Protein AF-0000000080440452 (afdb_homodimer)

Solvent-accessible surface area (backbone atoms only — not comparable to full-atom values): 30975 Å² total; per-residue (Å²): 72,36,39,32,44,48,24,22,28,60,56,99,88,39,73,44,30,45,58,34,70,47,78,44,49,86,50,38,25,35,23,47,37,59,56,88,82,10,30,65,69,59,50,50,30,40,75,70,61,76,41,76,70,68,43,62,43,77,46,72,68,69,90,37,73,14,60,27,53,72,82,41,79,70,58,44,88,30,22,45,52,52,41,39,42,67,73,44,45,88,53,57,46,54,69,66,53,46,51,50,50,25,52,67,61,68,38,55,93,51,32,80,37,44,44,67,78,48,52,74,56,52,42,44,43,46,25,48,50,45,20,50,38,58,65,36,58,32,37,37,32,34,38,82,59,64,94,36,50,46,66,57,33,50,43,52,51,52,43,49,52,62,59,41,73,82,25,19,35,40,36,32,50,58,50,54,65,56,40,63,71,61,29,53,28,37,31,34,31,46,79,16,25,70,76,41,79,42,39,48,67,56,49,30,58,70,67,24,57,71,32,38,36,40,31,36,77,53,68,59,46,68,69,56,48,51,55,48,50,73,74,40,75,81,58,46,78,51,63,35,35,38,38,33,39,59,91,79,37,60,65,64,61,50,51,52,54,40,54,74,67,69,59,54,78,53,32,32,40,55,50,53,47,49,66,62,54,47,52,48,49,56,54,46,56,46,47,54,52,52,56,67,70,96,71,35,39,33,44,49,24,24,28,61,57,99,88,40,71,44,31,46,56,33,68,47,76,44,49,84,50,37,25,36,24,48,37,59,56,88,85,11,31,66,68,59,50,50,31,40,74,71,60,75,40,77,71,67,43,62,43,77,48,73,67,68,90,39,74,14,61,25,53,72,83,40,80,71,59,44,89,31,22,45,53,52,42,39,40,68,73,44,47,91,54,58,46,54,68,67,53,46,53,49,50,26,52,66,60,67,38,54,93,52,32,79,38,44,42,68,77,48,52,72,58,53,43,45,43,45,24,48,48,46,21,49,39,60,66,36,59,32,38,38,32,34,38,82,58,63,93,37,52,45,66,56,33,50,45,53,51,52,44,49,51,62,60,41,72,81,26,19,35,40,36,33,50,57,48,52,65,59,39,62,70,61,28,54,27,37,32,35,31,47,81,16,26,72,76,41,81,43,39,48,66,56,49,31,58,72,67,24,57,71,32,37,36,40,32,37,77,54,68,58,47,70,70,56,50,52,55,48,52,74,76,42,74,83,58,46,78,52,64,35,34,40,38,33,38,59,90,78,38,61,66,66,60,51,52,53,53,40,54,74,66,70,59,56,78,54,32,32,39,54,50,54,48,50,64,62,56,47,51,49,48,56,52,47,57,44,48,53,52,52,55,65,71,97

Nearest PDB structures (foldseek):
  8edw-assembly1_A  TM=8.022E-01  e=1.546E-20  Homo sapiens
  5lj6-assembly1_A  TM=8.799E-01  e=6.483E-18  Aggregatibacter actinomycetemcomitans
  7lkz-assembly1_A  TM=7.343E-01  e=1.730E-19  Homo sapiens
  8ee6-assembly1_A  TM=6.957E-01  e=3.389E-20  Homo sapiens
  7tbz-assembly1_A  TM=7.220E-01  e=5.092E-18  Homo sapiens

Structure (mmCIF, N/CA/C/O backbone):
data_AF-0000000080440452-model_v1
#
loop_
_entity.id
_entity.type
_entity.pdbx_description
1 polymer 'ABC transporter domain-containing protein'
#
loop_
_atom_site.group_PDB
_atom_site.id
_atom_site.type_symbol
_atom_site.label_atom_id
_atom_site.label_alt_id
_atom_site.label_comp_id
_atom_site.label_asym_id
_atom_site.label_entity_id
_atom_site.label_seq_id
_atom_site.pdbx_PDB_ins_code
_atom_site.Cartn_x
_atom_site.Cartn_y
_atom_site.Cartn_z
_atom_site.occupancy
_atom_site.B_iso_or_equiv
_atom_site.auth_seq_id
_atom_site.auth_comp_id
_atom_site.auth_asym_id
_atom_site.auth_atom_id
_atom_site.pdbx_PDB_model_num
ATOM 1 N N . MET A 1 1 ? -1.513 29.938 -0.868 1 90.12 1 MET A N 1
ATOM 2 C CA . MET A 1 1 ? -0.088 29.781 -0.585 1 90.12 1 MET A CA 1
ATOM 3 C C . MET A 1 1 ? 0.712 29.656 -1.876 1 90.12 1 MET A C 1
ATOM 5 O O . MET A 1 1 ? 1.684 30.391 -2.086 1 90.12 1 MET A O 1
ATOM 9 N N . ILE A 1 2 ? 0.296 28.781 -2.76 1 95.25 2 ILE A N 1
ATOM 10 C CA . ILE A 1 2 ? 0.904 28.641 -4.078 1 95.25 2 ILE A CA 1
ATOM 11 C C . ILE A 1 2 ? -0.183 28.625 -5.148 1 95.25 2 ILE A C 1
ATOM 13 O O . ILE A 1 2 ? -1.201 27.953 -5.008 1 95.25 2 ILE A O 1
ATOM 17 N N . GLU A 1 3 ? 0.038 29.469 -6.16 1 96.69 3 GLU A N 1
ATOM 18 C CA . GLU A 1 3 ? -0.918 29.531 -7.262 1 96.69 3 GLU A CA 1
ATOM 19 C C . GLU A 1 3 ? -0.207 29.5 -8.609 1 96.69 3 GLU A C 1
ATOM 21 O O . GLU A 1 3 ? 0.636 30.344 -8.891 1 96.69 3 GLU A O 1
ATOM 26 N N . ALA A 1 4 ? -0.542 28.516 -9.344 1 96.38 4 ALA A N 1
ATOM 27 C CA . ALA A 1 4 ? -0.052 28.375 -10.711 1 96.38 4 ALA A CA 1
ATOM 28 C C . ALA A 1 4 ? -1.16 28.672 -11.719 1 96.38 4 ALA A C 1
ATOM 30 O O . ALA A 1 4 ? -2.227 28.047 -11.672 1 96.38 4 ALA A O 1
ATOM 31 N N . ILE A 1 5 ? -0.857 29.609 -12.609 1 97 5 ILE A N 1
ATOM 32 C CA . ILE A 1 5 ? -1.815 29.969 -13.648 1 97 5 ILE A CA 1
ATOM 33 C C . ILE A 1 5 ? -1.196 29.75 -15.023 1 97 5 ILE A C 1
ATOM 35 O O . ILE A 1 5 ? -0.3 30.484 -15.438 1 97 5 ILE A O 1
ATOM 39 N N . SER A 1 6 ? -1.712 28.719 -15.734 1 97.19 6 SER A N 1
ATOM 40 C CA . SER A 1 6 ? -1.271 28.375 -17.078 1 97.19 6 SER A CA 1
ATOM 41 C C . SER A 1 6 ? 0.245 28.203 -17.141 1 97.19 6 SER A C 1
ATOM 43 O O . SER A 1 6 ? 0.902 28.766 -18.016 1 97.19 6 SER A O 1
ATOM 45 N N . VAL A 1 7 ? 0.718 27.516 -16.234 1 96.75 7 VAL A N 1
ATOM 46 C CA . VAL A 1 7 ? 2.162 27.344 -16.109 1 96.75 7 VAL A CA 1
ATOM 47 C C . VAL A 1 7 ? 2.654 26.312 -17.125 1 96.75 7 VAL A C 1
ATOM 49 O O . VAL A 1 7 ? 2.055 25.234 -17.266 1 96.75 7 VAL A O 1
ATOM 52 N N . ASN A 1 8 ? 3.711 26.672 -17.797 1 97.25 8 ASN A N 1
ATOM 53 C CA . ASN A 1 8 ? 4.414 25.797 -18.719 1 97.25 8 ASN A CA 1
ATOM 54 C C . ASN A 1 8 ? 5.895 25.688 -18.359 1 97.25 8 ASN A C 1
ATOM 56 O O . ASN A 1 8 ? 6.496 26.641 -17.875 1 97.25 8 ASN A O 1
ATOM 60 N N . LYS A 1 9 ? 6.422 24.562 -18.516 1 96.69 9 LYS A N 1
ATOM 61 C CA . LYS A 1 9 ? 7.859 24.344 -18.375 1 96.69 9 LYS A CA 1
ATOM 62 C C . LYS A 1 9 ? 8.398 23.531 -19.547 1 96.69 9 LYS A C 1
ATOM 64 O O . LYS A 1 9 ? 7.918 22.438 -19.828 1 96.69 9 LYS A O 1
ATOM 69 N N . SER A 1 10 ? 9.297 24.109 -20.219 1 94.88 10 SER A N 1
ATOM 70 C CA . SER A 1 10 ? 9.953 23.422 -21.328 1 94.88 10 SER A CA 1
ATOM 71 C C . SER A 1 10 ? 11.469 23.422 -21.156 1 94.88 10 SER A C 1
ATOM 73 O O . SER A 1 10 ? 12.031 24.328 -20.531 1 94.88 10 SER A O 1
ATOM 75 N N . ILE A 1 11 ? 12.078 22.312 -21.531 1 90.75 11 ILE A N 1
ATOM 76 C CA . ILE A 1 11 ? 13.531 22.203 -21.609 1 90.75 11 ILE A CA 1
ATOM 77 C C . ILE A 1 11 ? 13.93 21.781 -23.031 1 90.75 11 ILE A C 1
ATOM 79 O O . ILE A 1 11 ? 13.469 20.75 -23.531 1 90.75 11 ILE A O 1
ATOM 83 N N . LYS A 1 12 ? 14.938 22.422 -23.594 1 89.12 12 LYS A N 1
ATOM 84 C CA . LYS A 1 12 ? 15.422 22.141 -24.953 1 89.12 12 LYS A CA 1
ATOM 85 C C . LYS A 1 12 ? 14.266 21.859 -25.906 1 89.12 12 LYS A C 1
ATOM 87 O O . LYS A 1 12 ? 14.258 20.844 -26.594 1 89.12 12 LYS A O 1
ATOM 92 N N . ASP A 1 13 ? 13.133 22.5 -25.859 1 86.5 13 ASP A N 1
ATOM 93 C CA . ASP A 1 13 ? 11.992 22.5 -26.781 1 86.5 13 ASP A CA 1
ATOM 94 C C . ASP A 1 13 ? 11.031 21.359 -26.453 1 86.5 13 ASP A C 1
ATOM 96 O O . ASP A 1 13 ? 10.18 21 -27.266 1 86.5 13 ASP A O 1
ATOM 100 N N . LYS A 1 14 ? 11.25 20.719 -25.391 1 91.31 14 LYS A N 1
ATOM 101 C CA . LYS A 1 14 ? 10.305 19.703 -24.953 1 91.31 14 LYS A CA 1
ATOM 102 C C . LYS A 1 14 ? 9.484 20.203 -23.766 1 91.31 14 LYS A C 1
ATOM 104 O O . LYS A 1 14 ? 10.047 20.625 -22.75 1 91.31 14 LYS A O 1
ATOM 109 N N . TYR A 1 15 ? 8.195 20.219 -23.969 1 92.12 15 TYR A N 1
ATOM 110 C CA . TYR A 1 15 ? 7.316 20.625 -22.875 1 92.12 15 TYR A CA 1
ATOM 111 C C . TYR A 1 15 ? 7.211 19.531 -21.812 1 92.12 15 TYR A C 1
ATOM 113 O O . TYR A 1 15 ? 6.762 18.422 -22.109 1 92.12 15 TYR A O 1
ATOM 121 N N . LEU A 1 16 ? 7.594 19.922 -20.641 1 95.56 16 LEU A N 1
ATOM 122 C CA . LEU A 1 16 ? 7.504 19 -19.516 1 95.56 16 LEU A CA 1
ATOM 123 C C . LEU A 1 16 ? 6.23 19.234 -18.719 1 95.56 16 LEU A C 1
ATOM 125 O O . LEU A 1 16 ? 5.664 18.297 -18.141 1 95.56 16 LEU A O 1
ATOM 129 N N . LEU A 1 17 ? 5.863 20.469 -18.625 1 97.44 17 LEU A N 1
ATOM 130 C CA . LEU A 1 17 ? 4.586 20.875 -18.047 1 97.44 17 LEU A CA 1
ATOM 131 C C . LEU A 1 17 ? 3.805 21.75 -19.031 1 97.44 17 LEU A C 1
ATOM 133 O O . LEU A 1 17 ? 4.379 22.609 -19.688 1 97.44 17 LEU A O 1
ATOM 137 N N . LYS A 1 18 ? 2.523 21.422 -19.125 1 97.06 18 LYS A N 1
ATOM 138 C CA . LYS A 1 18 ? 1.673 22.109 -20.094 1 97.06 18 LYS A CA 1
ATOM 139 C C . LYS A 1 18 ? 0.432 22.688 -19.422 1 97.06 18 LYS A C 1
ATOM 141 O O . LYS A 1 18 ? -0.444 21.953 -18.969 1 97.06 18 LYS A O 1
ATOM 146 N N . ASN A 1 19 ? 0.372 23.984 -19.375 1 96.56 19 ASN A N 1
ATOM 147 C CA . ASN A 1 19 ? -0.812 24.703 -18.938 1 96.56 19 ASN A CA 1
ATOM 148 C C . ASN A 1 19 ? -1.289 24.25 -17.562 1 96.56 19 ASN A C 1
ATOM 150 O O . ASN A 1 19 ? -2.455 23.875 -17.406 1 96.56 19 ASN A O 1
ATOM 154 N N . ILE A 1 20 ? -0.396 24.234 -16.672 1 96.69 20 ILE A N 1
ATOM 155 C CA . ILE A 1 20 ? -0.708 23.766 -15.32 1 96.69 20 ILE A CA 1
ATOM 156 C C . ILE A 1 20 ? -1.453 24.859 -14.555 1 96.69 20 ILE A C 1
ATOM 158 O O . ILE A 1 20 ? -0.945 25.969 -14.398 1 96.69 20 ILE A O 1
ATOM 162 N N . ASN A 1 21 ? -2.66 24.547 -14.18 1 96.44 21 ASN A N 1
ATOM 163 C CA . ASN A 1 21 ? -3.447 25.375 -13.266 1 96.44 21 ASN A CA 1
ATOM 164 C C . ASN A 1 21 ? -3.645 24.672 -11.922 1 96.44 21 ASN A C 1
ATOM 166 O O . ASN A 1 21 ? -4.336 23.656 -11.836 1 96.44 21 ASN A O 1
ATOM 170 N N . LEU A 1 22 ? -3.059 25.266 -10.891 1 95.56 22 LEU A N 1
ATOM 171 C CA . LEU A 1 22 ? -3.033 24.609 -9.594 1 95.56 22 LEU A CA 1
ATOM 172 C C . LEU A 1 22 ? -3.029 25.625 -8.461 1 95.56 22 LEU A C 1
ATOM 174 O O . LEU A 1 22 ? -2.348 26.641 -8.539 1 95.56 22 LEU A O 1
ATOM 178 N N . GLU A 1 23 ? -3.838 25.297 -7.473 1 95.38 23 GLU A N 1
ATOM 179 C CA . GLU A 1 23 ? -3.855 26.125 -6.266 1 95.38 23 GLU A CA 1
ATOM 180 C C . GLU A 1 23 ? -3.625 25.281 -5.02 1 95.38 23 GLU A C 1
ATOM 182 O O . GLU A 1 23 ? -4.312 24.266 -4.809 1 95.38 23 GLU A O 1
ATOM 187 N N . ILE A 1 24 ? -2.66 25.641 -4.266 1 95.56 24 ILE A N 1
ATOM 188 C CA . ILE A 1 24 ? -2.393 25.031 -2.973 1 95.56 24 ILE A CA 1
ATOM 189 C C . ILE A 1 24 ? -2.65 26.031 -1.856 1 95.56 24 ILE A C 1
ATOM 191 O O . ILE A 1 24 ? -1.959 27.047 -1.758 1 95.56 24 ILE A O 1
ATOM 195 N N . ARG A 1 25 ? -3.562 25.719 -1.025 1 94.56 25 ARG A N 1
ATOM 196 C CA . ARG A 1 25 ? -3.928 26.609 0.08 1 94.56 25 ARG A CA 1
ATOM 197 C C . ARG A 1 25 ? -3.334 26.109 1.394 1 94.56 25 ARG A C 1
ATOM 199 O O . ARG A 1 25 ? -2.908 24.953 1.493 1 94.56 25 ARG A O 1
ATOM 206 N N . LYS A 1 26 ? -3.266 27.016 2.322 1 94.19 26 LYS A N 1
ATOM 207 C CA . LYS A 1 26 ? -2.812 26.625 3.652 1 94.19 26 LYS A CA 1
ATOM 208 C C . LYS A 1 26 ? -3.668 25.5 4.211 1 94.19 26 LYS A C 1
ATOM 210 O O . LYS A 1 26 ? -4.898 25.547 4.145 1 94.19 26 LYS A O 1
ATOM 215 N N . GLY A 1 27 ? -2.945 24.453 4.664 1 94 27 GLY A N 1
ATOM 216 C CA . GLY A 1 27 ? -3.662 23.328 5.262 1 94 27 GLY A CA 1
ATOM 217 C C . GLY A 1 27 ? -3.936 22.203 4.285 1 94 27 GLY A C 1
ATOM 218 O O . GLY A 1 27 ? -4.348 21.109 4.688 1 94 27 GLY A O 1
ATOM 219 N N . ASP A 1 28 ? -3.672 22.469 2.984 1 95.06 28 ASP A N 1
ATOM 220 C CA . ASP A 1 28 ? -3.896 21.422 1.982 1 95.06 28 ASP A CA 1
ATOM 221 C C . ASP A 1 28 ? -2.918 20.266 2.162 1 95.06 28 ASP A C 1
ATOM 223 O O . ASP A 1 28 ? -1.738 20.484 2.449 1 95.06 28 ASP A O 1
ATOM 227 N N . LYS A 1 29 ? -3.443 19.156 2.115 1 97 29 LYS A N 1
ATOM 228 C CA . LYS A 1 29 ? -2.648 17.938 1.946 1 97 29 LYS A CA 1
ATOM 229 C C . LYS A 1 29 ? -2.807 17.375 0.54 1 97 29 LYS A C 1
ATOM 231 O O . LYS A 1 29 ? -3.748 16.625 0.269 1 97 29 LYS A O 1
ATOM 236 N N . LEU A 1 30 ? -1.834 17.656 -0.274 1 97.06 30 LEU A N 1
ATOM 237 C CA . LEU A 1 30 ? -1.955 17.391 -1.703 1 97.06 30 LEU A CA 1
ATOM 238 C C . LEU A 1 30 ? -1.086 16.203 -2.113 1 97.06 30 LEU A C 1
ATOM 240 O O . LEU A 1 30 ? 0.121 16.203 -1.861 1 97.06 30 LEU A O 1
ATOM 244 N N . GLY A 1 31 ? -1.734 15.227 -2.691 1 96.94 31 GLY A N 1
ATOM 245 C CA . GLY A 1 31 ? -1.016 14.141 -3.332 1 96.94 31 GLY A CA 1
ATOM 246 C C . GLY A 1 31 ? -0.844 14.336 -4.828 1 96.94 31 GLY A C 1
ATOM 247 O O . GLY A 1 31 ? -1.782 14.742 -5.516 1 96.94 31 GLY A O 1
ATOM 248 N N . ILE A 1 32 ? 0.357 14.148 -5.293 1 96.19 32 ILE A N 1
ATOM 249 C CA . ILE A 1 32 ? 0.643 14.18 -6.723 1 96.19 32 ILE A CA 1
ATOM 250 C C . ILE A 1 32 ? 0.881 12.758 -7.234 1 96.19 32 ILE A C 1
ATOM 252 O O . ILE A 1 32 ? 1.813 12.078 -6.797 1 96.19 32 ILE A O 1
ATOM 256 N N . ILE A 1 33 ? 0.008 12.391 -8.156 1 94.44 33 ILE A N 1
ATOM 257 C CA . ILE A 1 33 ? 0.121 11.031 -8.68 1 94.44 33 ILE A CA 1
ATOM 258 C C . ILE A 1 33 ? 0.164 11.062 -10.203 1 94.44 33 ILE A C 1
ATOM 260 O O . ILE A 1 33 ? -0.237 12.055 -10.82 1 94.44 33 ILE A O 1
ATOM 264 N N . GLY A 1 34 ? 0.707 10 -10.812 1 90.5 34 GLY A N 1
ATOM 265 C CA . GLY A 1 34 ? 0.848 9.875 -12.258 1 90.5 34 GLY A CA 1
ATOM 266 C C . GLY A 1 34 ? 1.875 8.836 -12.664 1 90.5 34 GLY A C 1
ATOM 267 O O . GLY A 1 34 ? 2.668 8.375 -11.844 1 90.5 34 GLY A O 1
ATOM 268 N N . PRO A 1 35 ? 1.849 8.516 -13.938 1 87.75 35 PRO A N 1
ATOM 269 C CA . PRO A 1 35 ? 2.83 7.531 -14.406 1 87.75 35 PRO A CA 1
ATOM 270 C C . PRO A 1 35 ? 4.25 8.094 -14.453 1 87.75 35 PRO A C 1
ATOM 272 O O . PRO A 1 35 ? 4.453 9.289 -14.211 1 87.75 35 PRO A O 1
ATOM 275 N N . VAL A 1 36 ? 5.152 7.168 -14.656 1 84.12 36 VAL A N 1
ATOM 276 C CA . VAL A 1 36 ? 6.547 7.566 -14.805 1 84.12 36 VAL A CA 1
ATOM 277 C C . VAL A 1 36 ? 6.691 8.508 -16 1 84.12 36 VAL A C 1
ATOM 279 O O . VAL A 1 36 ? 6.102 8.273 -17.062 1 84.12 36 VAL A O 1
ATOM 282 N N . GLY A 1 37 ? 7.355 9.516 -15.789 1 87.19 37 GLY A N 1
ATOM 283 C CA . GLY A 1 37 ? 7.586 10.453 -16.875 1 87.19 37 GLY A CA 1
ATOM 284 C C . GLY A 1 37 ? 6.434 11.422 -17.078 1 87.19 37 GLY A C 1
ATOM 285 O O . GLY A 1 37 ? 6.41 12.172 -18.062 1 87.19 37 GLY A O 1
ATOM 286 N N . SER A 1 38 ? 5.566 11.469 -16.141 1 90.25 38 SER A N 1
ATOM 287 C CA . SER A 1 38 ? 4.355 12.266 -16.312 1 90.25 38 SER A CA 1
ATOM 288 C C . SER A 1 38 ? 4.613 13.742 -16.031 1 90.25 38 SER A C 1
ATOM 290 O O . SER A 1 38 ? 3.801 14.602 -16.375 1 90.25 38 SER A O 1
ATOM 292 N N . GLY A 1 39 ? 5.688 14.023 -15.359 1 92.19 39 GLY A N 1
ATOM 293 C CA . GLY A 1 39 ? 5.992 15.406 -15.008 1 92.19 39 GLY A CA 1
ATOM 294 C C . GLY A 1 39 ? 5.918 15.664 -13.516 1 92.19 39 GLY A C 1
ATOM 295 O O . GLY A 1 39 ? 6.055 16.812 -13.07 1 92.19 39 GLY A O 1
ATOM 296 N N . LYS A 1 40 ? 5.738 14.625 -12.68 1 93.12 40 LYS A N 1
ATOM 297 C CA . LYS A 1 40 ? 5.617 14.766 -11.234 1 93.12 40 LYS A CA 1
ATOM 298 C C . LYS A 1 40 ? 6.832 15.484 -10.648 1 93.12 40 LYS A C 1
ATOM 300 O O . LYS A 1 40 ? 6.688 16.469 -9.922 1 93.12 40 LYS A O 1
ATOM 305 N N . THR A 1 41 ? 8.039 15 -11.039 1 90.56 41 THR A N 1
ATOM 306 C CA . THR A 1 41 ? 9.281 15.547 -10.516 1 90.56 41 THR A CA 1
ATOM 307 C C . THR A 1 41 ? 9.477 17 -10.977 1 90.56 41 THR A C 1
ATOM 309 O O . THR A 1 41 ? 9.906 17.844 -10.195 1 90.56 41 THR A O 1
ATOM 312 N N . THR A 1 42 ? 9.141 17.219 -12.242 1 94.38 42 THR A N 1
ATOM 313 C CA . THR A 1 42 ? 9.25 18.578 -12.758 1 94.38 42 THR A CA 1
ATOM 314 C C . THR A 1 42 ? 8.32 19.531 -11.992 1 94.38 42 THR A C 1
ATOM 316 O O . THR A 1 42 ? 8.719 20.625 -11.602 1 94.38 42 THR A O 1
ATOM 319 N N . LEU A 1 43 ? 7.156 19.078 -11.789 1 96 43 LEU A N 1
ATOM 320 C CA . LEU A 1 43 ? 6.191 19.891 -11.055 1 96 43 LEU A CA 1
ATOM 321 C C . LEU A 1 43 ? 6.672 20.141 -9.633 1 96 43 LEU A C 1
ATOM 323 O O . LEU A 1 43 ? 6.582 21.266 -9.133 1 96 43 LEU A O 1
ATOM 327 N N . LEU A 1 44 ? 7.172 19.141 -9.016 1 95.56 44 LEU A N 1
ATOM 328 C CA . LEU A 1 44 ? 7.699 19.281 -7.664 1 95.56 44 LEU A CA 1
ATOM 329 C C . LEU A 1 44 ? 8.828 20.297 -7.617 1 95.56 44 LEU A C 1
ATOM 331 O O . LEU A 1 44 ? 8.875 21.141 -6.707 1 95.56 44 LEU A O 1
ATOM 335 N N . ARG A 1 45 ? 9.664 20.266 -8.562 1 94.94 45 ARG A N 1
ATOM 336 C CA . ARG A 1 45 ? 10.797 21.188 -8.609 1 94.94 45 ARG A CA 1
ATOM 337 C C . ARG A 1 45 ? 10.344 22.625 -8.852 1 94.94 45 ARG A C 1
ATOM 339 O O . ARG A 1 45 ? 10.953 23.562 -8.344 1 94.94 45 ARG A O 1
ATOM 346 N N . VAL A 1 46 ? 9.32 22.734 -9.602 1 95.75 46 VAL A N 1
ATOM 347 C CA . VAL A 1 46 ? 8.734 24.047 -9.812 1 95.75 46 VAL A CA 1
ATOM 348 C C . VAL A 1 46 ? 8.148 24.562 -8.5 1 95.75 46 VAL A C 1
ATOM 350 O O . VAL A 1 46 ? 8.375 25.719 -8.133 1 95.75 46 VAL A O 1
ATOM 353 N N . ILE A 1 47 ? 7.473 23.734 -7.766 1 95.12 47 ILE A N 1
ATOM 354 C CA . ILE A 1 47 ? 6.871 24.094 -6.488 1 95.12 47 ILE A CA 1
ATOM 355 C C . ILE A 1 47 ? 7.965 24.469 -5.492 1 95.12 47 ILE A C 1
ATOM 357 O O . ILE A 1 47 ? 7.812 25.438 -4.738 1 95.12 47 ILE A O 1
ATOM 361 N N . LEU A 1 48 ? 9.07 23.781 -5.594 1 94.88 48 LEU A N 1
ATOM 362 C CA . LEU A 1 48 ? 10.188 24 -4.684 1 94.88 48 LEU A CA 1
ATOM 363 C C . LEU A 1 48 ? 10.969 25.25 -5.074 1 94.88 48 LEU A C 1
ATOM 365 O O . LEU A 1 48 ? 11.766 25.766 -4.281 1 94.88 48 LEU A O 1
ATOM 369 N N . GLY A 1 49 ? 10.812 25.672 -6.273 1 92.94 49 GLY A N 1
ATOM 370 C CA . GLY A 1 49 ? 11.539 26.828 -6.77 1 92.94 49 GLY A CA 1
ATOM 371 C C . GLY A 1 49 ? 12.883 26.484 -7.371 1 92.94 49 GLY A C 1
ATOM 372 O O . GLY A 1 49 ? 13.703 27.375 -7.641 1 92.94 49 GLY A O 1
ATOM 373 N N . ILE A 1 50 ? 13.07 25.25 -7.523 1 92.38 50 ILE A N 1
ATOM 374 C CA . ILE A 1 50 ? 14.312 24.781 -8.125 1 92.38 50 ILE A CA 1
ATOM 375 C C . ILE A 1 50 ? 14.289 25.031 -9.633 1 92.38 50 ILE A C 1
ATOM 377 O O . ILE A 1 50 ? 15.289 25.453 -10.211 1 92.38 50 ILE A O 1
ATOM 381 N N . TYR A 1 51 ? 13.141 24.812 -10.234 1 94.5 51 TYR A N 1
ATOM 382 C CA . TYR A 1 51 ? 12.953 25.078 -11.656 1 94.5 51 TYR A CA 1
ATOM 383 C C . TYR A 1 51 ? 12.133 26.344 -11.867 1 94.5 51 TYR A C 1
ATOM 385 O O . TYR A 1 51 ? 11.109 26.547 -11.211 1 94.5 51 TYR A O 1
ATOM 393 N N . LYS A 1 52 ? 12.602 27.156 -12.766 1 95.19 52 LYS A N 1
ATOM 394 C CA . LYS A 1 52 ? 11.82 28.312 -13.195 1 95.19 52 LYS A CA 1
ATOM 395 C C . LYS A 1 52 ? 10.82 27.922 -14.281 1 95.19 52 LYS A C 1
ATOM 397 O O . LYS A 1 52 ? 11.125 27.109 -15.156 1 95.19 52 LYS A O 1
ATOM 402 N N . ILE A 1 53 ? 9.734 28.516 -14.219 1 96.38 53 ILE A N 1
ATOM 403 C CA . ILE A 1 53 ? 8.719 28.25 -15.234 1 96.38 53 ILE A CA 1
ATOM 404 C C . ILE A 1 53 ? 9.117 28.906 -16.547 1 96.38 53 ILE A C 1
ATOM 406 O O . ILE A 1 53 ? 9.914 29.844 -16.562 1 96.38 53 ILE A O 1
ATOM 410 N N . SER A 1 54 ? 8.555 28.406 -17.641 1 96.38 54 SER A N 1
ATOM 411 C CA . SER A 1 54 ? 8.82 28.984 -18.953 1 96.38 54 SER A CA 1
ATOM 412 C C . SER A 1 54 ? 7.773 30.031 -19.328 1 96.38 54 SER A C 1
ATOM 414 O O . SER A 1 54 ? 8.102 31.078 -19.875 1 96.38 54 SER A O 1
ATOM 416 N N . ASN A 1 55 ? 6.574 29.688 -19.141 1 96.06 55 ASN A N 1
ATOM 417 C CA . ASN A 1 55 ? 5.445 30.578 -19.375 1 96.06 55 ASN A CA 1
ATOM 418 C C . ASN A 1 55 ? 4.383 30.453 -18.297 1 96.06 55 ASN A C 1
ATOM 420 O O . ASN A 1 55 ? 4.355 29.453 -17.562 1 96.06 55 ASN A O 1
ATOM 424 N N . GLY A 1 56 ? 3.604 31.453 -18.156 1 97.12 56 GLY A N 1
ATOM 425 C CA . GLY A 1 56 ? 2.545 31.469 -17.156 1 97.12 56 GLY A CA 1
ATOM 426 C C . GLY A 1 56 ? 2.896 32.281 -15.922 1 97.12 56 GLY A C 1
ATOM 427 O O . GLY A 1 56 ? 3.754 33.156 -15.969 1 97.12 56 GLY A O 1
ATOM 428 N N . THR A 1 57 ? 2.113 32.094 -14.898 1 97.38 57 THR A N 1
ATOM 429 C CA . THR A 1 57 ? 2.338 32.812 -13.648 1 97.38 57 THR A CA 1
ATOM 430 C C . THR A 1 57 ? 2.373 31.844 -12.469 1 97.38 57 THR A C 1
ATOM 432 O O . THR A 1 57 ? 1.522 30.969 -12.352 1 97.38 57 THR A O 1
ATOM 435 N N . LEU A 1 58 ? 3.373 32 -11.672 1 96.5 58 LEU A N 1
ATOM 436 C CA . LEU A 1 58 ? 3.51 31.234 -10.445 1 96.5 58 LEU A CA 1
ATOM 437 C C . LEU A 1 58 ? 3.672 32.156 -9.234 1 96.5 58 LEU A C 1
ATOM 439 O O . LEU A 1 58 ? 4.652 32.875 -9.141 1 96.5 58 LEU A O 1
ATOM 443 N N . LYS A 1 59 ? 2.693 32.125 -8.406 1 96.38 59 LYS A N 1
ATOM 444 C CA . LYS A 1 59 ? 2.748 32.875 -7.156 1 96.38 59 LYS A CA 1
ATOM 445 C C . LYS A 1 59 ? 3.051 31.969 -5.977 1 96.38 59 LYS A C 1
ATOM 447 O O . LYS A 1 59 ? 2.389 30.953 -5.793 1 96.38 59 LYS A O 1
ATOM 452 N N . LYS A 1 60 ? 4 32.375 -5.223 1 93.81 60 LYS A N 1
ATOM 453 C CA . LYS A 1 60 ? 4.402 31.578 -4.059 1 93.81 60 LYS A CA 1
ATOM 454 C C . LYS A 1 60 ? 4.551 32.469 -2.824 1 93.81 60 LYS A C 1
ATOM 456 O O . LYS A 1 60 ? 5.406 33.344 -2.787 1 93.81 60 LYS A O 1
ATOM 461 N N . ASN A 1 61 ? 3.699 32.25 -1.959 1 92.56 61 ASN A N 1
ATOM 462 C CA . ASN A 1 61 ? 3.777 32.938 -0.672 1 92.56 61 ASN A CA 1
ATOM 463 C C . ASN A 1 61 ? 4.105 31.953 0.458 1 92.56 61 ASN A C 1
ATOM 465 O O . ASN A 1 61 ? 3.287 31.734 1.352 1 92.56 61 ASN A O 1
ATOM 469 N N . VAL A 1 62 ? 5.254 31.359 0.341 1 91.12 62 VAL A N 1
ATOM 470 C CA . VAL A 1 62 ? 5.73 30.406 1.334 1 91.12 62 VAL A CA 1
ATOM 471 C C . VAL A 1 62 ? 7.09 30.844 1.869 1 91.12 62 VAL A C 1
ATOM 473 O O . VAL A 1 62 ? 7.996 31.156 1.095 1 91.12 62 VAL A O 1
ATOM 476 N N . LYS A 1 63 ? 7.164 30.938 3.115 1 85.25 63 LYS A N 1
ATOM 477 C CA . LYS A 1 63 ? 8.398 31.406 3.725 1 85.25 63 LYS A CA 1
ATOM 478 C C . LYS A 1 63 ? 9.414 30.281 3.869 1 85.25 63 LYS A C 1
ATOM 480 O O . LYS A 1 63 ? 10.578 30.438 3.488 1 85.25 63 LYS A O 1
ATOM 485 N N . HIS A 1 64 ? 8.969 29.172 4.434 1 88.5 64 HIS A N 1
ATOM 486 C CA . HIS A 1 64 ? 9.852 28.047 4.68 1 88.5 64 HIS A CA 1
ATOM 487 C C . HIS A 1 64 ? 9.281 26.766 4.082 1 88.5 64 HIS A C 1
ATOM 489 O O . HIS A 1 64 ? 8.133 26.406 4.34 1 88.5 64 HIS A O 1
ATOM 495 N N . ILE A 1 65 ? 10.117 26.109 3.26 1 92.5 65 ILE A N 1
ATOM 496 C CA . ILE A 1 65 ? 9.727 24.844 2.66 1 92.5 65 ILE A CA 1
ATOM 497 C C . ILE A 1 65 ? 10.641 23.734 3.17 1 92.5 65 ILE A C 1
ATOM 499 O O . ILE A 1 65 ? 11.867 23.859 3.15 1 92.5 65 ILE A O 1
ATOM 503 N N . GLY A 1 66 ? 10.016 22.766 3.818 1 93.5 66 GLY A N 1
ATOM 504 C CA . GLY A 1 66 ? 10.727 21.531 4.086 1 93.5 66 GLY A CA 1
ATOM 505 C C . GLY A 1 66 ? 10.625 20.531 2.949 1 93.5 66 GLY A C 1
ATOM 506 O O . GLY A 1 66 ? 9.555 20.344 2.369 1 93.5 66 GLY A O 1
ATOM 507 N N . PHE A 1 67 ? 11.805 20 2.641 1 94.38 67 PHE A N 1
ATOM 508 C CA . PHE A 1 67 ? 11.812 19.094 1.495 1 94.38 67 PHE A CA 1
ATOM 509 C C . PHE A 1 67 ? 12.531 17.797 1.834 1 94.38 67 PHE A C 1
ATOM 511 O O . PHE A 1 67 ? 13.633 17.812 2.387 1 94.38 67 PHE A O 1
ATOM 518 N N . MET A 1 68 ? 11.852 16.688 1.546 1 94.44 68 MET A N 1
ATOM 519 C CA . MET A 1 68 ? 12.438 15.352 1.611 1 94.44 68 MET A CA 1
ATOM 520 C C . MET A 1 68 ? 12.516 14.719 0.225 1 94.44 68 MET A C 1
ATOM 522 O O . MET A 1 68 ? 11.516 14.219 -0.29 1 94.44 68 MET A O 1
ATOM 526 N N . PRO A 1 69 ? 13.719 14.688 -0.334 1 92.94 69 PRO A N 1
ATOM 527 C CA . PRO A 1 69 ? 13.867 14.086 -1.66 1 92.94 69 PRO A CA 1
ATOM 528 C C . PRO A 1 69 ? 13.828 12.562 -1.621 1 92.94 69 PRO A C 1
ATOM 530 O O . PRO A 1 69 ? 13.984 11.961 -0.555 1 92.94 69 PRO A O 1
ATOM 533 N N . SER A 1 70 ? 13.594 12.031 -2.77 1 86.62 70 SER A N 1
ATOM 534 C CA . SER A 1 70 ? 13.562 10.578 -2.871 1 86.62 70 SER A CA 1
ATOM 535 C C . SER A 1 70 ? 14.922 9.969 -2.541 1 86.62 70 SER A C 1
ATOM 537 O O . SER A 1 70 ? 15 8.852 -2.025 1 86.62 70 SER A O 1
ATOM 539 N N . SER A 1 71 ? 16.016 10.602 -2.795 1 79.56 71 SER A N 1
ATOM 540 C CA . SER A 1 71 ? 17.375 10.148 -2.557 1 79.56 71 SER A CA 1
ATOM 541 C C . SER A 1 71 ? 17.797 10.375 -1.107 1 79.56 71 SER A C 1
ATOM 543 O O . SER A 1 71 ? 18.906 10.039 -0.714 1 79.56 71 SER A O 1
ATOM 545 N N . LYS A 1 72 ? 17.016 10.883 -0.287 1 80.75 72 LYS A N 1
ATOM 546 C CA . LYS A 1 72 ? 17.219 11.195 1.124 1 80.75 72 LYS A CA 1
ATOM 547 C C . LYS A 1 72 ? 18.094 12.438 1.29 1 80.75 72 LYS A C 1
ATOM 549 O O . LYS A 1 72 ? 17.812 13.289 2.139 1 80.75 72 LYS A O 1
ATOM 554 N N . GLY A 1 73 ? 19.172 12.609 0.402 1 86.12 73 GLY A N 1
ATOM 555 C CA . GLY A 1 73 ? 19.953 13.836 0.354 1 86.12 73 GLY A CA 1
ATOM 556 C C . GLY A 1 73 ? 20.766 14.07 1.61 1 86.12 73 GLY A C 1
ATOM 557 O O . GLY A 1 73 ? 20.969 15.219 2.021 1 86.12 73 GLY A O 1
ATOM 558 N N . LEU A 1 74 ? 21.234 13.094 2.277 1 93.06 74 LEU A N 1
ATOM 559 C CA . LEU A 1 74 ? 21.922 13.25 3.555 1 93.06 74 LEU A CA 1
ATOM 560 C C . LEU A 1 74 ? 23.438 13.227 3.367 1 93.06 74 LEU A C 1
ATOM 562 O O . LEU A 1 74 ? 23.953 12.508 2.504 1 93.06 74 LEU A O 1
ATOM 566 N N . TYR A 1 75 ? 24.094 14.062 4.203 1 94.94 75 TYR A N 1
ATOM 567 C CA . TYR A 1 75 ? 25.547 13.984 4.27 1 94.94 75 TYR A CA 1
ATOM 568 C C . TYR A 1 75 ? 26 12.758 5.051 1 94.94 75 TYR A C 1
ATOM 570 O O . TYR A 1 75 ? 25.875 12.703 6.273 1 94.94 75 TYR A O 1
ATOM 578 N N . GLU A 1 76 ? 26.656 11.898 4.445 1 96.25 76 GLU A N 1
ATOM 579 C CA . GLU A 1 76 ? 26.953 10.578 4.984 1 96.25 76 GLU A CA 1
ATOM 580 C C . GLU A 1 76 ? 27.984 10.656 6.113 1 96.25 76 GLU A C 1
ATOM 582 O O . GLU A 1 76 ? 27.969 9.836 7.031 1 96.25 76 GLU A O 1
ATOM 587 N N . GLU A 1 77 ? 28.828 11.602 6.02 1 97.06 77 GLU A N 1
ATOM 588 C CA . GLU A 1 77 ? 29.922 11.68 6.969 1 97.06 77 GLU A CA 1
ATOM 589 C C . GLU A 1 77 ? 29.531 12.484 8.203 1 97.06 77 GLU A C 1
ATOM 591 O O . GLU A 1 77 ? 30.312 12.57 9.164 1 97.06 77 GLU A O 1
ATOM 596 N N . LEU A 1 78 ? 28.375 13.039 8.203 1 97 78 LEU A N 1
ATOM 597 C CA . LEU A 1 78 ? 27.859 13.781 9.344 1 97 78 LEU A CA 1
ATOM 598 C C . LEU A 1 78 ? 26.812 12.953 10.102 1 97 78 LEU A C 1
ATOM 600 O O . LEU A 1 78 ? 26.203 12.055 9.531 1 97 78 LEU A O 1
ATOM 604 N N . SER A 1 79 ? 26.734 13.266 11.352 1 97.06 79 SER A N 1
ATOM 605 C CA . SER A 1 79 ? 25.641 12.68 12.133 1 97.06 79 SER A CA 1
ATOM 606 C C . SER A 1 79 ? 24.297 13.25 11.711 1 97.06 79 SER A C 1
ATOM 608 O O . SER A 1 79 ? 24.234 14.219 10.953 1 97.06 79 SER A O 1
ATOM 610 N N . VAL A 1 80 ? 23.25 12.602 12.227 1 95.56 80 VAL A N 1
ATOM 611 C CA . VAL A 1 80 ? 21.906 13.109 11.93 1 95.56 80 VAL A CA 1
ATOM 612 C C . VAL A 1 80 ? 21.75 14.531 12.461 1 95.56 80 VAL A C 1
ATOM 614 O O . VAL A 1 80 ? 21.281 15.414 11.758 1 95.56 80 VAL A O 1
ATOM 617 N N . LYS A 1 81 ? 22.219 14.727 13.641 1 93.25 81 LYS A N 1
ATOM 618 C CA . LYS A 1 81 ? 22.156 16.047 14.266 1 93.25 81 LYS A CA 1
ATOM 619 C C . LYS A 1 81 ? 22.953 17.062 13.461 1 93.25 81 LYS A C 1
ATOM 621 O O . LYS A 1 81 ? 22.484 18.188 13.25 1 93.25 81 LYS A O 1
ATOM 626 N N . GLU A 1 82 ? 24.094 16.656 13.023 1 93.12 82 GLU A N 1
ATOM 627 C CA . GLU A 1 82 ? 24.938 17.547 12.227 1 93.12 82 GLU A CA 1
ATOM 628 C C . GLU A 1 82 ? 24.281 17.859 10.875 1 93.12 82 GLU A C 1
ATOM 630 O O . GLU A 1 82 ? 24.438 18.969 10.352 1 93.12 82 GLU A O 1
ATOM 635 N N . ASN A 1 83 ? 23.641 16.906 10.359 1 94.31 83 ASN A N 1
ATOM 636 C CA . ASN A 1 83 ? 22.875 17.141 9.133 1 94.31 83 ASN A CA 1
ATOM 637 C C . ASN A 1 83 ? 21.812 18.203 9.336 1 94.31 83 ASN A C 1
ATOM 639 O O . ASN A 1 83 ? 21.625 19.094 8.492 1 94.31 83 ASN A O 1
ATOM 643 N N . ILE A 1 84 ? 21.125 18.094 10.445 1 91.56 84 ILE A N 1
ATOM 644 C CA . ILE A 1 84 ? 20.078 19.078 10.758 1 91.56 84 ILE A CA 1
ATOM 645 C C . ILE A 1 84 ? 20.703 20.469 10.805 1 91.56 84 ILE A C 1
ATOM 647 O O . ILE A 1 84 ? 20.156 21.422 10.219 1 91.56 84 ILE A O 1
ATOM 651 N N . GLU A 1 85 ? 21.797 20.562 11.383 1 89.31 85 GLU A N 1
ATOM 652 C CA . GLU A 1 85 ? 22.484 21.844 11.5 1 89.31 85 GLU A CA 1
ATOM 653 C C . GLU A 1 85 ? 22.938 22.344 10.133 1 89.31 85 GLU A C 1
ATOM 655 O O . GLU A 1 85 ? 22.859 23.547 9.844 1 89.31 85 GLU A O 1
ATOM 660 N N . ALA A 1 86 ? 23.391 21.453 9.391 1 89 86 ALA A N 1
ATOM 661 C CA . ALA A 1 86 ? 23.891 21.812 8.07 1 89 86 ALA A CA 1
ATOM 662 C C . ALA A 1 86 ? 22.781 22.344 7.18 1 89 86 ALA A C 1
ATOM 664 O O . ALA A 1 86 ? 22.984 23.297 6.422 1 89 86 ALA A O 1
ATOM 665 N N . TYR A 1 87 ? 21.672 21.781 7.273 1 86 87 TYR A N 1
ATOM 666 C CA . TYR A 1 87 ? 20.562 22.141 6.387 1 86 87 TYR A CA 1
ATOM 667 C C . TYR A 1 87 ? 19.781 23.312 6.938 1 86 87 TYR A C 1
ATOM 669 O O . TYR A 1 87 ? 19.234 24.125 6.176 1 86 87 TYR A O 1
ATOM 677 N N . THR A 1 88 ? 19.578 23.406 8.172 1 79.94 88 THR A N 1
ATOM 678 C CA . THR A 1 88 ? 18.688 24.406 8.75 1 79.94 88 THR A CA 1
ATOM 679 C C . THR A 1 88 ? 19.469 25.625 9.227 1 79.94 88 THR A C 1
ATOM 681 O O . THR A 1 88 ? 18.906 26.688 9.453 1 79.94 88 THR A O 1
ATOM 684 N N . GLY A 1 89 ? 20.672 25.516 9.055 1 69.5 89 GLY A N 1
ATOM 685 C CA . GLY A 1 89 ? 21.453 26.578 9.656 1 69.5 89 GLY A CA 1
ATOM 686 C C . GLY A 1 89 ? 21.156 26.797 11.125 1 69.5 89 GLY A C 1
ATOM 687 O O . GLY A 1 89 ? 20.906 25.828 11.859 1 69.5 89 GLY A O 1
ATOM 688 N N . VAL A 1 90 ? 21.234 28.078 11.516 1 55.75 90 VAL A N 1
ATOM 689 C CA . VAL A 1 90 ? 21.047 28.516 12.898 1 55.75 90 VAL A CA 1
ATOM 690 C C . VAL A 1 90 ? 19.578 28.438 13.273 1 55.75 90 VAL A C 1
ATOM 692 O O . VAL A 1 90 ? 19.219 28.516 14.453 1 55.75 90 VAL A O 1
ATOM 695 N N . LYS A 1 91 ? 18.781 28.25 12.273 1 59.81 91 LYS A N 1
ATOM 696 C CA . LYS A 1 91 ? 17.344 28.359 12.57 1 59.81 91 LYS A CA 1
ATOM 697 C C . LYS A 1 91 ? 16.766 27 12.945 1 59.81 91 LYS A C 1
ATOM 699 O O . LYS A 1 91 ? 16.375 26.234 12.062 1 59.81 91 LYS A O 1
ATOM 704 N N . ILE A 1 92 ? 17.203 26.594 14.078 1 60.06 92 ILE A N 1
ATOM 705 C CA . ILE A 1 92 ? 16.844 25.266 14.555 1 60.06 92 ILE A CA 1
ATOM 706 C C . ILE A 1 92 ? 15.516 25.328 15.312 1 60.06 92 ILE A C 1
ATOM 708 O O . ILE A 1 92 ? 15.164 26.375 15.859 1 60.06 92 ILE A O 1
ATOM 712 N N . LEU A 1 93 ? 14.625 24.297 15.023 1 66.06 93 LEU A N 1
ATOM 713 C CA . LEU A 1 93 ? 13.617 24 16.031 1 66.06 93 LEU A CA 1
ATOM 714 C C . LEU A 1 93 ? 14.18 24.203 17.438 1 66.06 93 LEU A C 1
ATOM 716 O O . LEU A 1 93 ? 15.375 24 17.656 1 66.06 93 LEU A O 1
ATOM 720 N N . LYS A 1 94 ? 13.352 24.766 18.203 1 77.12 94 LYS A N 1
ATOM 721 C CA . LYS A 1 94 ? 13.695 24.703 19.625 1 77.12 94 LYS A CA 1
ATOM 722 C C . LYS A 1 94 ? 14.086 23.281 20.031 1 77.12 94 LYS A C 1
ATOM 724 O O . LYS A 1 94 ? 13.586 22.312 19.453 1 77.12 94 LYS A O 1
ATOM 729 N N . GLU A 1 95 ? 15.031 23.219 20.844 1 81.62 95 GLU A N 1
ATOM 730 C CA . GLU A 1 95 ? 15.539 21.938 21.312 1 81.62 95 GLU A CA 1
ATOM 731 C C . GLU A 1 95 ? 14.391 21 21.719 1 81.62 95 GLU A C 1
ATOM 733 O O . GLU A 1 95 ? 14.406 19.812 21.391 1 81.62 95 GLU A O 1
ATOM 738 N N . LYS A 1 96 ? 13.414 21.578 22.297 1 85.69 96 LYS A N 1
ATOM 739 C CA . LYS A 1 96 ? 12.273 20.797 22.75 1 85.69 96 LYS A CA 1
ATOM 740 C C . LYS A 1 96 ? 11.508 20.203 21.578 1 85.69 96 LYS A C 1
ATOM 742 O O . LYS A 1 96 ? 11.078 19.047 21.625 1 85.69 96 LYS A O 1
ATOM 747 N N . GLU A 1 97 ? 11.391 20.938 20.562 1 87.5 97 GLU A N 1
ATOM 748 C CA . GLU A 1 97 ? 10.672 20.484 19.375 1 87.5 97 GLU A CA 1
ATOM 749 C C . GLU A 1 97 ? 11.461 19.406 18.641 1 87.5 97 GLU A C 1
ATOM 751 O O . GLU A 1 97 ? 10.883 18.438 18.141 1 87.5 97 GLU A O 1
ATOM 756 N N . LEU A 1 98 ? 12.719 19.656 18.656 1 88.38 98 LEU A N 1
ATOM 757 C CA . LEU A 1 98 ? 13.562 18.656 18 1 88.38 98 LEU A CA 1
ATOM 758 C C . LEU A 1 98 ? 13.477 17.312 18.719 1 88.38 98 LEU A C 1
ATOM 760 O O . LEU A 1 98 ? 13.391 16.266 18.062 1 88.38 98 LEU A O 1
ATOM 764 N N . ILE A 1 99 ? 13.523 17.375 20.016 1 91.06 99 ILE A N 1
ATOM 765 C CA . ILE A 1 99 ? 13.414 16.156 20.812 1 91.06 99 ILE A CA 1
ATOM 766 C C . ILE A 1 99 ? 12.062 15.5 20.562 1 91.06 99 ILE A C 1
ATOM 768 O O . ILE A 1 99 ? 11.984 14.281 20.359 1 91.06 99 ILE A O 1
ATOM 772 N N . TYR A 1 100 ? 11.102 16.281 20.516 1 91.81 100 TYR A N 1
ATOM 773 C CA . TYR A 1 100 ? 9.75 15.781 20.297 1 91.81 100 TYR A CA 1
ATOM 774 C C . TYR A 1 100 ? 9.656 15.062 18.953 1 91.81 100 TYR A C 1
ATOM 776 O O . TYR A 1 100 ? 9.234 13.906 18.891 1 91.81 100 TYR A O 1
ATOM 784 N N . PHE A 1 101 ? 10.094 15.719 17.922 1 93 101 PHE A N 1
ATOM 785 C CA . PHE A 1 101 ? 9.977 15.156 16.594 1 93 101 PHE A CA 1
ATOM 786 C C . PHE A 1 101 ? 10.891 13.945 16.438 1 93 101 PHE A C 1
ATOM 788 O O . PHE A 1 101 ? 10.516 12.961 15.789 1 93 101 PHE A O 1
ATOM 795 N N . SER A 1 102 ? 12.078 14.039 17.031 1 95.06 102 SER A N 1
ATOM 796 C CA . SER A 1 102 ? 13.016 12.922 16.922 1 95.06 102 SER A CA 1
ATOM 797 C C . SER A 1 102 ? 12.438 11.664 17.578 1 95.06 102 SER A C 1
ATOM 799 O O . SER A 1 102 ? 12.625 10.562 17.062 1 95.06 102 SER A O 1
ATOM 801 N N . LYS A 1 103 ? 11.766 11.836 18.656 1 95.12 103 LYS A N 1
ATOM 802 C CA . LYS A 1 103 ? 11.148 10.711 19.344 1 95.12 103 LYS A CA 1
ATOM 803 C C . LYS A 1 103 ? 9.953 10.172 18.562 1 95.12 103 LYS A C 1
ATOM 805 O O . LYS A 1 103 ? 9.812 8.953 18.391 1 95.12 103 LYS A O 1
ATOM 810 N N . ARG A 1 104 ? 9.172 11.016 18.047 1 93.75 104 ARG A N 1
ATOM 811 C CA . ARG A 1 104 ? 7.965 10.609 17.328 1 93.75 104 ARG A CA 1
ATOM 812 C C . ARG A 1 104 ? 8.32 9.883 16.031 1 93.75 104 ARG A C 1
ATOM 814 O O . ARG A 1 104 ? 7.652 8.922 15.656 1 93.75 104 ARG A O 1
ATOM 821 N N . ILE A 1 105 ? 9.391 10.367 15.422 1 95.69 105 ILE A N 1
ATOM 822 C CA . ILE A 1 105 ? 9.805 9.781 14.148 1 95.69 105 ILE A CA 1
ATOM 823 C C . ILE A 1 105 ? 10.656 8.539 14.406 1 95.69 105 ILE A C 1
ATOM 825 O O . ILE A 1 105 ? 10.828 7.707 13.516 1 95.69 105 ILE A O 1
ATOM 829 N N . GLY A 1 106 ? 11.234 8.414 15.555 1 94.69 106 GLY A N 1
ATOM 830 C CA . GLY A 1 106 ? 12.055 7.262 15.922 1 94.69 106 GLY A CA 1
ATOM 831 C C . GLY A 1 106 ? 13.516 7.438 15.57 1 94.69 106 GLY A C 1
ATOM 832 O O . GLY A 1 106 ? 14.164 6.492 15.109 1 94.69 106 GLY A O 1
ATOM 833 N N . VAL A 1 107 ? 13.992 8.648 15.742 1 96.25 107 VAL A N 1
ATOM 834 C CA . VAL A 1 107 ? 15.367 8.945 15.375 1 96.25 107 VAL A CA 1
ATOM 835 C C . VAL A 1 107 ? 16.172 9.289 16.625 1 96.25 107 VAL A C 1
ATOM 837 O O . VAL A 1 107 ? 17.406 9.289 16.594 1 96.25 107 VAL A O 1
ATOM 840 N N . PHE A 1 108 ? 15.578 9.484 17.703 1 95.81 108 PHE A N 1
ATOM 841 C CA . PHE A 1 108 ? 16.172 10.039 18.906 1 95.81 108 PHE A CA 1
ATOM 842 C C . PHE A 1 108 ? 17.391 9.219 19.344 1 95.81 108 PHE A C 1
ATOM 844 O O . PHE A 1 108 ? 18.453 9.773 19.641 1 95.81 108 PHE A O 1
ATOM 851 N N . ASP A 1 109 ? 17.344 7.93 19.281 1 95.75 109 ASP A N 1
ATOM 852 C CA . ASP A 1 109 ? 18.359 7.027 19.828 1 95.75 109 ASP A CA 1
ATOM 853 C C . ASP A 1 109 ? 19.6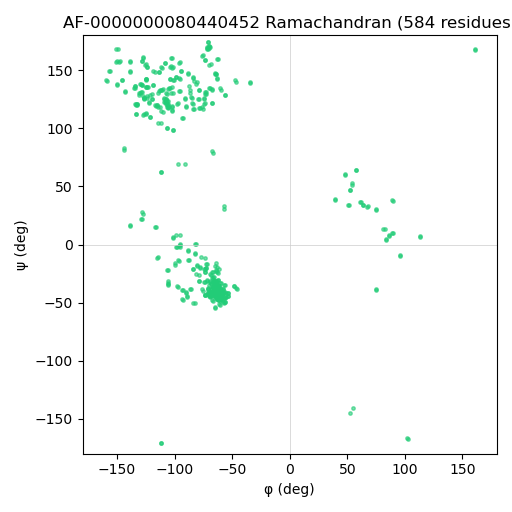25 7.047 19 1 95.75 109 ASP A C 1
ATOM 855 O O . ASP A 1 109 ? 20.703 6.656 19.469 1 95.75 109 ASP A O 1
ATOM 859 N N . TYR A 1 110 ? 19.484 7.496 17.75 1 96.56 110 TYR A N 1
ATOM 860 C CA . TYR A 1 110 ? 20.672 7.465 16.906 1 96.56 110 TYR A CA 1
ATOM 861 C C . TYR A 1 110 ? 20.922 8.828 16.266 1 96.56 110 TYR A C 1
ATOM 863 O O . TYR A 1 110 ? 21.594 8.93 15.242 1 96.56 110 TYR A O 1
ATOM 871 N N . ILE A 1 111 ? 20.5 9.828 16.906 1 95.69 111 ILE A N 1
ATOM 872 C CA . ILE A 1 111 ? 20.562 11.18 16.359 1 95.69 111 ILE A CA 1
ATOM 873 C C . ILE A 1 111 ? 22.016 11.633 16.25 1 95.69 111 ILE A C 1
ATOM 875 O O . ILE A 1 111 ? 22.344 12.484 15.422 1 95.69 111 ILE A O 1
ATOM 879 N N . ASP A 1 112 ? 22.859 11.023 17.047 1 96.62 112 ASP A N 1
ATOM 880 C CA . ASP A 1 112 ? 24.266 11.422 17.078 1 96.62 112 ASP A CA 1
ATOM 881 C C . ASP A 1 112 ? 25.125 10.461 16.281 1 96.62 112 ASP A C 1
ATOM 883 O O . ASP A 1 112 ? 26.344 10.625 16.203 1 96.62 112 ASP A O 1
ATOM 887 N N . LYS A 1 113 ? 24.531 9.531 15.594 1 97.44 113 LYS A N 1
ATOM 888 C CA . LYS A 1 113 ? 25.266 8.578 14.773 1 97.44 113 LYS A CA 1
ATOM 889 C C . LYS A 1 113 ? 25.484 9.125 13.359 1 97.44 113 LYS A C 1
ATOM 891 O O . LYS A 1 113 ? 24.641 9.844 12.828 1 97.44 113 LYS A O 1
ATOM 896 N N . LYS A 1 114 ? 26.625 8.727 12.836 1 97.88 114 LYS A N 1
ATOM 897 C CA . LYS A 1 114 ? 26.906 9.07 11.445 1 97.88 114 LYS A CA 1
ATOM 898 C C . LYS A 1 114 ? 25.891 8.422 10.508 1 97.88 114 LYS A C 1
ATOM 900 O O . LYS A 1 114 ? 25.516 7.262 10.688 1 97.88 114 LYS A O 1
ATOM 905 N N . VAL A 1 115 ? 25.516 9.156 9.469 1 96.94 115 VAL A N 1
ATOM 906 C CA . VAL A 1 115 ? 24.516 8.703 8.523 1 96.94 115 VAL A CA 1
ATOM 907 C C . VAL A 1 115 ? 25 7.453 7.797 1 96.94 115 VAL A C 1
ATOM 909 O O . VAL A 1 115 ? 24.219 6.547 7.492 1 96.94 115 VAL A O 1
ATOM 912 N N . SER A 1 116 ? 26.234 7.371 7.566 1 96.88 116 SER A N 1
ATOM 913 C CA . SER A 1 116 ? 26.828 6.25 6.84 1 96.88 116 SER A CA 1
ATOM 914 C C . SER A 1 116 ? 26.594 4.938 7.578 1 96.88 116 SER A C 1
ATOM 916 O O . SER A 1 116 ? 26.672 3.861 6.977 1 96.88 116 SER A O 1
ATOM 918 N N . LYS A 1 117 ? 26.328 4.984 8.812 1 96.62 117 LYS A N 1
ATOM 919 C CA . LYS A 1 117 ? 26.172 3.793 9.641 1 96.62 117 LYS A CA 1
ATOM 920 C C . LYS A 1 117 ? 24.703 3.402 9.766 1 96.62 117 LYS A C 1
ATOM 922 O O . LYS A 1 117 ? 24.375 2.389 10.391 1 96.62 117 LYS A O 1
ATOM 927 N N . LEU A 1 118 ? 23.891 4.145 9.141 1 95.5 118 LEU A N 1
ATOM 928 C CA . LEU A 1 118 ? 22.453 3.93 9.297 1 95.5 118 LEU A CA 1
ATOM 929 C C . LEU A 1 118 ? 21.922 3.029 8.188 1 95.5 118 LEU A C 1
ATOM 931 O O . LEU A 1 118 ? 22.438 3.047 7.062 1 95.5 118 LEU A O 1
ATOM 935 N N . SER A 1 119 ? 20.875 2.271 8.562 1 90.88 119 SER A N 1
ATOM 936 C CA . SER A 1 119 ? 20.141 1.521 7.547 1 90.88 119 SER A CA 1
ATOM 937 C C . SER A 1 119 ? 19.328 2.449 6.66 1 90.88 119 SER A C 1
ATOM 939 O O . SER A 1 119 ? 19.172 3.635 6.965 1 90.88 119 SER A O 1
ATOM 941 N N . SER A 1 120 ? 18.797 1.95 5.562 1 89.88 120 SER A N 1
ATOM 942 C CA . SER A 1 120 ? 17.984 2.732 4.641 1 89.88 120 SER A CA 1
ATOM 943 C C . SER A 1 120 ? 16.766 3.309 5.34 1 89.88 120 SER A C 1
ATOM 945 O O . SER A 1 120 ? 16.391 4.457 5.098 1 89.88 120 SER A O 1
ATOM 947 N N . GLY A 1 121 ? 16.141 2.486 6.18 1 92.38 121 GLY A N 1
ATOM 948 C CA . GLY A 1 121 ? 14.992 2.951 6.926 1 92.38 121 GLY A CA 1
ATOM 949 C C . GLY A 1 121 ? 15.32 4.059 7.91 1 92.38 121 GLY A C 1
ATOM 950 O O . GLY A 1 121 ? 14.562 5.02 8.047 1 92.38 121 GLY A O 1
ATOM 951 N N . MET A 1 122 ? 16.422 3.887 8.508 1 94.31 122 MET A N 1
ATOM 952 C CA . MET A 1 122 ? 16.875 4.91 9.445 1 94.31 122 MET A CA 1
ATOM 953 C C . MET A 1 122 ? 17.188 6.215 8.711 1 94.31 122 MET A C 1
ATOM 955 O O . MET A 1 122 ? 16.859 7.297 9.203 1 94.31 122 MET A O 1
ATOM 959 N N . LYS A 1 123 ? 17.797 6.055 7.613 1 96 123 LYS A N 1
ATOM 960 C CA . LYS A 1 123 ? 18.109 7.23 6.809 1 96 123 LYS A CA 1
ATOM 961 C C . LYS A 1 123 ? 16.844 7.957 6.367 1 96 123 LYS A C 1
ATOM 963 O O . LYS A 1 123 ? 16.812 9.188 6.332 1 96 123 LYS A O 1
ATOM 968 N N . GLN A 1 124 ? 15.867 7.195 6.055 1 95.81 124 GLN A N 1
ATOM 969 C CA . GLN A 1 124 ? 14.594 7.789 5.648 1 95.81 124 GLN A CA 1
ATOM 970 C C . GLN A 1 124 ? 13.992 8.617 6.777 1 95.81 124 GLN A C 1
ATOM 972 O O . GLN A 1 124 ? 13.516 9.734 6.551 1 95.81 124 GLN A O 1
ATOM 977 N N . LYS A 1 125 ? 14 8.055 7.922 1 96.19 125 LYS A N 1
ATOM 978 C CA . LYS A 1 125 ? 13.477 8.758 9.094 1 96.19 125 LYS A CA 1
ATOM 979 C C . LYS A 1 125 ? 14.289 10.023 9.375 1 96.19 125 LYS A C 1
ATOM 981 O O . LYS A 1 125 ? 13.719 11.062 9.711 1 96.19 125 LYS A O 1
ATOM 986 N N . ALA A 1 126 ? 15.57 9.891 9.211 1 96 126 ALA A N 1
ATOM 987 C CA . ALA A 1 126 ? 16.438 11.039 9.414 1 96 126 ALA A CA 1
ATOM 988 C C . ALA A 1 126 ? 16.125 12.148 8.414 1 96 126 ALA A C 1
ATOM 990 O O . ALA A 1 126 ? 16.062 13.328 8.781 1 96 126 ALA A O 1
ATOM 991 N N . ALA A 1 127 ? 15.938 11.758 7.191 1 95.81 127 ALA A N 1
ATOM 992 C CA . ALA A 1 127 ? 15.602 12.727 6.152 1 95.81 127 ALA A CA 1
ATOM 993 C C . ALA A 1 127 ? 14.289 13.445 6.469 1 95.81 127 ALA A C 1
ATOM 995 O O . ALA A 1 127 ? 14.172 14.648 6.262 1 95.81 127 ALA A O 1
ATOM 996 N N . LEU A 1 128 ? 13.375 12.695 6.965 1 96.06 128 LEU A N 1
ATOM 997 C CA . LEU A 1 128 ? 12.094 13.273 7.359 1 96.06 128 LEU A CA 1
ATOM 998 C C . LEU A 1 128 ? 12.273 14.266 8.508 1 96.06 128 LEU A C 1
ATOM 1000 O O . LEU A 1 128 ? 11.703 15.352 8.484 1 96.06 128 LEU A O 1
ATOM 1004 N N . LEU A 1 129 ? 13.047 13.891 9.43 1 94.75 129 LEU A N 1
ATOM 1005 C CA . LEU A 1 129 ? 13.312 14.766 10.555 1 94.75 129 LEU A CA 1
ATOM 1006 C C . LEU A 1 129 ? 13.922 16.094 10.086 1 94.75 129 LEU A C 1
ATOM 1008 O O . LEU A 1 129 ? 13.516 17.156 10.547 1 94.75 129 LEU A O 1
ATOM 1012 N N . ILE A 1 130 ? 14.789 16 9.211 1 92.94 130 ILE A N 1
ATOM 1013 C CA . ILE A 1 130 ? 15.445 17.203 8.695 1 92.94 130 ILE A CA 1
ATOM 1014 C C . ILE A 1 130 ? 14.414 18.078 7.973 1 92.94 130 ILE A C 1
ATOM 1016 O O . ILE A 1 130 ? 14.391 19.297 8.172 1 92.94 130 ILE A O 1
ATOM 1020 N N . ALA A 1 131 ? 13.617 17.453 7.25 1 93.12 131 ALA A N 1
ATOM 1021 C CA . ALA A 1 131 ? 12.617 18.188 6.473 1 93.12 131 ALA A CA 1
ATOM 1022 C C . ALA A 1 131 ? 11.664 18.953 7.387 1 93.12 131 ALA A C 1
ATOM 1024 O O . ALA A 1 131 ? 11.211 20.047 7.047 1 93.12 131 ALA A O 1
ATOM 1025 N N . VAL A 1 132 ? 11.414 18.422 8.586 1 92.81 132 VAL A N 1
ATOM 1026 C CA . VAL A 1 132 ? 10.414 19.031 9.453 1 92.81 132 VAL A CA 1
ATOM 1027 C C . VAL A 1 132 ? 11.094 19.953 10.461 1 92.81 132 VAL A C 1
ATOM 1029 O O . VAL A 1 132 ? 10.43 20.75 11.125 1 92.81 132 VAL A O 1
ATOM 1032 N N . SER A 1 133 ? 12.359 19.859 10.586 1 89 133 SER A N 1
ATOM 1033 C CA . SER A 1 133 ? 13.109 20.516 11.648 1 89 133 SER A CA 1
ATOM 1034 C C . SER A 1 133 ? 13.031 22.031 11.508 1 89 133 SER A C 1
ATOM 1036 O O . SER A 1 133 ? 13.227 22.766 12.484 1 89 133 SER A O 1
ATOM 1038 N N . MET A 1 134 ? 12.688 22.578 10.414 1 80.12 134 MET A N 1
ATOM 1039 C CA . MET A 1 134 ? 12.586 24.031 10.273 1 80.12 134 MET A CA 1
ATOM 1040 C C . MET A 1 134 ? 11.156 24.5 10.492 1 80.12 134 MET A C 1
ATOM 1042 O O . MET A 1 134 ? 10.852 25.688 10.32 1 80.12 134 MET A O 1
ATOM 1046 N N . ASN A 1 135 ? 10.336 23.625 10.914 1 84.06 135 ASN A N 1
ATOM 1047 C CA . ASN A 1 135 ? 8.922 23.938 11.07 1 84.06 135 ASN A CA 1
ATOM 1048 C C . ASN A 1 135 ? 8.359 24.641 9.836 1 84.06 135 ASN A C 1
ATOM 1050 O O . ASN A 1 135 ? 7.84 25.75 9.938 1 84.06 135 ASN A O 1
ATOM 1054 N N . PRO A 1 136 ? 8.422 24 8.773 1 90.75 136 PRO A N 1
ATOM 1055 C CA . PRO A 1 136 ? 8.07 24.625 7.5 1 90.75 136 PRO A CA 1
ATOM 1056 C C . PRO A 1 136 ? 6.578 24.906 7.371 1 90.75 136 PRO A C 1
ATOM 1058 O O . PRO A 1 136 ? 5.762 24.25 8.023 1 90.75 136 PRO A O 1
ATOM 1061 N N . ASP A 1 137 ? 6.344 25.938 6.5 1 90.81 137 ASP A N 1
ATOM 1062 C CA . ASP A 1 137 ? 4.965 26.234 6.121 1 90.81 137 ASP A CA 1
ATOM 1063 C C . ASP A 1 137 ? 4.418 25.172 5.16 1 90.81 137 ASP A C 1
ATOM 1065 O O . ASP A 1 137 ? 3.215 24.922 5.133 1 90.81 137 ASP A O 1
ATOM 1069 N N . LEU A 1 138 ? 5.297 24.703 4.434 1 95.44 138 LEU A N 1
ATOM 1070 C CA . LEU A 1 138 ? 4.992 23.703 3.422 1 95.44 138 LEU A CA 1
ATOM 1071 C C . LEU A 1 138 ? 5.996 22.547 3.479 1 95.44 138 LEU A C 1
ATOM 1073 O O . LEU A 1 138 ? 7.207 22.781 3.42 1 95.44 138 LEU A O 1
ATOM 1077 N N . LEU A 1 139 ? 5.48 21.375 3.697 1 96.38 139 LEU A N 1
ATOM 1078 C CA . LEU A 1 139 ? 6.309 20.172 3.672 1 96.38 139 LEU A CA 1
ATOM 1079 C C . LEU A 1 139 ? 6.117 19.406 2.365 1 96.38 139 LEU A C 1
ATOM 1081 O O . LEU A 1 139 ? 4.992 19.047 2.01 1 96.38 139 LEU A O 1
ATOM 1085 N N . VAL A 1 140 ? 7.199 19.281 1.62 1 96.69 140 VAL A N 1
ATOM 1086 C CA . VAL A 1 140 ? 7.184 18.562 0.35 1 96.69 140 VAL A CA 1
ATOM 1087 C C . VAL A 1 140 ? 7.934 17.25 0.495 1 96.69 140 VAL A C 1
ATOM 1089 O O . VAL A 1 140 ? 9.102 17.234 0.884 1 96.69 140 VAL A O 1
ATOM 1092 N N . LEU A 1 141 ? 7.238 16.172 0.201 1 96.69 141 LEU A N 1
ATOM 1093 C CA . LEU A 1 141 ? 7.812 14.836 0.349 1 96.69 141 LEU A CA 1
ATOM 1094 C C . LEU A 1 141 ? 7.773 14.07 -0.973 1 96.69 141 LEU A C 1
ATOM 1096 O O . LEU A 1 141 ? 6.703 13.898 -1.562 1 96.69 141 LEU A O 1
ATOM 1100 N N . ASP A 1 142 ? 8.875 13.688 -1.386 1 95.56 142 ASP A N 1
ATOM 1101 C CA . ASP A 1 142 ? 8.977 12.883 -2.6 1 95.56 142 ASP A CA 1
ATOM 1102 C C . ASP A 1 142 ? 9.172 11.406 -2.268 1 95.56 142 ASP A C 1
ATOM 1104 O O . ASP A 1 142 ? 10.281 10.977 -1.967 1 95.56 142 ASP A O 1
ATOM 1108 N N . GLU A 1 143 ? 8.086 10.617 -2.299 1 94.19 143 GLU A N 1
ATOM 1109 C CA . GLU A 1 143 ? 8.078 9.18 -2.045 1 94.19 143 GLU A CA 1
ATOM 1110 C C . GLU A 1 143 ? 8.648 8.859 -0.667 1 94.19 143 GLU A C 1
ATOM 1112 O O . GLU A 1 143 ? 9.578 8.055 -0.543 1 94.19 143 GLU A O 1
ATOM 1117 N N . PRO A 1 144 ? 8.008 9.289 0.363 1 95.12 144 PRO A N 1
ATOM 1118 C CA . PRO A 1 144 ? 8.57 9.18 1.713 1 95.12 144 PRO A CA 1
ATOM 1119 C C . PRO A 1 144 ? 8.562 7.742 2.234 1 95.12 144 PRO A C 1
ATOM 1121 O O . PRO A 1 144 ? 9.266 7.43 3.197 1 95.12 144 PRO A O 1
ATOM 1124 N N . THR A 1 145 ? 7.773 6.875 1.594 1 92.88 145 THR A N 1
ATOM 1125 C CA . THR A 1 145 ? 7.664 5.527 2.139 1 92.88 145 THR A CA 1
ATOM 1126 C C . THR A 1 145 ? 8.211 4.496 1.153 1 92.88 145 THR A C 1
ATOM 1128 O O . THR A 1 145 ? 7.953 3.299 1.294 1 92.88 145 THR A O 1
ATOM 1131 N N . ALA A 1 146 ? 8.914 4.949 0.213 1 89 146 ALA A N 1
ATOM 1132 C CA . ALA A 1 146 ? 9.43 4.043 -0.812 1 89 146 ALA A CA 1
ATOM 1133 C C . ALA A 1 146 ? 10.5 3.123 -0.241 1 89 146 ALA A C 1
ATOM 1135 O O . ALA A 1 146 ? 11.352 3.559 0.541 1 89 146 ALA A O 1
ATOM 1136 N N . ASN A 1 147 ? 10.43 1.84 -0.562 1 85.75 147 ASN A N 1
ATOM 1137 C CA . ASN A 1 147 ? 11.461 0.848 -0.279 1 85.75 147 ASN A CA 1
ATOM 1138 C C . ASN A 1 147 ? 11.703 0.708 1.22 1 85.75 147 ASN A C 1
ATOM 1140 O O . ASN A 1 147 ? 12.852 0.637 1.66 1 85.75 147 ASN A O 1
ATOM 1144 N N . LEU A 1 148 ? 10.688 0.796 1.993 1 89.88 148 LEU A N 1
ATOM 1145 C CA . LEU A 1 148 ? 10.805 0.677 3.441 1 89.88 148 LEU A CA 1
ATOM 1146 C C . LEU A 1 148 ? 10.148 -0.607 3.936 1 89.88 148 LEU A C 1
ATOM 1148 O O . LEU A 1 148 ? 9.234 -1.134 3.289 1 89.88 148 LEU A O 1
ATOM 1152 N N . ASP A 1 149 ? 10.703 -1.045 5.07 1 88.12 149 ASP A N 1
ATOM 1153 C CA . ASP A 1 149 ? 10.039 -2.166 5.723 1 88.12 149 ASP A CA 1
ATOM 1154 C C . ASP A 1 149 ? 8.711 -1.729 6.344 1 88.12 149 ASP A C 1
ATOM 1156 O O . ASP A 1 149 ? 8.383 -0.542 6.352 1 88.12 149 ASP A O 1
ATOM 1160 N N . ILE A 1 150 ? 7.996 -2.686 6.84 1 88.75 150 ILE A N 1
ATOM 1161 C CA . ILE A 1 150 ? 6.629 -2.486 7.316 1 88.75 150 ILE A CA 1
ATOM 1162 C C . ILE A 1 150 ? 6.629 -1.505 8.484 1 88.75 150 ILE A C 1
ATOM 1164 O O . ILE A 1 150 ? 5.859 -0.541 8.492 1 88.75 150 ILE A O 1
ATOM 1168 N N . GLU A 1 151 ? 7.488 -1.722 9.367 1 88.31 151 GLU A N 1
ATOM 1169 C CA . GLU A 1 151 ? 7.492 -0.924 10.594 1 88.31 151 GLU A CA 1
ATOM 1170 C C . GLU A 1 151 ? 7.863 0.528 10.297 1 88.31 151 GLU A C 1
ATOM 1172 O O . GLU A 1 151 ? 7.215 1.45 10.805 1 88.31 151 GLU A O 1
ATOM 1177 N N . THR A 1 152 ? 8.883 0.7 9.57 1 90.94 152 THR A N 1
ATOM 1178 C CA . THR A 1 152 ? 9.328 2.045 9.227 1 90.94 152 THR A CA 1
ATOM 1179 C C . THR A 1 152 ? 8.25 2.787 8.438 1 90.94 152 THR A C 1
ATOM 1181 O O . THR A 1 152 ? 7.977 3.961 8.703 1 90.94 152 THR A O 1
ATOM 1184 N N . ARG A 1 153 ? 7.691 2.092 7.531 1 91.56 153 ARG A N 1
ATOM 1185 C CA . ARG A 1 153 ? 6.617 2.674 6.73 1 91.56 153 ARG A CA 1
ATOM 1186 C C . ARG A 1 153 ? 5.469 3.148 7.613 1 91.56 153 ARG A C 1
ATOM 1188 O O . ARG A 1 153 ? 5.016 4.289 7.492 1 91.56 153 ARG A O 1
ATOM 1195 N N . ILE A 1 154 ? 5.047 2.318 8.477 1 89.31 154 ILE A N 1
ATOM 1196 C CA . ILE A 1 154 ? 3.926 2.627 9.352 1 89.31 154 ILE A CA 1
ATOM 1197 C C . ILE A 1 154 ? 4.277 3.818 10.242 1 89.31 154 ILE A C 1
ATOM 1199 O O . ILE A 1 154 ? 3.455 4.715 10.445 1 89.31 154 ILE A O 1
ATOM 1203 N N . ASN A 1 155 ? 5.449 3.803 10.719 1 91.5 155 ASN A N 1
ATOM 1204 C CA . ASN A 1 155 ? 5.902 4.895 11.57 1 91.5 155 ASN A CA 1
ATOM 1205 C C . ASN A 1 155 ? 5.852 6.234 10.844 1 91.5 155 ASN A C 1
ATOM 1207 O O . ASN A 1 155 ? 5.316 7.211 11.367 1 91.5 155 ASN A O 1
ATOM 1211 N N . ILE A 1 156 ? 6.336 6.246 9.695 1 94.25 156 ILE A N 1
ATOM 1212 C CA . ILE A 1 156 ? 6.383 7.477 8.906 1 94.25 156 ILE A CA 1
ATOM 1213 C C . ILE A 1 156 ? 4.965 7.922 8.562 1 94.25 156 ILE A C 1
ATOM 1215 O O . ILE A 1 156 ? 4.625 9.102 8.703 1 94.25 156 ILE A O 1
ATOM 1219 N N . LEU A 1 157 ? 4.137 7.004 8.18 1 92.75 157 LEU A N 1
ATOM 1220 C CA . LEU A 1 157 ? 2.758 7.324 7.832 1 92.75 157 LEU A CA 1
ATOM 1221 C C . LEU A 1 157 ? 2.008 7.883 9.039 1 92.75 157 LEU A C 1
ATOM 1223 O O . LEU A 1 157 ? 1.287 8.875 8.922 1 92.75 157 LEU A O 1
ATOM 1227 N N . ASN A 1 158 ? 2.182 7.238 10.125 1 90.25 158 ASN A N 1
ATOM 1228 C CA . ASN A 1 158 ? 1.531 7.707 11.344 1 90.25 158 ASN A CA 1
ATOM 1229 C C . ASN A 1 158 ? 1.989 9.109 11.719 1 90.25 158 ASN A C 1
ATOM 1231 O O . ASN A 1 158 ? 1.174 9.953 12.102 1 90.25 158 ASN A O 1
ATOM 1235 N N . PHE A 1 159 ? 3.199 9.32 11.586 1 94 159 PHE A N 1
ATOM 1236 C CA . PHE A 1 159 ? 3.729 10.648 11.883 1 94 159 PHE A CA 1
ATOM 1237 C C . PHE A 1 159 ? 3.115 11.695 10.953 1 94 159 PHE A C 1
ATOM 1239 O O . PHE A 1 159 ? 2.678 12.75 11.406 1 94 159 PHE A O 1
ATOM 1246 N N . LEU A 1 160 ? 3.105 11.391 9.711 1 94.94 160 LEU A N 1
ATOM 1247 C CA . LEU A 1 160 ? 2.611 12.344 8.727 1 94.94 160 LEU A CA 1
ATOM 1248 C C . LEU A 1 160 ? 1.133 12.641 8.945 1 94.94 160 LEU A C 1
ATOM 1250 O O . LEU A 1 160 ? 0.69 13.773 8.766 1 94.94 160 LEU A O 1
ATOM 1254 N N . LYS A 1 161 ? 0.403 11.656 9.352 1 90.5 161 LYS A N 1
ATOM 1255 C CA . LYS A 1 161 ? -1.014 11.844 9.648 1 90.5 161 LYS A CA 1
ATOM 1256 C C . LYS A 1 161 ? -1.206 12.828 10.797 1 90.5 161 LYS A C 1
ATOM 1258 O O . LYS A 1 161 ? -2.078 13.695 10.742 1 90.5 161 LYS A O 1
ATOM 1263 N N . GLU A 1 162 ? -0.403 12.648 11.719 1 88.69 162 GLU A N 1
ATOM 1264 C CA . GLU A 1 162 ? -0.481 13.516 12.883 1 88.69 162 GLU A CA 1
ATOM 1265 C C . GLU A 1 162 ? 0.057 14.914 12.57 1 88.69 162 GLU A C 1
ATOM 1267 O O . GLU A 1 162 ? -0.542 15.914 12.961 1 88.69 162 GLU A O 1
ATOM 1272 N N . TYR A 1 163 ? 1.122 14.953 11.906 1 90.81 163 TYR A N 1
ATOM 1273 C CA . TYR A 1 163 ? 1.816 16.203 11.602 1 90.81 163 TYR A CA 1
ATOM 1274 C C . TYR A 1 163 ? 0.991 17.062 10.656 1 90.81 163 TYR A C 1
ATOM 1276 O O . TYR A 1 163 ? 1.026 18.297 10.742 1 90.81 163 TYR A O 1
ATOM 1284 N N . SER A 1 164 ? 0.195 16.469 9.836 1 84.88 164 SER A N 1
ATOM 1285 C CA . SER A 1 164 ? -0.466 17.156 8.734 1 84.88 164 SER A CA 1
ATOM 1286 C C . SER A 1 164 ? -1.725 17.875 9.203 1 84.88 164 SER A C 1
ATOM 1288 O O . SER A 1 164 ? -2.336 18.625 8.453 1 84.88 164 SER A O 1
ATOM 1290 N N . LYS A 1 165 ? -2.135 17.672 10.391 1 82.31 165 LYS A N 1
ATOM 1291 C CA . LYS A 1 165 ? -3.393 18.25 10.867 1 82.31 165 LYS A CA 1
ATOM 1292 C C . LYS A 1 165 ? -3.398 19.766 10.711 1 82.31 165 LYS A C 1
ATOM 1294 O O . LYS A 1 165 ? -4.414 20.359 10.328 1 82.31 165 LYS A O 1
ATOM 1299 N N . ASP A 1 166 ? -2.307 20.391 10.875 1 83.38 166 ASP A N 1
ATOM 1300 C CA . ASP A 1 166 ? -2.273 21.859 10.805 1 83.38 166 ASP A CA 1
ATOM 1301 C C . ASP A 1 166 ? -1.18 22.328 9.852 1 83.38 166 ASP A C 1
ATOM 1303 O O . ASP A 1 166 ? -0.68 23.453 9.977 1 83.38 166 ASP A O 1
ATOM 1307 N N . LYS A 1 167 ? -0.776 21.484 8.961 1 91.5 167 LYS A N 1
ATOM 1308 C CA . LYS A 1 167 ? 0.318 21.812 8.055 1 91.5 167 LYS A CA 1
ATOM 1309 C C . LYS A 1 167 ? -0.096 21.625 6.598 1 91.5 167 LYS A C 1
ATOM 1311 O O . LYS A 1 167 ? -1.087 20.953 6.312 1 91.5 167 LYS A O 1
ATOM 1316 N N . THR A 1 168 ? 0.574 22.344 5.77 1 95.94 168 THR A N 1
ATOM 1317 C CA . THR A 1 168 ? 0.425 22.125 4.332 1 95.94 168 THR A CA 1
ATOM 1318 C C . THR A 1 168 ? 1.445 21.109 3.832 1 95.94 168 THR A C 1
ATOM 1320 O O . THR A 1 168 ? 2.643 21.234 4.098 1 95.94 168 THR A O 1
ATOM 1323 N N . ILE A 1 169 ? 0.94 20.078 3.168 1 97 169 ILE A N 1
ATOM 1324 C CA . ILE A 1 169 ? 1.83 19.016 2.727 1 97 169 ILE A CA 1
ATOM 1325 C C . ILE A 1 169 ? 1.588 18.719 1.247 1 97 169 ILE A C 1
ATOM 1327 O O . ILE A 1 169 ? 0.446 18.734 0.782 1 97 169 ILE A O 1
ATOM 1331 N N . VAL A 1 170 ? 2.67 18.516 0.522 1 97.38 170 VAL A N 1
ATOM 1332 C CA . VAL A 1 170 ? 2.652 17.969 -0.829 1 97.38 170 VAL A CA 1
ATOM 1333 C C . VAL A 1 170 ? 3.445 16.672 -0.865 1 97.38 170 VAL A C 1
ATOM 1335 O O . VAL A 1 170 ? 4.605 16.625 -0.448 1 97.38 170 VAL A O 1
ATOM 1338 N N . ILE A 1 171 ? 2.811 15.609 -1.333 1 96.94 171 ILE A N 1
ATOM 1339 C CA . ILE A 1 171 ? 3.459 14.297 -1.274 1 96.94 171 ILE A CA 1
ATOM 1340 C C . ILE A 1 171 ? 3.277 13.578 -2.605 1 96.94 171 ILE A C 1
ATOM 1342 O O . ILE A 1 171 ? 2.205 13.633 -3.211 1 96.94 171 ILE A O 1
ATOM 1346 N N . THR A 1 172 ? 4.324 13.008 -3.094 1 95.81 172 THR A N 1
ATOM 1347 C CA . THR A 1 172 ? 4.23 12.055 -4.191 1 95.81 172 THR A CA 1
ATOM 1348 C C . THR A 1 172 ? 4.402 10.625 -3.684 1 95.81 172 THR A C 1
ATOM 1350 O O . THR A 1 172 ? 5.148 10.383 -2.734 1 95.81 172 THR A O 1
ATOM 1353 N N . SER A 1 173 ? 3.658 9.703 -4.254 1 92.75 173 SER A N 1
ATOM 1354 C CA . SER A 1 173 ? 3.793 8.297 -3.904 1 92.75 173 SER A CA 1
ATOM 1355 C C . SER A 1 173 ? 3.293 7.398 -5.031 1 92.75 173 SER A C 1
ATOM 1357 O O . SER A 1 173 ? 2.35 7.75 -5.742 1 92.75 173 SER A O 1
ATOM 1359 N N . HIS A 1 174 ? 3.924 6.281 -5.082 1 89.44 174 HIS A N 1
ATOM 1360 C CA . HIS A 1 174 ? 3.408 5.246 -5.973 1 89.44 174 HIS A CA 1
ATOM 1361 C C . HIS A 1 174 ? 2.365 4.387 -5.27 1 89.44 174 HIS A C 1
ATOM 1363 O O . HIS A 1 174 ? 1.671 3.596 -5.914 1 89.44 174 HIS A O 1
ATOM 1369 N N . ASN A 1 175 ? 2.303 4.492 -4.086 1 89.94 175 ASN A N 1
ATOM 1370 C CA . ASN A 1 175 ? 1.281 3.793 -3.314 1 89.94 175 ASN A CA 1
ATOM 1371 C C . ASN A 1 175 ? 0.047 4.664 -3.104 1 89.94 175 ASN A C 1
ATOM 1373 O O . ASN A 1 175 ? 0.041 5.539 -2.236 1 89.94 175 ASN A O 1
ATOM 1377 N N . LEU A 1 176 ? -0.958 4.332 -3.738 1 91.69 176 LEU A N 1
ATOM 1378 C CA . LEU A 1 176 ? -2.154 5.168 -3.736 1 91.69 176 LEU A CA 1
ATOM 1379 C C . LEU A 1 176 ? -2.883 5.07 -2.4 1 91.69 176 LEU A C 1
ATOM 1381 O O . LEU A 1 176 ? -3.617 5.988 -2.023 1 91.69 176 LEU A O 1
ATOM 1385 N N . ASN A 1 177 ? -2.67 4.012 -1.718 1 88.5 177 ASN A N 1
ATOM 1386 C CA . ASN A 1 177 ? -3.25 3.906 -0.384 1 88.5 177 ASN A CA 1
ATOM 1387 C C . ASN A 1 177 ? -2.652 4.938 0.571 1 88.5 177 ASN A C 1
ATOM 1389 O O . ASN A 1 177 ? -3.357 5.484 1.42 1 88.5 177 ASN A O 1
ATOM 1393 N N . ASP A 1 178 ? -1.396 5.133 0.429 1 91.56 178 ASP A N 1
ATOM 1394 C CA . ASP A 1 178 ? -0.741 6.152 1.243 1 91.56 178 ASP A CA 1
ATOM 1395 C C . ASP A 1 178 ? -1.342 7.531 0.982 1 91.56 178 ASP A C 1
ATOM 1397 O O . ASP A 1 178 ? -1.574 8.297 1.918 1 91.56 178 ASP A O 1
ATOM 1401 N N . ILE A 1 179 ? -1.583 7.77 -0.274 1 93.38 179 ILE A N 1
ATOM 1402 C CA . ILE A 1 179 ? -2.154 9.047 -0.684 1 93.38 179 ILE A CA 1
ATOM 1403 C C . ILE A 1 179 ? -3.551 9.203 -0.085 1 93.38 179 ILE A C 1
ATOM 1405 O O . ILE A 1 179 ? -3.881 10.258 0.468 1 93.38 179 ILE A O 1
ATOM 1409 N N . GLU A 1 180 ? -4.285 8.188 -0.121 1 89.31 180 GLU A N 1
ATOM 1410 C CA . GLU A 1 180 ? -5.645 8.227 0.407 1 89.31 180 GLU A CA 1
ATOM 1411 C C . GLU A 1 180 ? -5.645 8.43 1.919 1 89.31 180 GLU A C 1
ATOM 1413 O O . GLU A 1 180 ? -6.562 9.047 2.467 1 89.31 180 GLU A O 1
ATOM 1418 N N . GLU A 1 181 ? -4.672 7.941 2.498 1 86.31 181 GLU A N 1
ATOM 1419 C CA . GLU A 1 181 ? -4.605 7.992 3.955 1 86.31 181 GLU A CA 1
ATOM 1420 C C . GLU A 1 181 ? -4.152 9.367 4.441 1 86.31 181 GLU A C 1
ATOM 1422 O O . GLU A 1 181 ? -4.594 9.836 5.492 1 86.31 181 GLU A O 1
ATOM 1427 N N . ILE A 1 182 ? -3.363 10.008 3.697 1 92.31 182 ILE A N 1
ATOM 1428 C CA . ILE A 1 182 ? -2.693 11.211 4.191 1 92.31 182 ILE A CA 1
ATOM 1429 C C . ILE A 1 182 ? -3.332 12.453 3.568 1 92.31 182 ILE A C 1
ATOM 1431 O O . ILE A 1 182 ? -3.486 13.477 4.23 1 92.31 182 ILE A O 1
ATOM 1435 N N . CYS A 1 183 ? -3.768 12.328 2.342 1 94.81 183 CYS A N 1
ATOM 1436 C CA . CYS A 1 183 ? -4.105 13.516 1.562 1 94.81 183 CYS A CA 1
ATOM 1437 C C . CYS A 1 183 ? -5.613 13.719 1.511 1 94.81 183 CYS A C 1
ATOM 1439 O O . CYS A 1 183 ? -6.379 12.766 1.611 1 94.81 183 CYS A O 1
ATOM 1441 N N . ASP A 1 184 ? -5.98 14.969 1.369 1 92.56 184 ASP A N 1
ATOM 1442 C CA . ASP A 1 184 ? -7.379 15.32 1.145 1 92.56 184 ASP A CA 1
ATOM 1443 C C . ASP A 1 184 ? -7.617 15.719 -0.31 1 92.56 184 ASP A C 1
ATOM 1445 O O . ASP A 1 184 ? -8.758 15.734 -0.776 1 92.56 184 ASP A O 1
ATOM 1449 N N . LYS A 1 185 ? -6.547 16.109 -0.951 1 94.25 185 LYS A N 1
ATOM 1450 C CA . LYS A 1 185 ? -6.574 16.5 -2.359 1 94.25 185 LYS A CA 1
ATOM 1451 C C . LYS A 1 185 ? -5.582 15.672 -3.174 1 94.25 185 LYS A C 1
ATOM 1453 O O . LYS A 1 185 ? -4.578 15.195 -2.639 1 94.25 185 LYS A O 1
ATOM 1458 N N . VAL A 1 186 ? -5.957 15.562 -4.418 1 94.81 186 VAL A N 1
ATOM 1459 C CA . VAL A 1 186 ? -5.051 14.805 -5.277 1 94.81 186 VAL A CA 1
ATOM 1460 C C . VAL A 1 186 ? -5.059 15.398 -6.684 1 94.81 186 VAL A C 1
ATOM 1462 O O . VAL A 1 186 ? -6.086 15.898 -7.152 1 94.81 186 VAL A O 1
ATOM 1465 N N . ILE A 1 187 ? -3.873 15.414 -7.266 1 94.62 187 ILE A N 1
ATOM 1466 C CA . ILE A 1 187 ? -3.766 15.766 -8.68 1 94.62 187 ILE A CA 1
ATOM 1467 C C . ILE A 1 187 ? -3.184 14.586 -9.453 1 94.62 187 ILE A C 1
ATOM 1469 O O . ILE A 1 187 ? -2.283 13.898 -8.969 1 94.62 187 ILE A O 1
ATOM 1473 N N . PHE A 1 188 ? -3.787 14.375 -10.578 1 92.69 188 PHE A N 1
ATOM 1474 C CA . PHE A 1 188 ? -3.277 13.391 -11.523 1 92.69 188 PHE A CA 1
ATOM 1475 C C . PHE A 1 188 ? -2.605 14.078 -12.703 1 92.69 188 PHE A C 1
ATOM 1477 O O . PHE A 1 188 ? -3.256 14.805 -13.461 1 92.69 188 PHE A O 1
ATOM 1484 N N . ILE A 1 189 ? -1.312 13.797 -12.805 1 93.06 189 ILE A N 1
ATOM 1485 C CA . ILE A 1 189 ? -0.568 14.43 -13.891 1 93.06 189 ILE A CA 1
ATOM 1486 C C . ILE A 1 189 ? -0.187 13.375 -14.93 1 93.06 189 ILE A C 1
ATOM 1488 O O . ILE A 1 189 ? 0.226 12.266 -14.578 1 93.06 189 ILE A O 1
ATOM 1492 N N . LYS A 1 190 ? -0.427 13.742 -16.156 1 90.19 190 LYS A N 1
ATOM 1493 C CA . LYS A 1 190 ? -0.078 12.898 -17.297 1 90.19 190 LYS A CA 1
ATOM 1494 C C . LYS A 1 190 ? 0.414 13.734 -18.469 1 90.19 190 LYS A C 1
ATOM 1496 O O . LYS A 1 190 ? -0.224 14.711 -18.844 1 90.19 190 LYS A O 1
ATOM 1501 N N . ASP A 1 191 ? 1.51 13.312 -19.016 1 90.81 191 ASP A N 1
ATOM 1502 C CA . ASP A 1 191 ? 2.092 13.977 -20.172 1 90.81 191 ASP A CA 1
ATOM 1503 C C . ASP A 1 191 ? 2.217 15.477 -19.938 1 90.81 191 ASP A C 1
ATOM 1505 O O . ASP A 1 191 ? 1.919 16.281 -20.828 1 90.81 191 ASP A O 1
ATOM 1509 N N . GLY A 1 192 ? 2.475 15.797 -18.719 1 93.69 192 GLY A N 1
ATOM 1510 C CA . GLY A 1 192 ? 2.734 17.188 -18.359 1 93.69 192 GLY A CA 1
ATOM 1511 C C . GLY A 1 192 ? 1.468 17.984 -18.125 1 93.69 192 GLY A C 1
ATOM 1512 O O . GLY A 1 192 ? 1.525 19.203 -17.938 1 93.69 192 GLY A O 1
ATOM 1513 N N . GLU A 1 193 ? 0.333 17.328 -18.188 1 94.19 193 GLU A N 1
ATOM 1514 C CA . GLU A 1 193 ? -0.952 17.984 -18 1 94.19 193 GLU A CA 1
ATOM 1515 C C . GLU A 1 193 ? -1.689 17.438 -16.781 1 94.19 193 GLU A C 1
ATOM 1517 O O . GLU A 1 193 ? -1.586 16.25 -16.469 1 94.19 193 GLU A O 1
ATOM 1522 N N . LEU A 1 194 ? -2.471 18.328 -16.141 1 92.75 194 LEU A N 1
ATOM 1523 C CA . LEU A 1 194 ? -3.293 17.875 -15.023 1 92.75 194 LEU A CA 1
ATOM 1524 C C . LEU A 1 194 ? -4.609 17.297 -15.516 1 92.75 194 LEU A C 1
ATOM 1526 O O . LEU A 1 194 ? -5.379 17.969 -16.203 1 92.75 194 LEU A O 1
ATOM 1530 N N . GLN A 1 195 ? -4.836 16.062 -15.164 1 85.25 195 GLN A N 1
ATOM 1531 C CA . GLN A 1 195 ? -6.066 15.383 -15.555 1 85.25 195 GLN A CA 1
ATOM 1532 C C . GLN A 1 195 ? -7.16 15.578 -14.508 1 85.25 195 GLN A C 1
ATOM 1534 O O . GLN A 1 195 ? -8.344 15.656 -14.844 1 85.25 195 GLN A O 1
ATOM 1539 N N . ILE A 1 196 ? -6.785 15.492 -13.32 1 82.62 196 ILE A N 1
ATOM 1540 C CA . ILE A 1 196 ? -7.684 15.688 -12.188 1 82.62 196 ILE A CA 1
ATOM 1541 C C . ILE A 1 196 ? -7.023 16.594 -11.156 1 82.62 196 ILE A C 1
ATOM 1543 O O . ILE A 1 196 ? -5.805 16.547 -10.969 1 82.62 196 ILE A O 1
ATOM 1547 N N . ASN A 1 197 ? -7.82 17.453 -10.711 1 83.94 197 ASN A N 1
ATOM 1548 C CA . ASN A 1 197 ? -7.43 18.344 -9.625 1 83.94 197 ASN A CA 1
ATOM 1549 C C . ASN A 1 197 ? -8.602 18.625 -8.688 1 83.94 197 ASN A C 1
ATOM 1551 O O . ASN A 1 197 ? -9.297 19.625 -8.844 1 83.94 197 ASN A O 1
ATOM 1555 N N . ASN A 1 198 ? -8.812 17.672 -7.746 1 84.12 198 ASN A N 1
ATOM 1556 C CA . ASN A 1 198 ? -9.977 17.75 -6.871 1 84.12 198 ASN A CA 1
ATOM 1557 C C . ASN A 1 198 ? -9.711 17.109 -5.516 1 84.12 198 ASN A C 1
ATOM 1559 O O . ASN A 1 198 ? -8.641 16.531 -5.301 1 84.12 198 ASN A O 1
ATOM 1563 N N . SER A 1 199 ? -10.633 17.391 -4.68 1 87.12 199 SER A N 1
ATOM 1564 C CA . SER A 1 199 ? -10.594 16.625 -3.434 1 87.12 199 SER A CA 1
ATOM 1565 C C . SER A 1 199 ? -10.82 15.141 -3.688 1 87.12 199 SER A C 1
ATOM 1567 O O . SER A 1 199 ? -11.508 14.766 -4.641 1 87.12 199 SER A O 1
ATOM 1569 N N . ILE A 1 200 ? -10.172 14.422 -2.873 1 85.69 200 ILE A N 1
ATOM 1570 C CA . ILE A 1 200 ? -10.328 12.977 -2.986 1 85.69 200 ILE A CA 1
ATOM 1571 C C . ILE A 1 200 ? -11.797 12.602 -2.826 1 85.69 200 ILE A C 1
ATOM 1573 O O . ILE A 1 200 ? -12.305 11.742 -3.557 1 85.69 200 ILE A O 1
ATOM 1577 N N . LYS A 1 201 ? -12.438 13.266 -1.976 1 79.62 201 LYS A N 1
ATOM 1578 C CA . LYS A 1 201 ? -13.859 13.039 -1.767 1 79.62 201 LYS A CA 1
ATOM 1579 C C . LYS A 1 201 ? -14.656 13.297 -3.043 1 79.62 201 LYS A C 1
ATOM 1581 O O . LYS A 1 201 ? -15.492 12.492 -3.439 1 79.62 201 LYS A O 1
ATOM 1586 N N . GLU A 1 202 ? -14.352 14.383 -3.646 1 81.56 202 GLU A N 1
ATOM 1587 C CA . GLU A 1 202 ? -15.047 14.766 -4.875 1 81.56 202 GLU A CA 1
ATOM 1588 C C . GLU A 1 202 ? -14.758 13.781 -6 1 81.56 202 GLU A C 1
ATOM 1590 O O . GLU A 1 202 ? -15.648 13.422 -6.77 1 81.56 202 GLU A O 1
ATOM 1595 N N . ILE A 1 203 ? -13.57 13.352 -6.023 1 82.12 203 ILE A N 1
ATOM 1596 C CA . ILE A 1 203 ? -13.172 12.43 -7.078 1 82.12 203 ILE A CA 1
ATOM 1597 C C . ILE A 1 203 ? -13.867 11.086 -6.875 1 82.12 203 ILE A C 1
ATOM 1599 O O . ILE A 1 203 ? -14.375 10.492 -7.832 1 82.12 203 ILE A O 1
ATOM 1603 N N . LYS A 1 204 ? -13.859 10.664 -5.711 1 78.06 204 LYS A N 1
ATOM 1604 C CA . LYS A 1 204 ? -14.523 9.406 -5.406 1 78.06 204 LYS A CA 1
ATOM 1605 C C . LYS A 1 204 ? -16.016 9.484 -5.707 1 78.06 204 LYS A C 1
ATOM 1607 O O . LYS A 1 204 ? -16.609 8.531 -6.219 1 78.06 204 LYS A O 1
ATOM 1612 N N . ASN A 1 205 ? -16.562 10.625 -5.465 1 73.62 205 ASN A N 1
ATOM 1613 C CA . ASN A 1 205 ? -17.984 10.82 -5.758 1 73.62 205 ASN A CA 1
ATOM 1614 C C . ASN A 1 205 ? -18.25 10.82 -7.258 1 73.62 205 ASN A C 1
ATOM 1616 O O . ASN A 1 205 ? -19.25 10.266 -7.715 1 73.62 205 ASN A O 1
ATOM 1620 N N . LYS A 1 206 ? -17.391 11.438 -7.926 1 74.19 206 LYS A N 1
ATOM 1621 C CA . LYS A 1 206 ? -17.547 11.562 -9.375 1 74.19 206 LYS A CA 1
ATOM 1622 C C . LYS A 1 206 ? -17.438 10.203 -10.055 1 74.19 206 LYS A C 1
ATOM 1624 O O . LYS A 1 206 ? -18.094 9.953 -11.062 1 74.19 206 LYS A O 1
ATOM 1629 N N . PHE A 1 207 ? -16.609 9.375 -9.5 1 70.69 207 PHE A N 1
ATOM 1630 C CA . PHE A 1 207 ? -16.344 8.102 -10.156 1 70.69 207 PHE A CA 1
ATOM 1631 C C . PHE A 1 207 ? -17.156 6.977 -9.523 1 70.69 207 PHE A C 1
ATOM 1633 O O . PHE A 1 207 ? -17.047 5.824 -9.945 1 70.69 207 PHE A O 1
ATOM 1640 N N . SER A 1 208 ? -17.672 7.176 -8.383 1 64.31 208 SER A N 1
ATOM 1641 C CA . SER A 1 208 ? -18.422 6.133 -7.699 1 64.31 208 SER A CA 1
ATOM 1642 C C . SER A 1 208 ? -19.781 5.91 -8.352 1 64.31 208 SER A C 1
ATOM 1644 O O . SER A 1 208 ? -20.359 6.836 -8.938 1 64.31 208 SER A O 1
ATOM 1646 N N . ASP A 1 209 ? -20 4.574 -8.586 1 62.31 209 ASP A N 1
ATOM 1647 C CA . ASP A 1 209 ? -21.406 4.25 -8.797 1 62.31 209 ASP A CA 1
ATOM 1648 C C . ASP A 1 209 ? -22.219 4.453 -7.52 1 62.31 209 ASP A C 1
ATOM 1650 O O . ASP A 1 209 ? -21.688 4.293 -6.414 1 62.31 209 ASP A O 1
ATOM 1654 N N . GLU A 1 210 ? -23.188 5.266 -7.551 1 64.56 210 GLU A N 1
ATOM 1655 C CA . GLU A 1 210 ? -24.062 5.57 -6.426 1 64.56 210 GLU A CA 1
ATOM 1656 C C . GLU A 1 210 ? -24.734 4.305 -5.887 1 64.56 210 GLU A C 1
ATOM 1658 O O . GLU A 1 210 ? -25.828 4.367 -5.32 1 64.56 210 GLU A O 1
ATOM 1663 N N . ARG A 1 211 ? -23.984 3.139 -6.031 1 79.31 211 ARG A N 1
ATOM 1664 C CA . ARG A 1 211 ? -24.641 1.934 -5.543 1 79.31 211 ARG A CA 1
ATOM 1665 C C . ARG A 1 211 ? -24.203 1.618 -4.113 1 79.31 211 ARG A C 1
ATOM 1667 O O . ARG A 1 211 ? -23.078 1.905 -3.725 1 79.31 211 ARG A O 1
ATOM 1674 N N . VAL A 1 212 ? -25.203 1.141 -3.363 1 87.19 212 VAL A N 1
ATOM 1675 C CA . VAL A 1 212 ? -25 0.729 -1.979 1 87.19 212 VAL A CA 1
ATOM 1676 C C . VAL A 1 212 ? -25.031 -0.794 -1.88 1 87.19 212 VAL A C 1
ATOM 1678 O O . VAL A 1 212 ? -25.891 -1.441 -2.496 1 87.19 212 VAL A O 1
ATOM 1681 N N . LYS A 1 213 ? -24.062 -1.317 -1.271 1 88.19 213 LYS A N 1
ATOM 1682 C CA . LYS A 1 213 ? -23.969 -2.756 -1.042 1 88.19 213 LYS A CA 1
ATOM 1683 C C . LYS A 1 213 ? -24.234 -3.096 0.422 1 88.19 213 LYS A C 1
ATOM 1685 O O . LYS A 1 213 ? -23.594 -2.547 1.318 1 88.19 213 LYS A O 1
ATOM 1690 N N . ILE A 1 214 ? -25.25 -3.895 0.649 1 91.31 214 ILE A N 1
ATOM 1691 C CA . ILE A 1 214 ? -25.516 -4.426 1.982 1 91.31 214 ILE A CA 1
ATOM 1692 C C . ILE A 1 214 ? -25.031 -5.875 2.066 1 91.31 214 ILE A C 1
ATOM 1694 O O . ILE A 1 214 ? -25.562 -6.75 1.373 1 91.31 214 ILE A O 1
ATOM 1698 N N . ILE A 1 215 ? -24.047 -6.141 2.885 1 89.5 215 ILE A N 1
ATOM 1699 C CA . ILE A 1 215 ? -23.453 -7.465 3.01 1 89.5 215 ILE A CA 1
ATOM 1700 C C . ILE A 1 215 ? -23.969 -8.141 4.277 1 89.5 215 ILE A C 1
ATOM 1702 O O . ILE A 1 215 ? -24.031 -7.516 5.336 1 89.5 215 ILE A O 1
ATOM 1706 N N . PHE A 1 216 ? -24.328 -9.414 4.121 1 90.25 216 PHE A N 1
ATOM 1707 C CA . PHE A 1 216 ? -24.891 -10.164 5.238 1 90.25 216 PHE A CA 1
ATOM 1708 C C . PHE A 1 216 ? -23.891 -11.203 5.738 1 90.25 216 PHE A C 1
ATOM 1710 O O . PHE A 1 216 ? -22.969 -11.586 5.016 1 90.25 216 PHE A O 1
ATOM 1717 N N . THR A 1 217 ? -24 -11.617 6.953 1 84.38 217 THR A N 1
ATOM 1718 C CA . THR A 1 217 ? -23.125 -12.609 7.566 1 84.38 217 THR A CA 1
ATOM 1719 C C . THR A 1 217 ? -23.359 -13.984 6.953 1 84.38 217 THR A C 1
ATOM 1721 O O . THR A 1 217 ? -22.453 -14.828 6.949 1 84.38 217 THR A O 1
ATOM 1724 N N . GLU A 1 218 ? -24.516 -14.188 6.438 1 86.25 218 GLU A N 1
ATOM 1725 C CA . GLU A 1 218 ? -24.891 -15.469 5.84 1 86.25 218 GLU A CA 1
ATOM 1726 C C . GLU A 1 218 ? -25.438 -15.289 4.43 1 86.25 218 GLU A C 1
ATOM 1728 O O . GLU A 1 218 ? -25.766 -14.172 4.027 1 86.25 218 GLU A O 1
ATOM 1733 N N . ASN A 1 219 ? -25.422 -16.359 3.713 1 91.5 219 ASN A N 1
ATOM 1734 C CA . ASN A 1 219 ? -26.016 -16.328 2.377 1 91.5 219 ASN A CA 1
ATOM 1735 C C . ASN A 1 219 ? -27.516 -16.094 2.432 1 91.5 219 ASN A C 1
ATOM 1737 O O . ASN A 1 219 ? -28.188 -16.531 3.363 1 91.5 219 ASN A O 1
ATOM 1741 N N . ILE A 1 220 ? -27.969 -15.406 1.438 1 91.75 220 ILE A N 1
ATOM 1742 C CA . ILE A 1 220 ? -29.406 -15.156 1.301 1 91.75 220 ILE A CA 1
ATOM 1743 C C . ILE A 1 220 ? -30.062 -16.359 0.636 1 91.75 220 ILE A C 1
ATOM 1745 O O . ILE A 1 220 ? -29.766 -16.703 -0.509 1 91.75 220 ILE A O 1
ATOM 1749 N N . SER A 1 221 ? -30.938 -17.031 1.318 1 92.06 221 SER A N 1
ATOM 1750 C CA . SER A 1 221 ? -31.641 -18.172 0.754 1 92.06 221 SER A CA 1
ATOM 1751 C C . SER A 1 221 ? -32.5 -17.781 -0.444 1 92.06 221 SER A C 1
ATOM 1753 O O . SER A 1 221 ? -32.812 -16.594 -0.619 1 92.06 221 SER A O 1
ATOM 1755 N N . VAL A 1 222 ? -32.781 -18.766 -1.19 1 92.19 222 VAL A N 1
ATOM 1756 C CA . VAL A 1 222 ? -33.594 -18.531 -2.377 1 92.19 222 VAL A CA 1
ATOM 1757 C C . VAL A 1 222 ? -34.938 -17.969 -1.966 1 92.19 222 VAL A C 1
ATOM 1759 O O . VAL A 1 222 ? -35.469 -17.062 -2.617 1 92.19 222 VAL A O 1
ATOM 1762 N N . GLU A 1 223 ? -35.531 -18.516 -0.931 1 92.25 223 GLU A N 1
ATOM 1763 C CA . GLU A 1 223 ? -36.812 -18.062 -0.429 1 92.25 223 GLU A CA 1
ATOM 1764 C C . GLU A 1 223 ? -36.781 -16.609 -0.006 1 92.25 223 GLU A C 1
ATOM 1766 O O . GLU A 1 223 ? -37.656 -15.828 -0.338 1 92.25 223 GLU A O 1
ATOM 1771 N N . LYS A 1 224 ? -35.75 -16.312 0.701 1 93.56 224 LYS A N 1
ATOM 1772 C CA . LYS A 1 224 ? -35.594 -14.945 1.172 1 93.56 224 LYS A CA 1
ATOM 1773 C C . LYS A 1 224 ? -35.375 -13.984 0.008 1 93.56 224 LYS A C 1
ATOM 1775 O O . LYS A 1 224 ? -35.875 -12.867 0.004 1 93.56 224 LYS A O 1
ATOM 1780 N N . SER A 1 225 ? -34.562 -14.414 -0.912 1 93.19 225 SER A N 1
ATOM 1781 C CA . SER A 1 225 ? -34.281 -13.609 -2.096 1 93.19 225 SER A CA 1
ATOM 1782 C C . SER A 1 225 ? -35.562 -13.273 -2.844 1 93.19 225 SER A C 1
ATOM 1784 O O . SER A 1 225 ? -35.781 -12.133 -3.266 1 93.19 225 SER A O 1
ATOM 1786 N N . LYS A 1 226 ? -36.375 -14.266 -3.014 1 92.25 226 LYS A N 1
ATOM 1787 C CA . LYS A 1 226 ? -37.656 -14.062 -3.697 1 92.25 226 LYS A CA 1
ATOM 1788 C C . LYS A 1 226 ? -38.531 -13.078 -2.936 1 92.25 226 LYS A C 1
ATOM 1790 O O . LYS A 1 226 ? -39.188 -12.234 -3.541 1 92.25 226 LYS A O 1
ATOM 1795 N N . PHE A 1 227 ? -38.625 -13.258 -1.693 1 92.94 227 PHE A N 1
ATOM 1796 C CA . PHE A 1 227 ? -39.438 -12.383 -0.849 1 92.94 227 PHE A CA 1
ATOM 1797 C C . PHE A 1 227 ? -39 -10.93 -1.002 1 92.94 227 PHE A C 1
ATOM 1799 O O . PHE A 1 227 ? -39.812 -10.031 -1.121 1 92.94 227 PHE A O 1
ATOM 1806 N N . ILE A 1 228 ? -37.688 -10.703 -0.965 1 92.88 228 ILE A N 1
ATOM 1807 C CA . ILE A 1 228 ? -37.125 -9.359 -1.049 1 92.88 228 ILE A CA 1
ATOM 1808 C C . ILE A 1 228 ? -37.469 -8.75 -2.412 1 92.88 228 ILE A C 1
ATOM 1810 O O . ILE A 1 228 ? -37.875 -7.594 -2.496 1 92.88 228 ILE A O 1
ATOM 1814 N N . LYS A 1 229 ? -37.281 -9.5 -3.408 1 92.19 229 LYS A N 1
ATOM 1815 C CA . LYS A 1 229 ? -37.5 -9.023 -4.77 1 92.19 229 LYS A CA 1
ATOM 1816 C C . LYS A 1 229 ? -38.969 -8.695 -4.996 1 92.19 229 LYS A C 1
ATOM 1818 O O . LYS A 1 229 ? -39.312 -7.816 -5.793 1 92.19 229 LYS A O 1
ATOM 1823 N N . ASP A 1 230 ? -39.812 -9.422 -4.34 1 91.75 230 ASP A N 1
ATOM 1824 C CA . ASP A 1 230 ? -41.25 -9.164 -4.445 1 91.75 230 ASP A CA 1
ATOM 1825 C C . ASP A 1 230 ? -41.594 -7.809 -3.85 1 91.75 230 ASP A C 1
ATOM 1827 O O . ASP A 1 230 ? -42.562 -7.172 -4.281 1 91.75 230 ASP A O 1
ATOM 1831 N N . LYS A 1 231 ? -40.906 -7.395 -2.904 1 91.94 231 LYS A N 1
ATOM 1832 C CA . LYS A 1 231 ? -41.219 -6.16 -2.189 1 91.94 231 LYS A CA 1
ATOM 1833 C C . LYS A 1 231 ? -40.469 -4.977 -2.775 1 91.94 231 LYS A C 1
ATOM 1835 O O . LYS A 1 231 ? -40.938 -3.838 -2.707 1 91.94 231 LYS A O 1
ATOM 1840 N N . ILE A 1 232 ? -39.25 -5.234 -3.135 1 91.06 232 ILE A N 1
ATOM 1841 C CA . ILE A 1 232 ? -38.406 -4.156 -3.627 1 91.06 232 ILE A CA 1
ATOM 1842 C C . ILE A 1 232 ? -37.969 -4.469 -5.051 1 91.06 232 ILE A C 1
ATOM 1844 O O . ILE A 1 232 ? -37.281 -5.48 -5.289 1 91.06 232 ILE A O 1
ATOM 1848 N N . ASN A 1 233 ? -38.219 -3.426 -5.812 1 84.38 233 ASN A N 1
ATOM 1849 C CA . ASN A 1 233 ? -37.75 -3.566 -7.195 1 84.38 233 ASN A CA 1
ATOM 1850 C C . ASN A 1 233 ? -36.406 -2.934 -7.406 1 84.38 233 ASN A C 1
ATOM 1852 O O . ASN A 1 233 ? -35.875 -2.258 -6.52 1 84.38 233 ASN A O 1
ATOM 1856 N N . GLU A 1 234 ? -35.625 -3.383 -8.453 1 88.12 234 GLU A N 1
ATOM 1857 C CA . GLU A 1 234 ? -34.375 -2.766 -8.914 1 88.12 234 GLU A CA 1
ATOM 1858 C C . GLU A 1 234 ? -33.219 -3.066 -7.965 1 88.12 234 GLU A C 1
ATOM 1860 O O . GLU A 1 234 ? -32.5 -2.158 -7.566 1 88.12 234 GLU A O 1
ATOM 1865 N N . ILE A 1 235 ? -33.281 -4.141 -7.359 1 91.56 235 ILE A N 1
ATOM 1866 C CA . ILE A 1 235 ? -32.156 -4.555 -6.531 1 91.56 235 ILE A CA 1
ATOM 1867 C C . ILE A 1 235 ? -31.5 -5.801 -7.129 1 91.56 235 ILE A C 1
ATOM 1869 O O . ILE A 1 235 ? -32.125 -6.531 -7.895 1 91.56 235 ILE A O 1
ATOM 1873 N N . VAL A 1 236 ? -30.266 -5.934 -6.949 1 91.88 236 VAL A N 1
ATOM 1874 C CA . VAL A 1 236 ? -29.531 -7.137 -7.316 1 91.88 236 VAL A CA 1
ATOM 1875 C C . VAL A 1 236 ? -29.156 -7.918 -6.062 1 91.88 236 VAL A C 1
ATOM 1877 O O . VAL A 1 236 ? -28.625 -7.355 -5.105 1 91.88 236 VAL A O 1
ATOM 1880 N N . ILE A 1 237 ? -29.594 -9.18 -6.051 1 92.44 237 ILE A N 1
ATOM 1881 C CA . ILE A 1 237 ? -29.281 -10.031 -4.906 1 92.44 237 ILE A CA 1
ATOM 1882 C C . ILE A 1 237 ? -28.234 -11.07 -5.309 1 92.44 237 ILE A C 1
ATOM 1884 O O . ILE A 1 237 ? -28.391 -11.742 -6.332 1 92.44 237 ILE A O 1
ATOM 1888 N N . GLU A 1 238 ? -27.141 -11.148 -4.605 1 89.56 238 GLU A N 1
ATOM 1889 C CA . GLU A 1 238 ? -26.094 -12.164 -4.766 1 89.56 238 GLU A CA 1
ATOM 1890 C C . GLU A 1 238 ? -26.047 -13.094 -3.555 1 89.56 238 GLU A C 1
ATOM 1892 O O . GLU A 1 238 ? -26.953 -13.078 -2.717 1 89.56 238 GLU A O 1
ATOM 1897 N N . LYS A 1 239 ? -25.047 -13.922 -3.49 1 87.88 239 LYS A N 1
ATOM 1898 C CA . LYS A 1 239 ? -24.984 -14.961 -2.469 1 87.88 239 LYS A CA 1
ATOM 1899 C C . LYS A 1 239 ? -25.141 -14.375 -1.07 1 87.88 239 LYS A C 1
ATOM 1901 O O . LYS A 1 239 ? -25.984 -14.828 -0.293 1 87.88 239 LYS A O 1
ATOM 1906 N N . ASN A 1 240 ? -24.469 -13.281 -0.782 1 91.5 240 ASN A N 1
ATOM 1907 C CA . ASN A 1 240 ? -24.547 -12.797 0.591 1 91.5 240 ASN A CA 1
ATOM 1908 C C . ASN A 1 240 ? -24.688 -11.273 0.64 1 91.5 240 ASN A C 1
ATOM 1910 O O . ASN A 1 240 ? -24.328 -10.648 1.64 1 91.5 240 ASN A O 1
ATOM 1914 N N . TYR A 1 241 ? -25.062 -10.742 -0.538 1 92.62 241 TYR A N 1
ATOM 1915 C CA . TYR A 1 241 ? -25.203 -9.297 -0.464 1 92.62 241 TYR A CA 1
ATOM 1916 C C . TYR A 1 241 ? -26.297 -8.805 -1.409 1 92.62 241 TYR A C 1
ATOM 1918 O O . TYR A 1 241 ? -26.719 -9.539 -2.301 1 92.62 241 TYR A O 1
ATOM 1926 N N . ILE A 1 242 ? -26.828 -7.574 -1.047 1 93 242 ILE A N 1
ATOM 1927 C CA . ILE A 1 242 ? -27.781 -6.852 -1.878 1 93 242 ILE A CA 1
ATOM 1928 C C . ILE A 1 242 ? -27.141 -5.582 -2.428 1 93 242 ILE A C 1
ATOM 1930 O O . ILE A 1 242 ? -26.422 -4.883 -1.707 1 93 242 ILE A O 1
ATOM 1934 N N . LEU A 1 243 ? -27.328 -5.395 -3.729 1 91.56 243 LEU A N 1
ATOM 1935 C CA . LEU A 1 243 ? -26.875 -4.176 -4.387 1 91.56 243 LEU A CA 1
ATOM 1936 C C . LEU A 1 243 ? -28.047 -3.35 -4.891 1 91.56 243 LEU A C 1
ATOM 1938 O O . LEU A 1 243 ? -29 -3.896 -5.453 1 91.56 243 LEU A O 1
ATOM 1942 N N . PHE A 1 244 ? -27.969 -2.062 -4.559 1 89.5 244 PHE A N 1
ATOM 1943 C CA . PHE A 1 244 ? -29.062 -1.222 -5.039 1 89.5 244 PHE A CA 1
ATOM 1944 C C . PHE A 1 244 ? -28.578 0.211 -5.254 1 89.5 244 PHE A C 1
ATOM 1946 O O . PHE A 1 244 ? -27.531 0.602 -4.746 1 89.5 244 PHE A O 1
ATOM 1953 N N . ASP A 1 245 ? -29.312 0.934 -6.117 1 85.69 245 ASP A N 1
ATOM 1954 C CA . ASP A 1 245 ? -29.094 2.357 -6.352 1 85.69 245 ASP A CA 1
ATOM 1955 C C . ASP A 1 245 ? -29.938 3.207 -5.402 1 85.69 245 ASP A C 1
ATOM 1957 O O . ASP A 1 245 ? -31.172 3.148 -5.43 1 85.69 245 ASP A O 1
ATOM 1961 N N . GLU A 1 246 ? -29.234 3.975 -4.633 1 82 246 GLU A N 1
ATOM 1962 C CA . GLU A 1 246 ? -29.906 4.766 -3.615 1 82 246 GLU A CA 1
ATOM 1963 C C . GLU A 1 246 ? -30.844 5.789 -4.25 1 82 246 GLU A C 1
ATOM 1965 O O . GLU A 1 246 ? -31.766 6.285 -3.596 1 82 246 GLU A O 1
ATOM 1970 N N . GLU A 1 247 ? -30.609 6.117 -5.473 1 80.5 247 GLU A N 1
ATOM 1971 C CA . GLU A 1 247 ? -31.484 7.059 -6.172 1 80.5 247 GLU A CA 1
ATOM 1972 C C . GLU A 1 247 ? -32.812 6.406 -6.551 1 80.5 247 GLU A C 1
ATOM 1974 O O . GLU A 1 247 ? -33.812 7.094 -6.75 1 80.5 247 GLU A O 1
ATOM 1979 N N . LYS A 1 248 ? -32.781 5.113 -6.605 1 85.62 248 LYS A N 1
ATOM 1980 C CA . LYS A 1 248 ? -33.969 4.406 -7.098 1 85.62 248 LYS A CA 1
ATOM 1981 C C . LYS A 1 248 ? -34.719 3.74 -5.953 1 85.62 248 LYS A C 1
ATOM 1983 O O . LYS A 1 248 ? -35.938 3.539 -6.039 1 85.62 248 LYS A O 1
ATOM 1988 N N . VAL A 1 249 ? -33.969 3.35 -5 1 87.94 249 VAL A N 1
ATOM 1989 C CA . VAL A 1 249 ? -34.594 2.615 -3.91 1 87.94 249 VAL A CA 1
ATOM 1990 C C . VAL A 1 249 ? -34.219 3.242 -2.57 1 87.94 249 VAL A C 1
ATOM 1992 O O . VAL A 1 249 ? -33.062 3.555 -2.334 1 87.94 249 VAL A O 1
ATOM 1995 N N . ASP A 1 250 ? -35.25 3.34 -1.726 1 87.56 250 ASP A N 1
ATOM 1996 C CA . ASP A 1 250 ? -35.031 3.84 -0.372 1 87.56 250 ASP A CA 1
ATOM 1997 C C . ASP A 1 250 ? -34.344 2.787 0.498 1 87.56 250 ASP A C 1
ATOM 1999 O O . ASP A 1 250 ? -34.875 1.689 0.684 1 87.56 250 ASP A O 1
ATOM 2003 N N . MET A 1 251 ? -33.25 3.207 1.064 1 88.38 251 MET A N 1
ATOM 2004 C CA . MET A 1 251 ? -32.469 2.279 1.887 1 88.38 251 MET A CA 1
ATOM 2005 C C . MET A 1 251 ? -33.281 1.771 3.061 1 88.38 251 MET A C 1
ATOM 2007 O O . MET A 1 251 ? -33.188 0.602 3.438 1 88.38 251 MET A O 1
ATOM 2011 N N . TYR A 1 252 ? -34.094 2.633 3.639 1 87.69 252 TYR A N 1
ATOM 2012 C CA . TYR A 1 252 ? -34.844 2.238 4.816 1 87.69 252 TYR A CA 1
ATOM 2013 C C . TYR A 1 252 ? -35.906 1.218 4.457 1 87.69 252 TYR A C 1
ATOM 2015 O O . TYR A 1 252 ? -36.25 0.356 5.27 1 87.69 252 TYR A O 1
ATOM 2023 N N . LEU A 1 253 ? -36.406 1.339 3.318 1 89.5 253 LEU A N 1
ATOM 2024 C CA . LEU A 1 253 ? -37.344 0.314 2.859 1 89.5 253 LEU A CA 1
ATOM 2025 C C . LEU A 1 253 ? -36.656 -1.051 2.805 1 89.5 253 LEU A C 1
ATOM 2027 O O . LEU A 1 253 ? -37.25 -2.055 3.225 1 89.5 253 LEU A O 1
ATOM 2031 N N . ILE A 1 254 ? -35.469 -1.01 2.281 1 92.31 254 ILE A N 1
ATOM 2032 C CA . ILE A 1 254 ? -34.719 -2.252 2.188 1 92.31 254 ILE A CA 1
ATOM 2033 C C . ILE A 1 254 ? -34.438 -2.793 3.588 1 92.31 254 ILE A C 1
ATOM 2035 O O . ILE A 1 254 ? -34.594 -3.986 3.844 1 92.31 254 ILE A O 1
ATOM 2039 N N . LEU A 1 255 ? -34.062 -1.935 4.445 1 91.31 255 LEU A N 1
ATOM 2040 C CA . LEU A 1 255 ? -33.719 -2.334 5.809 1 91.31 255 LEU A CA 1
ATOM 2041 C C . LEU A 1 255 ? -34.938 -2.945 6.504 1 91.31 255 LEU A C 1
ATOM 2043 O O . LEU A 1 255 ? -34.812 -3.904 7.27 1 91.31 255 LEU A O 1
ATOM 2047 N N . ASP A 1 256 ? -36.094 -2.424 6.211 1 90.62 256 ASP A N 1
ATOM 2048 C CA . ASP A 1 256 ? -37.344 -2.961 6.785 1 90.62 256 ASP A CA 1
ATOM 2049 C C . ASP A 1 256 ? -37.594 -4.395 6.316 1 90.62 256 ASP A C 1
ATOM 2051 O O . ASP A 1 256 ? -37.938 -5.262 7.113 1 90.62 256 ASP A O 1
ATOM 2055 N N . VAL A 1 257 ? -37.375 -4.562 5.145 1 92 257 VAL A N 1
ATOM 2056 C CA . VAL A 1 257 ? -37.625 -5.879 4.559 1 92 257 VAL A CA 1
ATOM 2057 C C . VAL A 1 257 ? -36.625 -6.883 5.113 1 92 257 VAL A C 1
ATOM 2059 O O . VAL A 1 257 ? -36.969 -8.008 5.469 1 92 257 VAL A O 1
ATOM 2062 N N . ILE A 1 258 ? -35.375 -6.496 5.195 1 92.25 258 ILE A N 1
ATOM 2063 C CA . ILE A 1 258 ? -34.281 -7.348 5.684 1 92.25 258 ILE A CA 1
ATOM 2064 C C . ILE A 1 258 ? -34.531 -7.734 7.137 1 92.25 258 ILE A C 1
ATOM 2066 O O . ILE A 1 258 ? -34.344 -8.883 7.531 1 92.25 258 ILE A O 1
ATOM 2070 N N . LYS A 1 259 ? -35 -6.789 7.828 1 90.38 259 LYS A N 1
ATOM 2071 C CA . LYS A 1 259 ? -35.312 -7.031 9.234 1 90.38 259 LYS A CA 1
ATOM 2072 C C . LYS A 1 259 ? -36.406 -8.102 9.367 1 90.38 259 LYS A C 1
ATOM 2074 O O . LYS A 1 259 ? -36.312 -8.977 10.227 1 90.38 259 LYS A O 1
ATOM 2079 N N . ALA A 1 260 ? -37.312 -7.996 8.586 1 90.06 260 ALA A N 1
ATOM 2080 C CA . ALA A 1 260 ? -38.438 -8.93 8.609 1 90.06 260 ALA A CA 1
ATOM 2081 C C . ALA A 1 260 ? -37.969 -10.352 8.305 1 90.06 260 ALA A C 1
ATOM 2083 O O . ALA A 1 260 ? -38.625 -11.32 8.711 1 90.06 260 ALA A O 1
ATOM 2084 N N . MET A 1 261 ? -36.906 -10.5 7.66 1 90.5 261 MET A N 1
ATOM 2085 C CA . MET A 1 261 ? -36.375 -11.805 7.254 1 90.5 261 MET A CA 1
ATOM 2086 C C . MET A 1 261 ? -35.312 -12.297 8.219 1 90.5 261 MET A C 1
ATOM 2088 O O . MET A 1 261 ? -34.719 -13.359 8.008 1 90.5 261 MET A O 1
ATOM 2092 N N . ASP A 1 262 ? -35 -11.555 9.156 1 87.5 262 ASP A N 1
ATOM 2093 C CA . ASP A 1 262 ? -34.031 -11.883 10.203 1 87.5 262 ASP A CA 1
ATOM 2094 C C . ASP A 1 262 ? -32.625 -12.078 9.609 1 87.5 262 ASP A C 1
ATOM 2096 O O . ASP A 1 262 ? -31.922 -13.023 9.977 1 87.5 262 ASP A O 1
ATOM 2100 N N . LEU A 1 263 ? -32.344 -11.352 8.617 1 89.56 263 LEU A N 1
ATOM 2101 C CA . LEU A 1 263 ? -30.969 -11.367 8.078 1 89.56 263 LEU A CA 1
ATOM 2102 C C . LEU A 1 263 ? -30.062 -10.477 8.906 1 89.56 263 LEU A C 1
ATOM 2104 O O . LEU A 1 263 ? -30.453 -9.391 9.336 1 89.56 263 LEU A O 1
ATOM 2108 N N . ILE A 1 264 ? -28.922 -10.906 9.125 1 85.81 264 ILE A N 1
ATOM 2109 C CA . ILE A 1 264 ? -27.969 -10.148 9.938 1 85.81 264 ILE A CA 1
ATOM 2110 C C . ILE A 1 264 ? -27.031 -9.367 9.023 1 85.81 264 ILE A C 1
ATOM 2112 O O . ILE A 1 264 ? -26.297 -9.953 8.219 1 85.81 264 ILE A O 1
ATOM 2116 N N . ILE A 1 265 ? -27.047 -8.047 9.211 1 87.25 265 ILE A N 1
ATOM 2117 C CA . ILE A 1 265 ? -26.219 -7.168 8.398 1 87.25 265 ILE A CA 1
ATOM 2118 C C . ILE A 1 265 ? -24.781 -7.191 8.914 1 87.25 265 ILE A C 1
ATOM 2120 O O . ILE A 1 265 ? -24.531 -6.926 10.086 1 87.25 265 ILE A O 1
ATOM 2124 N N . PHE A 1 266 ? -23.906 -7.5 8.023 1 84.38 266 PHE A N 1
ATOM 2125 C CA . PHE A 1 266 ? -22.484 -7.461 8.344 1 84.38 266 PHE A CA 1
ATOM 2126 C C . PHE A 1 266 ? -21.906 -6.078 8.062 1 84.38 266 PHE A C 1
ATOM 2128 O O . PHE A 1 266 ? -21.172 -5.527 8.883 1 84.38 266 PHE A O 1
ATOM 2135 N N . GLU A 1 267 ? -22.266 -5.57 6.938 1 86.69 267 GLU A N 1
ATOM 2136 C CA . GLU A 1 267 ? -21.719 -4.281 6.516 1 86.69 267 GLU A CA 1
ATOM 2137 C C . GLU A 1 267 ? -22.625 -3.615 5.477 1 86.69 267 GLU A C 1
ATOM 2139 O O . GLU A 1 267 ? -23.312 -4.297 4.719 1 86.69 267 GLU A O 1
ATOM 2144 N N . ILE A 1 268 ? -22.75 -2.354 5.605 1 86.44 268 ILE A N 1
ATOM 2145 C CA . ILE A 1 268 ? -23.328 -1.542 4.539 1 86.44 268 ILE A CA 1
ATOM 2146 C C . ILE A 1 268 ? -22.266 -0.576 4.004 1 86.44 268 ILE A C 1
ATOM 2148 O O . ILE A 1 268 ? -21.672 0.193 4.766 1 86.44 268 ILE A O 1
ATOM 2152 N N . ARG A 1 269 ? -22 -0.714 2.758 1 83.38 269 ARG A N 1
ATOM 2153 C CA . ARG A 1 269 ? -20.984 0.173 2.195 1 83.38 269 ARG A CA 1
ATOM 2154 C C . ARG A 1 269 ? -21.406 0.679 0.819 1 83.38 269 ARG A C 1
ATOM 2156 O O . ARG A 1 269 ? -22.203 0.037 0.131 1 83.38 269 ARG A O 1
ATOM 2163 N N . ARG A 1 270 ? -20.953 1.864 0.595 1 76.94 270 ARG A N 1
ATOM 2164 C CA . ARG A 1 270 ? -21.141 2.396 -0.75 1 76.94 270 ARG A CA 1
ATOM 2165 C C . ARG A 1 270 ? -20.031 1.935 -1.688 1 76.94 270 ARG A C 1
ATOM 2167 O O . ARG A 1 270 ? -18.875 1.854 -1.288 1 76.94 270 ARG A O 1
ATOM 2174 N N . GLU A 1 271 ? -20.469 1.413 -2.664 1 71.31 271 GLU A N 1
ATOM 2175 C CA . GLU A 1 271 ? -19.484 0.966 -3.635 1 71.31 271 GLU A CA 1
ATOM 2176 C C . GLU A 1 271 ? -18.75 2.15 -4.262 1 71.31 271 GLU A C 1
ATOM 2178 O O . GLU A 1 271 ? -19.359 2.963 -4.961 1 71.31 271 GLU A O 1
ATOM 2183 N N . SER A 1 272 ? -17.797 2.637 -3.445 1 70.31 272 SER A N 1
ATOM 2184 C CA . SER A 1 272 ? -16.969 3.699 -4.012 1 70.31 272 SER A CA 1
ATOM 2185 C C . SER A 1 272 ? -15.625 3.162 -4.484 1 70.31 272 SER A C 1
ATOM 2187 O O . SER A 1 272 ? -15.133 2.166 -3.955 1 70.31 272 SER A O 1
ATOM 2189 N N . LYS A 1 273 ? -15.312 3.754 -5.562 1 74 273 LYS A N 1
ATOM 2190 C CA . LYS A 1 273 ? -14.016 3.363 -6.098 1 74 273 LYS A CA 1
ATOM 2191 C C . LYS A 1 273 ? -12.875 3.953 -5.27 1 74 273 LYS A C 1
ATOM 2193 O O . LYS A 1 273 ? -12.977 5.082 -4.785 1 74 273 LYS A O 1
ATOM 2198 N N . ASN A 1 274 ? -11.984 3.121 -4.895 1 78.88 274 ASN A N 1
ATOM 2199 C CA . ASN A 1 274 ? -10.773 3.658 -4.293 1 78.88 274 ASN A CA 1
ATOM 2200 C C . ASN A 1 274 ? -9.906 4.375 -5.328 1 78.88 274 ASN A C 1
ATOM 2202 O O . ASN A 1 274 ? -10.234 4.383 -6.516 1 78.88 274 ASN A O 1
ATOM 2206 N N . LEU A 1 275 ? -8.914 5.047 -4.891 1 85 275 LEU A N 1
ATOM 2207 C CA . LEU A 1 275 ? -8.086 5.871 -5.766 1 85 275 LEU A CA 1
ATOM 2208 C C . LEU A 1 275 ? -7.438 5.023 -6.855 1 85 275 LEU A C 1
ATOM 2210 O O . LEU A 1 275 ? -7.254 5.488 -7.98 1 85 275 LEU A O 1
ATOM 2214 N N . GLN A 1 276 ? -7.137 3.797 -6.469 1 81.75 276 GLN A N 1
ATOM 2215 C CA . GLN A 1 276 ? -6.547 2.902 -7.457 1 81.75 276 GLN A CA 1
ATOM 2216 C C . GLN A 1 276 ? -7.508 2.648 -8.617 1 81.75 276 GLN A C 1
ATOM 2218 O O . GLN A 1 276 ? -7.113 2.719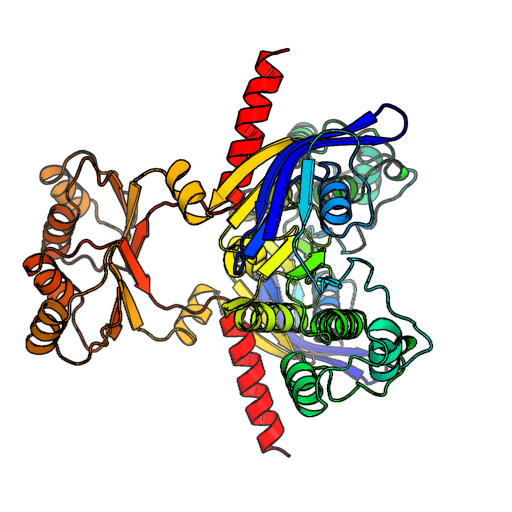 -9.781 1 81.75 276 GLN A O 1
ATOM 2223 N N . ASP A 1 277 ? -8.688 2.375 -8.297 1 79.38 277 ASP A N 1
ATOM 2224 C CA . ASP A 1 277 ? -9.695 2.117 -9.32 1 79.38 277 ASP A CA 1
ATOM 2225 C C . ASP A 1 277 ? -9.953 3.363 -10.164 1 79.38 277 ASP A C 1
ATOM 2227 O O . ASP A 1 277 ? -10.125 3.27 -11.383 1 79.38 277 ASP A O 1
ATOM 2231 N N . ILE A 1 278 ? -9.961 4.395 -9.477 1 82.06 278 ILE A N 1
ATOM 2232 C CA . ILE A 1 278 ? -10.18 5.66 -10.172 1 82.06 278 ILE A CA 1
ATOM 2233 C C . ILE A 1 278 ? -9.023 5.938 -11.125 1 82.06 278 ILE A C 1
ATOM 2235 O O . ILE A 1 278 ? -9.227 6.367 -12.258 1 82.06 278 ILE A O 1
ATOM 2239 N N . TYR A 1 279 ? -7.836 5.727 -10.633 1 85.06 279 TYR A N 1
ATOM 2240 C CA . TYR A 1 279 ? -6.641 5.871 -11.461 1 85.06 279 TYR A CA 1
ATOM 2241 C C . TYR A 1 279 ? -6.742 5.031 -12.727 1 85.06 279 TYR A C 1
ATOM 2243 O O . TYR A 1 279 ? -6.457 5.516 -13.82 1 85.06 279 TYR A O 1
ATOM 2251 N N . LEU A 1 280 ? -7.211 3.895 -12.594 1 82 280 LEU A N 1
ATOM 2252 C CA . LEU A 1 280 ? -7.348 2.975 -13.719 1 82 280 LEU A CA 1
ATOM 2253 C C . LEU A 1 280 ? -8.398 3.469 -14.695 1 82 280 LEU A C 1
ATOM 2255 O O . LEU A 1 280 ? -8.227 3.359 -15.914 1 82 280 LEU A O 1
ATOM 2259 N N . ASP A 1 281 ? -9.445 3.936 -14.156 1 77.5 281 ASP A N 1
ATOM 2260 C CA . ASP A 1 281 ? -10.516 4.461 -15 1 77.5 281 ASP A CA 1
ATOM 2261 C C . ASP A 1 281 ? -10.023 5.637 -15.844 1 77.5 281 ASP A C 1
ATOM 2263 O O . ASP A 1 281 ? -10.367 5.742 -17.016 1 77.5 281 ASP A O 1
ATOM 2267 N N . ILE A 1 282 ? -9.297 6.445 -15.211 1 77.38 282 ILE A N 1
ATOM 2268 C CA . ILE A 1 282 ? -8.773 7.621 -15.898 1 77.38 282 ILE A CA 1
ATOM 2269 C C . ILE A 1 282 ? -7.816 7.188 -17.016 1 77.38 282 ILE A C 1
ATOM 2271 O O . ILE A 1 282 ? -7.859 7.727 -18.125 1 77.38 282 ILE A O 1
ATOM 2275 N N . ARG A 1 283 ? -7.082 6.23 -16.703 1 79.12 283 ARG A N 1
ATOM 2276 C CA . ARG A 1 283 ? -6.094 5.754 -17.672 1 79.12 283 ARG A CA 1
ATOM 2277 C C . ARG A 1 283 ? -6.77 5.043 -18.844 1 79.12 283 ARG A C 1
ATOM 2279 O O . ARG A 1 283 ? -6.324 5.156 -19.984 1 79.12 283 ARG A O 1
ATOM 2286 N N . LYS A 1 284 ? -7.801 4.246 -18.484 1 70.12 284 LYS A N 1
ATOM 2287 C CA . LYS A 1 284 ? -8.555 3.539 -19.516 1 70.12 284 LYS A CA 1
ATOM 2288 C C . LYS A 1 284 ? -9.297 4.516 -20.422 1 70.12 284 LYS A C 1
ATOM 2290 O O . LYS A 1 284 ? -9.43 4.277 -21.625 1 70.12 284 LYS A O 1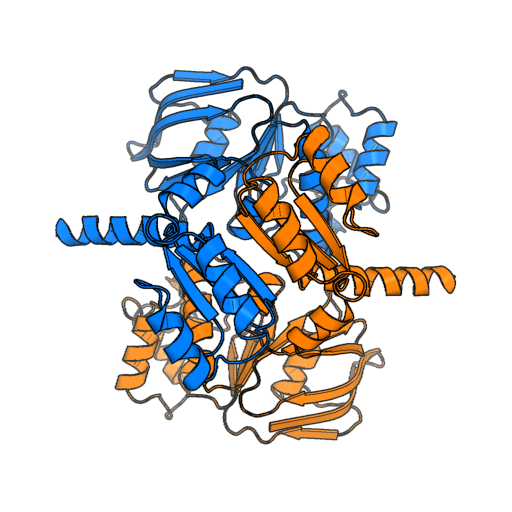
ATOM 2295 N N . GLY A 1 285 ? -10.055 5.328 -19.781 1 60.75 285 GLY A N 1
ATOM 2296 C CA . GLY A 1 285 ? -10.758 6.312 -20.594 1 60.75 285 GLY A CA 1
ATOM 2297 C C . GLY A 1 285 ? -9.867 7.031 -21.578 1 60.75 285 GLY A C 1
ATOM 2298 O O . GLY A 1 285 ? -10.305 7.387 -22.672 1 60.75 285 GLY A O 1
ATOM 2299 N N . GLU A 1 286 ? -8.688 7.273 -21.188 1 55.91 286 GLU A N 1
ATOM 2300 C CA . GLU A 1 286 ? -7.742 7.91 -22.094 1 55.91 286 GLU A CA 1
ATOM 2301 C C . GLU A 1 286 ? -7.34 6.965 -23.219 1 55.91 286 GLU A C 1
ATOM 2303 O O . GLU A 1 286 ? -7.109 7.398 -24.359 1 55.91 286 GLU A O 1
ATOM 2308 N N . VAL A 1 287 ? -7.074 5.676 -22.828 1 46.72 287 VAL A N 1
ATOM 2309 C CA . VAL A 1 287 ? -6.73 4.723 -23.875 1 46.72 287 VAL A CA 1
ATOM 2310 C C . VAL A 1 287 ? -7.855 4.66 -24.906 1 46.72 287 VAL A C 1
ATOM 2312 O O . VAL A 1 287 ? -7.598 4.516 -26.094 1 46.72 287 VAL A O 1
ATOM 2315 N N . ARG A 1 288 ? -9.117 4.66 -24.344 1 43.25 288 ARG A N 1
ATOM 2316 C CA . ARG A 1 288 ? -10.211 4.688 -25.297 1 43.25 288 ARG A CA 1
ATOM 2317 C C . ARG A 1 288 ? -10.109 5.91 -26.203 1 43.25 288 ARG A C 1
ATOM 2319 O O . ARG A 1 288 ? -10.391 5.828 -27.406 1 43.25 288 ARG A O 1
ATOM 2326 N N . ASP A 1 289 ? -9.797 6.906 -25.625 1 43 289 ASP A N 1
ATOM 2327 C CA . ASP A 1 289 ? -9.68 8.102 -26.453 1 43 289 ASP A CA 1
ATOM 2328 C C . ASP A 1 289 ? -8.469 8.023 -27.375 1 43 289 ASP A C 1
ATOM 2330 O O . ASP A 1 289 ? -8.508 8.516 -28.5 1 43 289 ASP A O 1
ATOM 2334 N N . GLU A 1 290 ? -7.441 7.469 -26.984 1 40.66 290 GLU A N 1
ATOM 2335 C CA . GLU A 1 290 ? -6.27 7.328 -27.844 1 40.66 290 GLU A CA 1
ATOM 2336 C C . GLU A 1 290 ? -6.5 6.27 -28.922 1 40.66 290 GLU A C 1
ATOM 2338 O O . GLU A 1 290 ? -6.027 6.414 -30.047 1 40.66 290 GLU A O 1
ATOM 2343 N N . GLU A 1 291 ? -7.062 5.168 -28.562 1 37.12 291 GLU A N 1
ATOM 2344 C CA . GLU A 1 291 ? -7.371 4.199 -29.609 1 37.12 291 GLU A CA 1
ATOM 2345 C C . GLU A 1 291 ? -8.383 4.762 -30.609 1 37.12 291 GLU A C 1
ATOM 2347 O O . GLU A 1 291 ? -8.484 4.281 -31.734 1 37.12 291 GLU A O 1
ATOM 2352 N N . ALA A 1 292 ? -9.305 5.555 -30.203 1 38.69 292 ALA A N 1
ATOM 2353 C CA . ALA A 1 292 ? -10.273 6.102 -31.156 1 38.69 292 ALA A CA 1
ATOM 2354 C C . ALA A 1 292 ? -9.594 7.047 -32.125 1 38.69 292 ALA A C 1
ATOM 2356 O O . ALA A 1 292 ? -10.164 7.379 -33.188 1 38.69 292 ALA A O 1
ATOM 2357 N N . ILE A 1 293 ? -8.594 7.637 -31.734 1 33.88 293 ILE A N 1
ATOM 2358 C CA . ILE A 1 293 ? -7.91 8.555 -32.625 1 33.88 293 ILE A CA 1
ATOM 2359 C C . ILE A 1 293 ? -7.047 7.77 -33.625 1 33.88 293 ILE A C 1
ATOM 2361 O O . ILE A 1 293 ? -6.527 8.328 -34.594 1 33.88 293 ILE A O 1
ATOM 2365 N N . GLU A 1 294 ? -6.633 6.559 -33.188 1 28.27 294 GLU A N 1
ATOM 2366 C CA . GLU A 1 294 ? -6.078 5.879 -34.344 1 28.27 294 GLU A CA 1
ATOM 2367 C C . GLU A 1 294 ? -7.184 5.297 -35.219 1 28.27 294 GLU A C 1
ATOM 2369 O O . GLU A 1 294 ? -8.148 4.719 -34.719 1 28.27 294 GLU A O 1
ATOM 2374 N N . MET B 1 1 ? 0.091 -29.891 0.907 1 89.81 1 MET B N 1
ATOM 2375 C CA . MET B 1 1 ? 1.128 -29.703 -0.103 1 89.81 1 MET B CA 1
ATOM 2376 C C . MET B 1 1 ? 2.498 -29.547 0.547 1 89.81 1 MET B C 1
ATOM 2378 O O . MET B 1 1 ? 3.449 -30.234 0.188 1 89.81 1 MET B O 1
ATOM 2382 N N . ILE B 1 2 ? 2.602 -28.672 1.526 1 95.19 2 ILE B N 1
ATOM 2383 C CA . ILE B 1 2 ? 3.822 -28.5 2.307 1 95.19 2 ILE B CA 1
ATOM 2384 C C . ILE B 1 2 ? 3.49 -28.531 3.797 1 95.19 2 ILE B C 1
ATOM 2386 O O . ILE B 1 2 ? 2.535 -27.875 4.238 1 95.19 2 ILE B O 1
ATOM 2390 N N . GLU B 1 3 ? 4.254 -29.344 4.512 1 96.62 3 GLU B N 1
ATOM 2391 C CA . GLU B 1 3 ? 4.047 -29.422 5.953 1 96.62 3 GLU B CA 1
ATOM 2392 C C . GLU B 1 3 ? 5.375 -29.359 6.703 1 96.62 3 GLU B C 1
ATOM 2394 O O . GLU B 1 3 ? 6.266 -30.172 6.477 1 96.62 3 GLU B O 1
ATOM 2399 N N . ALA B 1 4 ? 5.445 -28.391 7.508 1 96.31 4 ALA B N 1
ATOM 2400 C CA . ALA B 1 4 ? 6.594 -28.234 8.391 1 96.31 4 ALA B CA 1
ATOM 2401 C C . ALA B 1 4 ? 6.219 -28.531 9.844 1 96.31 4 ALA B C 1
ATOM 2403 O O . ALA B 1 4 ? 5.273 -27.953 10.383 1 96.31 4 ALA B O 1
ATOM 2404 N N . ILE B 1 5 ? 6.992 -29.438 10.43 1 96.94 5 ILE B N 1
ATOM 2405 C CA . ILE B 1 5 ? 6.762 -29.828 11.82 1 96.94 5 ILE B CA 1
ATOM 2406 C C . ILE B 1 5 ? 8.016 -29.562 12.648 1 96.94 5 ILE B C 1
ATOM 2408 O O . ILE B 1 5 ? 9.023 -30.266 12.5 1 96.94 5 ILE B O 1
ATOM 2412 N N . SER B 1 6 ? 7.934 -28.562 13.523 1 97.12 6 SER B N 1
ATOM 2413 C CA . SER B 1 6 ? 9.016 -28.172 14.422 1 97.12 6 SER B CA 1
ATOM 2414 C C . SER B 1 6 ? 10.32 -27.953 13.648 1 97.12 6 SER B C 1
ATOM 2416 O O . SER B 1 6 ? 11.367 -28.484 14.023 1 97.12 6 SER B O 1
ATOM 2418 N N . VAL B 1 7 ? 10.211 -27.266 12.633 1 96.69 7 VAL B N 1
ATOM 2419 C CA . VAL B 1 7 ? 11.344 -27.047 11.75 1 96.69 7 VAL B CA 1
ATOM 2420 C C . VAL B 1 7 ? 12.266 -25.984 12.344 1 96.69 7 VAL B C 1
ATOM 2422 O O . VAL B 1 7 ? 11.805 -24.938 12.797 1 96.69 7 VAL B O 1
ATOM 2425 N N . ASN B 1 8 ? 13.531 -26.297 12.328 1 97.19 8 ASN B N 1
ATOM 2426 C CA . ASN B 1 8 ? 14.586 -25.391 12.734 1 97.19 8 ASN B CA 1
ATOM 2427 C C . ASN B 1 8 ? 15.641 -25.219 11.641 1 97.19 8 ASN B C 1
ATOM 2429 O O . ASN B 1 8 ? 15.914 -26.172 10.898 1 97.19 8 ASN B O 1
ATOM 2433 N N . LYS B 1 9 ? 16.125 -24.094 11.5 1 96.62 9 LYS B N 1
ATOM 2434 C CA . LYS B 1 9 ? 17.25 -23.828 10.609 1 96.62 9 LYS B CA 1
ATOM 2435 C C . LYS B 1 9 ? 18.312 -22.984 11.312 1 96.62 9 LYS B C 1
ATOM 2437 O O . LYS B 1 9 ? 18.031 -21.906 11.828 1 96.62 9 LYS B O 1
ATOM 2442 N N . SER B 1 10 ? 19.453 -23.531 11.391 1 94.81 10 SER B N 1
ATOM 2443 C CA . SER B 1 10 ? 20.578 -22.812 11.977 1 94.81 10 SER B CA 1
ATOM 2444 C C . SER B 1 10 ? 21.75 -22.75 11.016 1 94.81 10 SER B C 1
ATOM 2446 O O . SER B 1 10 ? 21.922 -23.656 10.18 1 94.81 10 SER B O 1
ATOM 2448 N N . ILE B 1 11 ? 22.438 -21.641 11.008 1 90.75 11 ILE B N 1
ATOM 2449 C CA . ILE B 1 11 ? 23.703 -21.484 10.297 1 90.75 11 ILE B CA 1
ATOM 2450 C C . ILE B 1 11 ? 24.781 -21.031 11.273 1 90.75 11 ILE B C 1
ATOM 2452 O O . ILE B 1 11 ? 24.641 -20.016 11.945 1 90.75 11 ILE B O 1
ATOM 2456 N N . LYS B 1 12 ? 25.969 -21.625 11.219 1 89.06 12 LYS B N 1
ATOM 2457 C CA . LYS B 1 12 ? 27.094 -21.312 12.102 1 89.06 12 LYS B CA 1
ATOM 2458 C C . LYS B 1 12 ? 26.609 -21.062 13.523 1 89.06 12 LYS B C 1
ATOM 2460 O O . LYS B 1 12 ? 26.953 -20.031 14.125 1 89.06 12 LYS B O 1
ATOM 2465 N N . ASP B 1 13 ? 25.672 -21.734 14.094 1 86.56 13 ASP B N 1
ATOM 2466 C CA . ASP B 1 13 ? 25.203 -21.75 15.477 1 86.56 13 ASP B CA 1
ATOM 2467 C C . ASP B 1 13 ? 24.172 -20.656 15.727 1 86.56 13 ASP B C 1
ATOM 2469 O O . ASP B 1 13 ? 23.891 -20.312 16.875 1 86.56 13 ASP B O 1
ATOM 2473 N N . LYS B 1 14 ? 23.781 -20.031 14.711 1 91.31 14 LYS B N 1
ATOM 2474 C CA . LYS B 1 14 ? 22.719 -19.047 14.859 1 91.31 14 LYS B CA 1
ATOM 2475 C C . LYS B 1 14 ? 21.391 -19.578 14.297 1 91.31 14 LYS B C 1
ATOM 2477 O O . LYS B 1 14 ? 21.344 -20 13.141 1 91.31 14 LYS B O 1
ATOM 2482 N N . TYR B 1 15 ? 20.422 -19.641 15.164 1 92.12 15 TYR B N 1
ATOM 2483 C CA . TYR B 1 15 ? 19.109 -20.094 14.719 1 92.12 15 TYR B CA 1
ATOM 2484 C C . TYR B 1 15 ? 18.422 -19.016 13.898 1 92.12 15 TYR B C 1
ATOM 2486 O O . TYR B 1 15 ? 18.156 -17.922 14.398 1 92.12 15 TYR B O 1
ATOM 2494 N N . LEU B 1 16 ? 18.109 -19.406 12.688 1 95.56 16 LEU B N 1
ATOM 2495 C CA . LEU B 1 16 ? 17.391 -18.5 11.797 1 95.56 16 LEU B CA 1
ATOM 2496 C C . LEU B 1 16 ? 15.898 -18.797 11.812 1 95.56 16 LEU B C 1
ATOM 2498 O O . LEU B 1 16 ? 15.086 -17.875 11.648 1 95.56 16 LEU B O 1
ATOM 2502 N N . LEU B 1 17 ? 15.578 -20.016 11.93 1 97.38 17 LEU B N 1
ATOM 2503 C CA . LEU B 1 17 ? 14.211 -20.484 12.133 1 97.38 17 LEU B CA 1
ATOM 2504 C C . LEU B 1 17 ? 14.109 -21.359 13.367 1 97.38 17 LEU B C 1
ATOM 2506 O O . LEU B 1 17 ? 14.977 -22.203 13.609 1 97.38 17 LEU B O 1
ATOM 2510 N N . LYS B 1 18 ? 13.07 -21.094 14.148 1 97.06 18 LYS B N 1
ATOM 2511 C CA . LYS B 1 18 ? 12.906 -21.797 15.414 1 97.06 18 LYS B CA 1
ATOM 2512 C C . LYS B 1 18 ? 11.516 -22.422 15.516 1 97.06 18 LYS B C 1
ATOM 2514 O O . LYS B 1 18 ? 10.516 -21.719 15.625 1 97.06 18 LYS B O 1
ATOM 2519 N N . ASN B 1 19 ? 11.492 -23.703 15.484 1 96.56 19 ASN B N 1
ATOM 2520 C CA . ASN B 1 19 ? 10.289 -24.484 15.758 1 96.56 19 ASN B CA 1
ATOM 2521 C C . ASN B 1 19 ? 9.125 -24.047 14.867 1 96.56 19 ASN B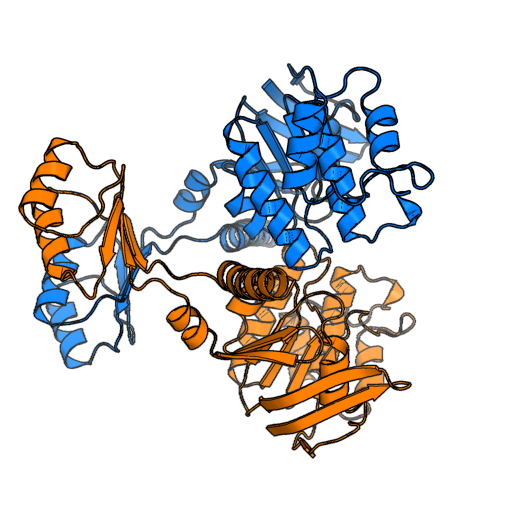 C 1
ATOM 2523 O O . ASN B 1 19 ? 8.047 -23.719 15.359 1 96.56 19 ASN B O 1
ATOM 2527 N N . ILE B 1 20 ? 9.391 -24.031 13.641 1 96.62 20 ILE B N 1
ATOM 2528 C CA . ILE B 1 20 ? 8.383 -23.578 12.68 1 96.62 20 ILE B CA 1
ATOM 2529 C C . ILE B 1 20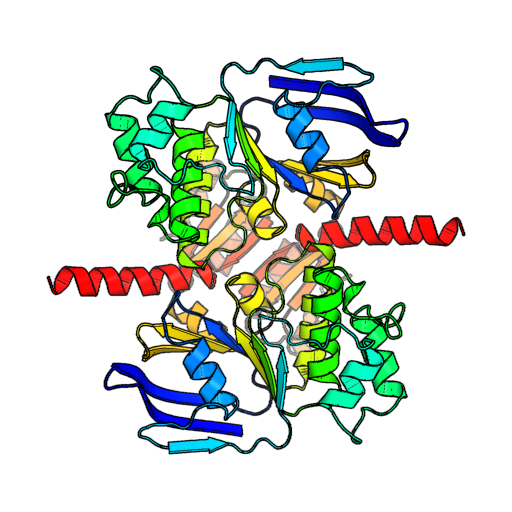 ? 7.379 -24.703 12.43 1 96.62 20 ILE B C 1
ATOM 2531 O O . ILE B 1 20 ? 7.758 -25.797 12.016 1 96.62 20 ILE B O 1
ATOM 2535 N N . ASN B 1 21 ? 6.156 -24.453 12.773 1 96.44 21 ASN B N 1
ATOM 2536 C CA . ASN B 1 21 ? 5.027 -25.297 12.414 1 96.44 21 ASN B CA 1
ATOM 2537 C C . ASN B 1 21 ? 4.113 -24.625 11.398 1 96.44 21 ASN B C 1
ATOM 2539 O O . ASN B 1 21 ? 3.459 -23.625 11.711 1 96.44 21 ASN B O 1
ATOM 2543 N N . LEU B 1 22 ? 4.059 -25.203 10.211 1 95.56 22 LEU B N 1
ATOM 2544 C CA . LEU B 1 22 ? 3.355 -24.562 9.109 1 95.56 22 LEU B CA 1
ATOM 2545 C C . LEU B 1 22 ? 2.781 -25.594 8.148 1 95.56 22 LEU B C 1
ATOM 2547 O O . LEU B 1 22 ? 3.436 -26.594 7.836 1 95.56 22 LEU B O 1
ATOM 2551 N N . GLU B 1 23 ? 1.574 -25.297 7.75 1 95.38 23 GLU B N 1
ATOM 2552 C CA . GLU B 1 23 ? 0.935 -26.125 6.738 1 95.38 23 GLU B CA 1
ATOM 2553 C C . GLU B 1 23 ? 0.427 -25.281 5.57 1 95.38 23 GLU B C 1
ATOM 2555 O O . GLU B 1 23 ? -0.299 -24.312 5.773 1 95.38 23 GLU B O 1
ATOM 2560 N N . ILE B 1 24 ? 0.835 -25.641 4.414 1 95.56 24 ILE B N 1
ATOM 2561 C CA . ILE B 1 24 ? 0.34 -25.016 3.186 1 95.56 24 ILE B CA 1
ATOM 2562 C C . ILE B 1 24 ? -0.444 -26.047 2.375 1 95.56 24 ILE B C 1
ATOM 2564 O O . ILE B 1 24 ? 0.121 -27.047 1.905 1 95.56 24 ILE B O 1
ATOM 2568 N N . ARG B 1 25 ? -1.67 -25.766 2.174 1 94.5 25 ARG B N 1
ATOM 2569 C CA . ARG B 1 25 ? -2.543 -26.672 1.433 1 94.5 25 ARG B CA 1
ATOM 2570 C C . ARG B 1 25 ? -2.768 -26.172 0.009 1 94.5 25 ARG B C 1
ATOM 2572 O O . ARG B 1 25 ? -2.504 -25 -0.293 1 94.5 25 ARG B O 1
ATOM 2579 N N . LYS B 1 26 ? -3.182 -27.109 -0.814 1 94.19 26 LYS B N 1
ATOM 2580 C CA . LYS B 1 26 ? -3.531 -26.703 -2.176 1 94.19 26 LYS B CA 1
ATOM 2581 C C . LYS B 1 26 ? -4.594 -25.609 -2.176 1 94.19 26 LYS B C 1
ATOM 2583 O O . LYS B 1 26 ? -5.586 -25.703 -1.452 1 94.19 26 LYS B O 1
ATOM 2588 N N . GLY B 1 27 ? -4.273 -24.531 -2.934 1 93.94 27 GLY B N 1
ATOM 2589 C CA . GLY B 1 27 ? -5.234 -23.453 -3.043 1 93.94 27 GLY B CA 1
ATOM 2590 C C . GLY B 1 27 ? -4.977 -22.328 -2.061 1 93.94 27 GLY B C 1
ATOM 2591 O O . GLY B 1 27 ? -5.578 -21.25 -2.17 1 93.94 27 GLY B O 1
ATOM 2592 N N . ASP B 1 28 ? -4.043 -22.562 -1.116 1 95.06 28 ASP B N 1
ATOM 2593 C CA . ASP B 1 28 ? -3.727 -21.531 -0.142 1 95.06 28 ASP B CA 1
ATOM 2594 C C . ASP B 1 28 ? -3.039 -20.344 -0.811 1 95.06 28 ASP B C 1
ATOM 2596 O O . ASP B 1 28 ? -2.195 -20.516 -1.692 1 95.06 28 ASP B O 1
ATOM 2600 N N . LYS B 1 29 ? -3.496 -19.25 -0.485 1 96.94 29 LYS B N 1
ATOM 2601 C CA . LYS B 1 29 ? -2.775 -18.016 -0.76 1 96.94 29 LYS B CA 1
ATOM 2602 C C . LYS B 1 29 ? -2.17 -17.438 0.515 1 96.94 29 LYS B C 1
ATOM 2604 O O . LYS B 1 29 ? -2.84 -16.719 1.256 1 96.94 29 LYS B O 1
ATOM 2609 N N . LEU B 1 30 ? -0.908 -17.672 0.683 1 97 30 LEU B N 1
ATOM 2610 C CA . LEU B 1 30 ? -0.247 -17.391 1.954 1 97 30 LEU B CA 1
ATOM 2611 C C . LEU B 1 30 ? 0.667 -16.172 1.84 1 97 30 LEU B C 1
ATOM 2613 O O . LEU B 1 30 ? 1.546 -16.125 0.977 1 97 30 LEU B O 1
ATOM 2617 N N . GLY B 1 31 ? 0.392 -15.219 2.682 1 96.88 31 GLY B N 1
ATOM 2618 C CA . GLY B 1 31 ? 1.306 -14.094 2.844 1 96.88 31 GLY B CA 1
ATOM 2619 C C . GLY B 1 31 ? 2.264 -14.273 4.004 1 96.88 31 GLY B C 1
ATOM 2620 O O . GLY B 1 31 ? 1.863 -14.703 5.09 1 96.88 31 GLY B O 1
ATOM 2621 N N . ILE B 1 32 ? 3.523 -14.023 3.76 1 96.19 32 ILE B N 1
ATOM 2622 C CA . ILE B 1 32 ? 4.539 -14.031 4.809 1 96.19 32 ILE B CA 1
ATOM 2623 C C . ILE B 1 32 ? 4.965 -12.602 5.121 1 96.19 32 ILE B C 1
ATOM 2625 O O . ILE B 1 32 ? 5.492 -11.898 4.254 1 96.19 32 ILE B O 1
ATOM 2629 N N . ILE B 1 33 ? 4.715 -12.258 6.371 1 94.38 33 ILE B N 1
ATOM 2630 C CA . ILE B 1 33 ? 5.047 -10.891 6.754 1 94.38 33 ILE B CA 1
ATOM 2631 C C . ILE B 1 33 ? 5.906 -10.906 8.016 1 94.38 33 ILE B C 1
ATOM 2633 O O . ILE B 1 33 ? 5.941 -11.898 8.742 1 94.38 33 ILE B O 1
ATOM 2637 N N . GLY B 1 34 ? 6.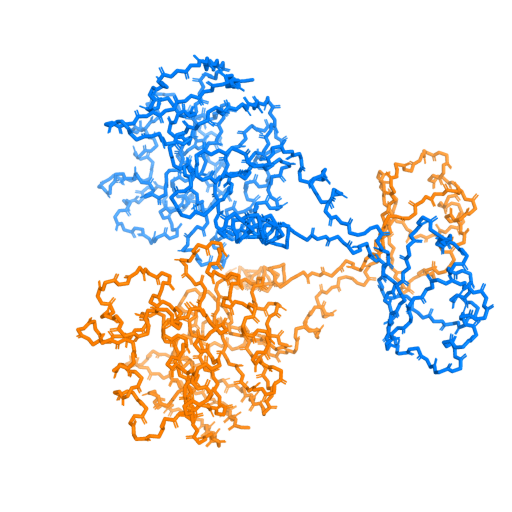66 -9.805 8.242 1 90.56 34 GLY B N 1
ATOM 2638 C CA . GLY B 1 34 ? 7.551 -9.656 9.383 1 90.56 34 GLY B CA 1
ATOM 2639 C C . GLY B 1 34 ? 8.602 -8.578 9.18 1 90.56 34 GLY B C 1
ATOM 2640 O O . GLY B 1 34 ? 8.805 -8.102 8.062 1 90.56 34 GLY B O 1
ATOM 2641 N N . PRO B 1 35 ? 9.25 -8.25 10.266 1 87.75 35 PRO B N 1
ATOM 2642 C CA . PRO B 1 35 ? 10.297 -7.234 10.141 1 87.75 35 PRO B CA 1
ATOM 2643 C C . PRO B 1 35 ? 11.531 -7.746 9.406 1 87.75 35 PRO B C 1
ATOM 2645 O O . PRO B 1 35 ? 11.617 -8.938 9.094 1 87.75 35 PRO B O 1
ATOM 2648 N N . VAL B 1 36 ? 12.375 -6.789 9.102 1 84.19 36 VAL B N 1
ATOM 2649 C CA . VAL B 1 36 ? 13.641 -7.145 8.469 1 84.19 36 VAL B CA 1
ATOM 2650 C C . VAL B 1 36 ? 14.438 -8.07 9.383 1 84.19 36 VAL B C 1
ATOM 2652 O O . VAL B 1 36 ? 14.508 -7.844 10.594 1 84.19 36 VAL B O 1
ATOM 2655 N N . GLY B 1 37 ? 14.938 -9.039 8.844 1 87.25 37 GLY B N 1
ATOM 2656 C CA . GLY B 1 37 ? 15.742 -9.969 9.617 1 87.25 37 GLY B CA 1
ATOM 2657 C C . GLY B 1 37 ? 14.922 -10.977 10.398 1 87.25 37 GLY B C 1
ATOM 2658 O O . GLY B 1 37 ? 15.453 -11.711 11.227 1 87.25 37 GLY B O 1
ATOM 2659 N N . SER B 1 38 ? 13.68 -11.055 10.078 1 90.25 38 SER B N 1
ATOM 2660 C CA . SER B 1 38 ? 12.781 -11.891 10.875 1 90.25 38 SER B CA 1
ATOM 2661 C C . SER B 1 38 ? 12.898 -13.359 10.477 1 90.25 38 SER B C 1
ATOM 2663 O O . SER B 1 38 ? 12.438 -14.242 11.203 1 90.25 38 SER B O 1
ATOM 2665 N N . GLY B 1 39 ? 13.438 -13.617 9.328 1 92.19 39 GLY B N 1
ATOM 2666 C CA . GLY B 1 39 ? 13.555 -14.992 8.859 1 92.19 39 GLY B CA 1
ATOM 2667 C C . GLY B 1 39 ? 12.695 -15.273 7.637 1 92.19 39 GLY B C 1
ATOM 2668 O O . GLY B 1 39 ? 12.617 -16.422 7.184 1 92.19 39 GLY B O 1
ATOM 2669 N N . LYS B 1 40 ? 12.055 -14.25 7.051 1 93.06 40 LYS B N 1
ATOM 2670 C CA . LYS B 1 40 ? 11.18 -14.414 5.898 1 93.06 40 LYS B CA 1
ATOM 2671 C C . LYS B 1 40 ? 11.906 -15.094 4.742 1 93.06 40 LYS B C 1
ATOM 2673 O O . LYS B 1 40 ? 11.43 -16.094 4.199 1 93.06 40 LYS B O 1
ATOM 2678 N N . THR B 1 41 ? 13.117 -14.562 4.422 1 90.44 41 THR B N 1
ATOM 2679 C CA . THR B 1 41 ? 13.898 -15.078 3.303 1 90.44 41 THR B CA 1
ATOM 2680 C C . THR B 1 41 ? 14.359 -16.5 3.574 1 90.44 41 THR B C 1
ATOM 2682 O O . THR B 1 41 ? 14.328 -17.344 2.68 1 90.44 41 THR B O 1
ATOM 2685 N N . THR B 1 42 ? 14.773 -16.734 4.812 1 94.31 42 THR B N 1
ATOM 2686 C CA . THR B 1 42 ? 15.188 -18.078 5.18 1 94.31 42 THR B CA 1
ATOM 2687 C C . THR B 1 42 ? 14.031 -19.062 5.035 1 94.31 42 THR B C 1
ATOM 2689 O O . THR B 1 42 ? 14.195 -20.156 4.473 1 94.31 42 THR B O 1
ATOM 2692 N N . LEU B 1 43 ? 12.93 -18.656 5.496 1 96 43 LEU B N 1
ATOM 2693 C CA . LEU B 1 43 ? 11.75 -19.516 5.387 1 96 43 LEU B CA 1
ATOM 2694 C C . LEU B 1 43 ? 11.398 -19.766 3.928 1 96 43 LEU B C 1
ATOM 2696 O O . LEU B 1 43 ? 11.094 -20.906 3.549 1 96 43 LEU B O 1
ATOM 2700 N N . LEU B 1 44 ? 11.445 -18.766 3.154 1 95.5 44 LEU B N 1
ATOM 2701 C CA . LEU B 1 44 ? 11.156 -18.891 1.73 1 95.5 44 LEU B CA 1
ATOM 2702 C C . LEU B 1 44 ? 12.117 -19.875 1.072 1 95.5 44 LEU B C 1
ATOM 2704 O O . LEU B 1 44 ? 11.695 -20.719 0.276 1 95.5 44 LEU B O 1
ATOM 2708 N N . ARG B 1 45 ? 13.336 -19.812 1.416 1 94.81 45 ARG B N 1
ATOM 2709 C CA . ARG B 1 45 ? 14.344 -20.688 0.834 1 94.81 45 ARG B CA 1
ATOM 2710 C C . ARG B 1 45 ? 14.141 -22.125 1.273 1 94.81 45 ARG B C 1
ATOM 2712 O O . ARG B 1 45 ? 14.406 -23.062 0.512 1 94.81 45 ARG B O 1
ATOM 2719 N N . VAL B 1 46 ? 13.68 -22.266 2.457 1 95.75 46 VAL B N 1
ATOM 2720 C CA . VAL B 1 46 ? 13.344 -23.609 2.943 1 95.75 46 VAL B CA 1
ATOM 2721 C C . VAL B 1 46 ? 12.164 -24.156 2.152 1 95.75 46 VAL B C 1
ATOM 2723 O O . VAL B 1 46 ? 12.195 -25.312 1.704 1 95.75 46 VAL B O 1
ATOM 2726 N N . ILE B 1 47 ? 11.18 -23.344 1.895 1 95.19 47 ILE B N 1
ATOM 2727 C CA . ILE B 1 47 ? 10 -23.734 1.139 1 95.19 47 ILE B CA 1
ATOM 2728 C C . ILE B 1 47 ? 10.391 -24.094 -0.291 1 95.19 47 ILE B C 1
ATOM 2730 O O . ILE B 1 47 ? 9.891 -25.078 -0.854 1 95.19 47 ILE B O 1
ATOM 2734 N N . LEU B 1 48 ? 11.352 -23.375 -0.803 1 94.81 48 LEU B N 1
ATOM 2735 C CA . LEU B 1 48 ? 11.805 -23.562 -2.176 1 94.81 48 LEU B CA 1
ATOM 2736 C C . LEU B 1 48 ? 12.711 -24.781 -2.279 1 94.81 48 LEU B C 1
ATOM 2738 O O . LEU B 1 48 ? 12.977 -25.281 -3.379 1 94.81 48 LEU B O 1
ATOM 2742 N N . GLY B 1 49 ? 13.25 -25.188 -1.191 1 92.81 49 GLY B N 1
ATOM 2743 C CA . GLY B 1 49 ? 14.164 -26.328 -1.174 1 92.81 49 GLY B CA 1
ATOM 2744 C C . GLY B 1 49 ? 15.609 -25.922 -1.392 1 92.81 49 GLY B C 1
ATOM 2745 O O . GLY B 1 49 ? 16.469 -26.781 -1.613 1 92.81 49 GLY B O 1
ATOM 2746 N N . ILE B 1 50 ? 15.805 -24.688 -1.346 1 92.12 50 ILE B N 1
ATOM 2747 C CA . ILE B 1 50 ? 17.156 -24.172 -1.512 1 92.12 50 ILE B CA 1
ATOM 2748 C C . ILE B 1 50 ? 17.953 -24.391 -0.231 1 92.12 50 ILE B C 1
ATOM 2750 O O . ILE B 1 50 ? 19.125 -24.781 -0.284 1 92.12 50 ILE B O 1
ATOM 2754 N N . TYR B 1 51 ? 17.312 -24.219 0.9 1 94.31 51 TYR B N 1
ATOM 2755 C CA . TYR B 1 51 ? 17.922 -24.469 2.195 1 94.31 51 TYR B CA 1
ATOM 2756 C C . TYR B 1 51 ? 17.391 -25.766 2.807 1 94.31 51 TYR B C 1
ATOM 2758 O O . TYR B 1 51 ? 16.188 -26 2.812 1 94.31 51 TYR B O 1
ATOM 2766 N N . LYS B 1 52 ? 18.297 -26.547 3.303 1 95.12 52 LYS B N 1
ATOM 2767 C CA . LYS B 1 52 ? 17.922 -27.719 4.078 1 95.12 52 LYS B CA 1
ATOM 2768 C C . LYS B 1 52 ? 17.656 -27.359 5.535 1 95.12 52 LYS B C 1
ATOM 2770 O O . LYS B 1 52 ? 18.359 -26.531 6.113 1 95.12 52 LYS B O 1
ATOM 2775 N N . ILE B 1 53 ? 16.734 -27.984 6.07 1 96.31 53 ILE B N 1
ATOM 2776 C CA . ILE B 1 53 ? 16.406 -27.734 7.469 1 96.31 53 ILE B CA 1
ATOM 2777 C C . ILE B 1 53 ? 17.469 -28.359 8.359 1 96.31 53 ILE B C 1
ATOM 2779 O O . ILE B 1 53 ? 18.188 -29.281 7.941 1 96.31 53 ILE B O 1
ATOM 2783 N N . SER B 1 54 ? 17.578 -27.875 9.578 1 96.38 54 SER B N 1
ATOM 2784 C CA . SER B 1 54 ? 18.531 -28.422 10.539 1 96.38 54 SER B CA 1
ATOM 2785 C C . SER B 1 54 ? 17.875 -29.5 11.398 1 96.38 54 SER B C 1
ATOM 2787 O O . SER B 1 54 ? 18.5 -30.531 11.68 1 96.38 54 SER B O 1
ATOM 2789 N N . ASN B 1 55 ? 16.766 -29.203 11.891 1 96 55 ASN B N 1
ATOM 2790 C CA . ASN B 1 55 ? 15.969 -30.125 12.695 1 96 55 ASN B CA 1
ATOM 2791 C C . 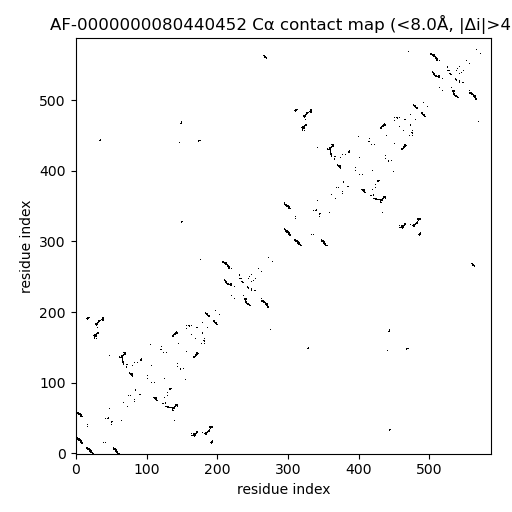ASN B 1 55 ? 14.484 -30.047 12.359 1 96 55 ASN B C 1
ATOM 2793 O O . ASN B 1 55 ? 14.031 -29.062 11.766 1 96 55 ASN B O 1
ATOM 2797 N N . GLY B 1 56 ? 13.797 -31.078 12.648 1 97.12 56 GLY B N 1
ATOM 2798 C CA . GLY B 1 56 ? 12.367 -31.125 12.383 1 97.12 56 GLY B CA 1
ATOM 2799 C C . GLY B 1 56 ? 12.016 -31.938 11.141 1 97.12 56 GLY B C 1
ATOM 2800 O O . GLY B 1 56 ? 12.797 -32.781 10.711 1 97.12 56 GLY B O 1
ATOM 2801 N N . THR B 1 57 ? 10.805 -31.797 10.711 1 97.38 57 THR B N 1
ATOM 2802 C CA . THR B 1 57 ? 10.336 -32.531 9.531 1 97.38 57 THR B CA 1
ATOM 2803 C C . THR B 1 57 ? 9.703 -31.562 8.523 1 97.38 57 THR B C 1
ATOM 2805 O O . THR B 1 57 ? 8.898 -30.719 8.898 1 97.38 57 THR B O 1
ATOM 2808 N N . LEU B 1 58 ? 10.125 -31.703 7.316 1 96.5 58 LEU B N 1
ATOM 2809 C CA . LEU B 1 58 ? 9.547 -30.938 6.215 1 96.5 58 LEU B CA 1
ATOM 2810 C C . LEU B 1 58 ? 9.062 -31.859 5.102 1 96.5 58 LEU B C 1
ATOM 2812 O O . LEU B 1 58 ? 9.867 -32.562 4.477 1 96.5 58 LEU B O 1
ATOM 2816 N N . LYS B 1 59 ? 7.797 -31.906 4.938 1 96.31 59 LYS B N 1
ATOM 2817 C CA . LYS B 1 59 ? 7.195 -32.656 3.85 1 96.31 59 LYS B CA 1
ATOM 2818 C C . LYS B 1 59 ? 6.773 -31.75 2.701 1 96.31 59 LYS B C 1
ATOM 2820 O O . LYS B 1 59 ? 6.066 -30.766 2.914 1 96.31 59 LYS B O 1
ATOM 2825 N N . LYS B 1 60 ? 7.164 -32.125 1.537 1 93.69 60 LYS B N 1
ATOM 2826 C CA . LYS B 1 60 ? 6.844 -31.328 0.35 1 93.69 60 LYS B CA 1
ATOM 2827 C C . LYS B 1 60 ? 6.328 -32.219 -0.776 1 93.69 60 LYS B C 1
ATOM 2829 O O . LYS B 1 60 ? 7.055 -33.062 -1.279 1 93.69 60 LYS B O 1
ATOM 2834 N N . ASN B 1 61 ? 5.145 -32.031 -1.041 1 92.44 61 ASN B N 1
ATOM 2835 C CA . ASN B 1 61 ? 4.535 -32.719 -2.17 1 92.44 61 ASN B CA 1
ATOM 2836 C C . ASN B 1 61 ? 4.168 -31.75 -3.293 1 92.44 61 ASN B C 1
ATOM 2838 O O . ASN B 1 61 ? 2.99 -31.562 -3.598 1 92.44 61 ASN B O 1
ATOM 2842 N N . VAL B 1 62 ? 5.184 -31.125 -3.814 1 91.06 62 VAL B N 1
ATOM 2843 C CA . VAL B 1 62 ? 5.016 -30.172 -4.898 1 91.06 62 VAL B CA 1
ATOM 2844 C C . VAL B 1 62 ? 5.883 -30.578 -6.09 1 91.06 62 VAL B C 1
ATOM 2846 O O . VAL B 1 62 ? 7.078 -30.844 -5.93 1 91.06 62 VAL B O 1
ATOM 2849 N N . LYS B 1 63 ? 5.285 -30.656 -7.172 1 85.06 63 LYS B N 1
ATOM 2850 C CA . LYS B 1 63 ? 6.008 -31.109 -8.359 1 85.06 63 LYS B CA 1
ATOM 2851 C C . LYS B 1 63 ? 6.75 -29.953 -9.016 1 85.06 63 LYS B C 1
ATOM 2853 O O . LYS B 1 63 ? 7.938 -30.062 -9.328 1 85.06 63 LYS B O 1
ATOM 2858 N N . HIS B 1 64 ? 6.023 -28.859 -9.242 1 88.38 64 HIS B N 1
ATOM 2859 C CA . HIS B 1 64 ? 6.602 -27.703 -9.914 1 88.38 64 HIS B CA 1
ATOM 2860 C C . HIS B 1 64 ? 6.402 -26.438 -9.086 1 88.38 64 HIS B C 1
ATOM 2862 O O . HIS B 1 64 ? 5.277 -26.125 -8.68 1 88.38 64 HIS B O 1
ATOM 2868 N N . ILE B 1 65 ? 7.531 -25.75 -8.836 1 92.44 65 ILE B N 1
ATOM 2869 C CA . ILE B 1 65 ? 7.48 -24.484 -8.102 1 92.44 65 ILE B CA 1
ATOM 2870 C C . ILE B 1 65 ? 7.93 -23.359 -9.016 1 92.44 65 ILE B C 1
ATOM 2872 O O . ILE B 1 65 ? 8.977 -23.438 -9.664 1 92.44 65 ILE B O 1
ATOM 2876 N N . GLY B 1 66 ? 7.031 -22.406 -9.227 1 93.5 66 GLY B N 1
ATOM 2877 C CA . GLY B 1 66 ? 7.438 -21.141 -9.828 1 93.5 66 GLY B CA 1
ATOM 2878 C C . GLY B 1 66 ? 7.934 -20.141 -8.812 1 93.5 66 GLY B C 1
ATOM 2879 O O . GLY B 1 66 ? 7.316 -19.953 -7.762 1 93.5 66 GLY B O 1
ATOM 2880 N N . PHE B 1 67 ? 9.094 -19.609 -9.141 1 94.38 67 PHE B N 1
ATOM 2881 C CA . PHE B 1 67 ? 9.68 -18.688 -8.18 1 94.38 67 PHE B CA 1
ATOM 2882 C C . PHE B 1 67 ? 10.055 -17.359 -8.844 1 94.38 67 PHE B C 1
ATOM 2884 O O . PHE B 1 67 ? 10.695 -17.359 -9.898 1 94.38 67 PHE B O 1
ATOM 2891 N N . MET B 1 68 ? 9.578 -16.266 -8.25 1 94.69 68 MET B N 1
ATOM 2892 C CA . MET B 1 68 ? 9.992 -14.914 -8.609 1 94.69 68 MET B CA 1
ATOM 2893 C C . MET B 1 68 ? 10.789 -14.266 -7.48 1 94.69 68 MET B C 1
ATOM 2895 O O . MET B 1 68 ? 10.211 -13.789 -6.504 1 94.69 68 MET B O 1
ATOM 2899 N N . PRO B 1 69 ? 12.102 -14.188 -7.645 1 92.81 69 PRO B N 1
ATOM 2900 C CA . PRO B 1 69 ? 12.922 -13.57 -6.605 1 92.81 69 PRO B CA 1
ATOM 2901 C C . PRO B 1 69 ? 12.812 -12.047 -6.598 1 92.81 69 PRO B C 1
ATOM 2903 O O . PRO B 1 69 ? 12.352 -11.453 -7.578 1 92.81 69 PRO B O 1
ATOM 2906 N N . SER B 1 70 ? 13.227 -11.516 -5.508 1 86.56 70 SER B N 1
ATOM 2907 C CA . SER B 1 70 ? 13.195 -10.062 -5.387 1 86.56 70 SER B CA 1
ATOM 2908 C C . SER B 1 70 ? 14.141 -9.406 -6.391 1 86.56 70 SER B C 1
ATOM 2910 O O . SER B 1 70 ? 13.883 -8.297 -6.863 1 86.56 70 SER B O 1
ATOM 2912 N N . SER B 1 71 ? 15.227 -10 -6.754 1 79.56 71 SER B N 1
ATOM 2913 C CA . SER B 1 71 ? 16.234 -9.5 -7.684 1 79.56 71 SER B CA 1
ATOM 2914 C C . SER B 1 71 ? 15.812 -9.734 -9.133 1 79.56 71 SER B C 1
ATOM 2916 O O . SER B 1 71 ? 16.531 -9.367 -10.062 1 79.56 71 SER B O 1
ATOM 2918 N N . LYS B 1 72 ? 14.711 -10.289 -9.414 1 80.69 72 LYS B N 1
ATOM 2919 C CA . LYS B 1 72 ? 14.133 -10.602 -10.719 1 80.69 72 LYS B CA 1
ATOM 2920 C C . LYS B 1 72 ? 14.828 -11.812 -11.344 1 80.69 72 LYS B C 1
ATOM 2922 O O . LYS B 1 72 ? 14.164 -12.68 -11.914 1 80.69 72 LYS B O 1
ATOM 2927 N N . GLY B 1 73 ? 16.219 -11.93 -11.195 1 86.38 73 GLY B N 1
ATOM 2928 C CA . GLY B 1 73 ? 16.938 -13.125 -11.586 1 86.38 73 GLY B CA 1
ATOM 2929 C C . GLY B 1 73 ? 16.953 -13.352 -13.086 1 86.38 73 GLY B C 1
ATOM 2930 O O . GLY B 1 73 ? 16.953 -14.492 -13.555 1 86.38 73 GLY B O 1
ATOM 2931 N N . LEU B 1 74 ? 16.969 -12.375 -13.898 1 93.19 74 LEU B N 1
ATOM 2932 C CA . LEU B 1 74 ? 16.859 -12.516 -15.344 1 93.19 74 LEU B CA 1
ATOM 2933 C C . LEU B 1 74 ? 18.234 -12.445 -16 1 93.19 74 LEU B C 1
ATOM 2935 O O . LEU B 1 74 ? 19.109 -11.695 -15.547 1 93.19 74 LEU B O 1
ATOM 2939 N N . TYR B 1 75 ? 18.359 -13.258 -17.062 1 94.94 75 TYR B N 1
ATOM 2940 C CA . TYR B 1 75 ? 19.547 -13.133 -17.891 1 94.94 75 TYR B CA 1
ATOM 2941 C C . TYR B 1 75 ? 19.453 -11.898 -18.781 1 94.94 75 TYR B C 1
ATOM 2943 O O . TYR B 1 75 ? 18.688 -11.875 -19.75 1 94.94 75 TYR B O 1
ATOM 2951 N N . GLU B 1 76 ? 20.297 -11.023 -18.625 1 96.19 76 GLU B N 1
ATOM 2952 C CA . GLU B 1 76 ? 20.219 -9.688 -19.219 1 96.19 76 GLU B CA 1
ATOM 2953 C C . GLU B 1 76 ? 20.469 -9.742 -20.719 1 96.19 76 GLU B C 1
ATOM 2955 O O . GLU B 1 76 ? 19.922 -8.93 -21.484 1 96.19 76 GLU B O 1
ATOM 2960 N N . GLU B 1 77 ? 21.266 -10.648 -21.109 1 97 77 GLU B N 1
ATOM 2961 C CA . GLU B 1 77 ? 21.688 -10.695 -22.516 1 97 77 GLU B CA 1
ATOM 2962 C C . GLU B 1 77 ? 20.719 -11.523 -23.359 1 97 77 GLU B C 1
ATOM 2964 O O . GLU B 1 77 ? 20.859 -11.602 -24.578 1 97 77 GLU B O 1
ATOM 2969 N N . LEU B 1 78 ? 19.766 -12.133 -22.734 1 97 78 LEU B N 1
ATOM 2970 C CA . LEU B 1 78 ? 18.734 -12.906 -23.422 1 97 78 LEU B CA 1
ATOM 2971 C C . LEU B 1 78 ? 17.438 -12.133 -23.484 1 97 78 LEU B C 1
ATOM 2973 O O . LEU B 1 78 ? 17.188 -11.242 -22.672 1 97 78 LEU B O 1
ATOM 2977 N N . SER B 1 79 ? 16.688 -12.469 -24.5 1 97.12 79 SER B N 1
ATOM 2978 C CA . SER B 1 79 ? 15.336 -11.922 -24.562 1 97.12 79 SER B CA 1
ATOM 2979 C C . SER B 1 79 ? 14.445 -12.531 -23.484 1 97.12 79 SER B C 1
ATOM 2981 O O . SER B 1 79 ? 14.836 -13.5 -22.812 1 97.12 79 SER B O 1
ATOM 2983 N N . VAL B 1 80 ? 13.266 -11.93 -23.328 1 95.56 80 VAL B N 1
ATOM 2984 C CA . VAL B 1 80 ? 12.32 -12.477 -22.359 1 95.56 80 VAL B CA 1
ATOM 2985 C C . VAL B 1 80 ? 11.953 -13.906 -22.75 1 95.56 80 VAL B C 1
ATOM 2987 O O . VAL B 1 80 ? 11.961 -14.805 -21.906 1 95.56 80 VAL B O 1
ATOM 2990 N N . LYS B 1 81 ? 11.719 -14.109 -23.984 1 93.25 81 LYS B N 1
ATOM 2991 C CA . LYS B 1 81 ? 11.367 -15.43 -24.5 1 93.25 81 LYS B CA 1
ATOM 2992 C C . LYS B 1 81 ? 12.508 -16.422 -24.25 1 93.25 81 LYS B C 1
ATOM 2994 O O . LYS B 1 81 ? 12.266 -17.562 -23.844 1 93.25 81 LYS B O 1
ATOM 2999 N N . GLU B 1 82 ? 13.688 -15.977 -24.5 1 93.19 82 GLU B N 1
ATOM 3000 C CA . GLU B 1 82 ? 14.859 -16.828 -24.297 1 93.19 82 GLU B CA 1
ATOM 3001 C C . GLU B 1 82 ? 15.047 -17.141 -22.812 1 93.19 82 GLU B C 1
ATOM 3003 O O . GLU B 1 82 ? 15.492 -18.234 -22.453 1 93.19 82 GLU B O 1
ATOM 3008 N N . ASN B 1 83 ? 14.75 -16.203 -22.016 1 94.25 83 ASN B N 1
ATOM 3009 C CA . ASN B 1 83 ? 14.781 -16.453 -20.578 1 94.25 83 ASN B CA 1
ATOM 3010 C C . ASN B 1 83 ? 13.805 -17.547 -20.172 1 94.25 83 ASN B C 1
ATOM 3012 O O . ASN B 1 83 ? 14.141 -18.422 -19.375 1 94.25 83 ASN B O 1
ATOM 3016 N N . ILE B 1 84 ? 12.625 -17.469 -20.734 1 91.44 84 ILE B N 1
ATOM 3017 C CA . ILE B 1 84 ? 11.625 -18.484 -20.438 1 91.44 84 ILE B CA 1
ATOM 3018 C C . ILE B 1 84 ? 12.164 -19.859 -20.828 1 91.44 84 ILE B C 1
ATOM 3020 O O . ILE B 1 84 ? 12.055 -20.812 -20.047 1 91.44 84 ILE B O 1
ATOM 3024 N N . GLU B 1 85 ? 12.766 -19.922 -21.922 1 89.25 85 GLU B N 1
ATOM 3025 C CA . GLU B 1 85 ? 13.328 -21.188 -22.391 1 89.25 85 GLU B CA 1
ATOM 3026 C C . GLU B 1 85 ? 14.469 -21.656 -21.5 1 89.25 85 GLU B C 1
ATOM 3028 O O . GLU B 1 85 ? 14.594 -22.844 -21.219 1 89.25 85 GLU B O 1
ATOM 3033 N N . ALA B 1 86 ? 15.227 -20.734 -21.109 1 89.12 86 ALA B N 1
ATOM 3034 C CA . ALA B 1 86 ? 16.375 -21.062 -20.281 1 89.12 86 ALA B CA 1
ATOM 3035 C C . ALA B 1 86 ? 15.945 -21.625 -18.922 1 89.12 86 ALA B C 1
ATOM 3037 O O . ALA B 1 86 ? 16.562 -22.562 -18.406 1 89.12 86 ALA B O 1
ATOM 3038 N N . TYR B 1 87 ? 14.945 -21.094 -18.391 1 86.38 87 TYR B N 1
ATOM 3039 C CA . TYR B 1 87 ? 14.508 -21.484 -17.047 1 86.38 87 TYR B CA 1
ATOM 3040 C C . TYR B 1 87 ? 13.594 -22.703 -17.109 1 86.38 87 TYR B C 1
ATOM 3042 O O . TYR B 1 87 ? 13.578 -23.516 -16.188 1 86.38 87 TYR B O 1
ATOM 3050 N N . THR B 1 88 ? 12.773 -22.812 -18.031 1 80.5 88 THR B N 1
ATOM 3051 C CA . THR B 1 88 ? 11.758 -23.859 -18.062 1 80.5 88 THR B CA 1
ATOM 3052 C C . THR B 1 88 ? 12.234 -25.047 -18.891 1 80.5 88 THR B C 1
ATOM 3054 O O . THR B 1 88 ? 11.688 -26.141 -18.766 1 80.5 88 THR B O 1
ATOM 3057 N N . GLY B 1 89 ? 13.328 -24.906 -19.406 1 70.25 89 GLY B N 1
ATOM 3058 C CA . GLY B 1 89 ? 13.742 -25.938 -20.328 1 70.25 89 GLY B CA 1
ATOM 3059 C C . GLY B 1 89 ? 12.742 -26.172 -21.453 1 70.25 89 GLY B C 1
ATOM 3060 O O . GLY B 1 89 ? 12.164 -25.219 -21.969 1 70.25 89 GLY B O 1
ATOM 3061 N N . VAL B 1 90 ? 12.578 -27.516 -21.781 1 56.69 90 VAL B N 1
ATOM 3062 C CA . VAL B 1 90 ? 11.742 -27.969 -22.875 1 56.69 90 VAL B CA 1
ATOM 3063 C C . VAL B 1 90 ? 10.266 -27.906 -22.484 1 56.69 90 VAL B C 1
ATOM 3065 O O . VAL B 1 90 ? 9.383 -27.984 -23.328 1 56.69 90 VAL B O 1
ATOM 3068 N N . LYS B 1 91 ? 10.047 -27.688 -21.203 1 60 91 LYS B N 1
ATOM 3069 C CA . LYS B 1 91 ? 8.664 -27.828 -20.766 1 60 91 LYS B CA 1
ATOM 3070 C C . LYS B 1 91 ? 7.969 -26.469 -20.703 1 60 91 LYS B C 1
ATOM 3072 O O . LYS B 1 91 ? 8.047 -25.781 -19.688 1 60 91 LYS B O 1
ATOM 3077 N N . ILE B 1 92 ? 7.781 -25.953 -21.891 1 61.59 92 ILE B N 1
ATOM 3078 C CA . ILE B 1 92 ? 7.148 -24.641 -21.984 1 61.59 92 ILE B CA 1
ATOM 3079 C C . ILE B 1 92 ? 5.629 -24.797 -21.922 1 61.59 92 ILE B C 1
ATOM 3081 O O . ILE B 1 92 ? 5.09 -25.859 -22.234 1 61.59 92 ILE B O 1
ATOM 3085 N N . LEU B 1 93 ? 4.957 -23.828 -21.188 1 66.56 93 LEU B N 1
ATOM 3086 C CA . LEU B 1 93 ? 3.539 -23.625 -21.469 1 66.56 93 LEU B CA 1
ATOM 3087 C C . LEU B 1 93 ? 3.24 -23.828 -22.953 1 66.56 93 LEU B C 1
ATOM 3089 O O . LEU B 1 93 ? 4.105 -23.625 -23.797 1 66.56 93 LEU B O 1
ATOM 3093 N N . LYS B 1 94 ? 2.146 -24.453 -23.125 1 77.25 94 LYS B N 1
ATOM 3094 C CA . LYS B 1 94 ? 1.64 -24.391 -24.5 1 77.25 94 LYS B CA 1
ATOM 3095 C C . LYS B 1 94 ? 1.694 -22.969 -25.047 1 77.25 94 LYS B C 1
ATOM 3097 O O . LYS B 1 94 ? 1.544 -22 -24.281 1 77.25 94 LYS B O 1
ATOM 3102 N N . GLU B 1 95 ? 2.053 -22.906 -26.25 1 81.56 95 GLU B N 1
ATOM 3103 C CA . GLU B 1 95 ? 2.174 -21.594 -26.906 1 81.56 95 GLU B CA 1
ATOM 3104 C C . GLU B 1 95 ? 0.963 -20.719 -26.609 1 81.56 95 GLU B C 1
ATOM 3106 O O . GLU B 1 95 ? 1.109 -19.531 -26.328 1 81.56 95 GLU B O 1
ATOM 3111 N N . LYS B 1 96 ? -0.156 -21.328 -26.578 1 85.81 96 LYS B N 1
ATOM 3112 C CA . LYS B 1 96 ? -1.387 -20.578 -26.328 1 85.81 96 LYS B CA 1
ATOM 3113 C C . LYS B 1 96 ? -1.41 -20 -24.922 1 85.81 96 LYS B C 1
ATOM 3115 O O . LYS B 1 96 ? -1.836 -18.859 -24.719 1 85.81 96 LYS B O 1
ATOM 3120 N N . GLU B 1 97 ? -0.929 -20.734 -24.016 1 87.5 97 GLU B N 1
ATOM 3121 C CA . GLU B 1 97 ? -0.906 -20.281 -22.625 1 87.5 97 GLU B CA 1
ATOM 3122 C C . GLU B 1 97 ? 0.119 -19.172 -22.422 1 87.5 97 GLU B C 1
ATOM 3124 O O . GLU B 1 97 ? -0.131 -18.219 -21.688 1 87.5 97 GLU B O 1
ATOM 3129 N N . LEU B 1 98 ? 1.183 -19.391 -23.125 1 88.25 98 LEU B N 1
ATOM 3130 C CA . LEU B 1 98 ? 2.217 -18.359 -23.016 1 88.25 98 LEU B CA 1
ATOM 3131 C C . LEU B 1 98 ? 1.713 -17.031 -23.562 1 88.25 98 LEU B C 1
ATOM 3133 O O . LEU B 1 98 ? 1.954 -15.984 -22.969 1 88.25 98 LEU B O 1
ATOM 3137 N N . ILE B 1 99 ? 1.038 -17.094 -24.672 1 91.12 99 ILE B N 1
ATOM 3138 C CA . ILE B 1 99 ? 0.475 -15.891 -25.281 1 91.12 99 ILE B CA 1
ATOM 3139 C C . ILE B 1 99 ? -0.553 -15.281 -24.328 1 91.12 99 ILE B C 1
ATOM 3141 O O . ILE B 1 99 ? -0.549 -14.062 -24.109 1 91.12 99 ILE B O 1
ATOM 3145 N N . TYR B 1 100 ? -1.304 -16.094 -23.781 1 91.75 100 TYR B N 1
ATOM 3146 C CA . TYR B 1 100 ? -2.334 -15.625 -22.859 1 91.75 100 TYR B CA 1
ATOM 3147 C C . TYR B 1 100 ? -1.713 -14.906 -21.672 1 91.75 100 TYR B C 1
ATOM 3149 O O . TYR B 1 100 ? -2.07 -13.758 -21.375 1 91.75 100 TYR B O 1
ATOM 3157 N N . PHE B 1 101 ? -0.764 -15.539 -21.047 1 92.94 101 PHE B N 1
ATOM 3158 C CA . PHE B 1 101 ? -0.155 -14.961 -19.844 1 92.94 101 PHE B CA 1
ATOM 3159 C C . PHE B 1 101 ? 0.654 -13.719 -20.203 1 92.94 101 PHE B C 1
ATOM 3161 O O . PHE B 1 101 ? 0.658 -12.742 -19.453 1 92.94 101 PHE B O 1
ATOM 3168 N N . SER B 1 102 ? 1.33 -13.781 -21.344 1 95.06 102 SER B N 1
ATOM 3169 C CA . SER B 1 102 ? 2.129 -12.633 -21.766 1 95.06 102 SER B CA 1
ATOM 3170 C C . SER B 1 102 ? 1.255 -11.406 -21.984 1 95.06 102 SER B C 1
ATOM 3172 O O . SER B 1 102 ? 1.648 -10.289 -21.641 1 95.06 102 SER B O 1
ATOM 3174 N N . LYS B 1 103 ? 0.109 -11.609 -22.531 1 95.19 103 LYS B N 1
ATOM 3175 C CA . LYS B 1 103 ? -0.825 -10.508 -22.766 1 95.19 103 LYS B CA 1
ATOM 3176 C C . LYS B 1 103 ? -1.418 -10 -21.453 1 95.19 103 LYS B C 1
ATOM 3178 O O . LYS B 1 103 ? -1.485 -8.797 -21.219 1 95.19 103 LYS B O 1
ATOM 3183 N N . ARG B 1 104 ? -1.768 -10.867 -20.609 1 93.69 104 ARG B N 1
ATOM 3184 C CA . ARG B 1 104 ? -2.4 -10.492 -19.344 1 93.69 104 ARG B CA 1
ATOM 3185 C C . ARG B 1 104 ? -1.428 -9.742 -18.453 1 93.69 104 ARG B C 1
ATOM 3187 O O . ARG B 1 104 ? -1.817 -8.797 -17.75 1 93.69 104 ARG B O 1
ATOM 3194 N N . ILE B 1 105 ? -0.18 -10.188 -18.531 1 95.69 105 ILE B N 1
ATOM 3195 C CA . ILE B 1 105 ? 0.839 -9.578 -17.672 1 95.69 105 ILE B CA 1
ATOM 3196 C C . ILE B 1 105 ? 1.372 -8.312 -18.344 1 95.69 105 ILE B C 1
ATOM 3198 O O . ILE B 1 105 ? 1.96 -7.457 -17.672 1 95.69 105 ILE B O 1
ATOM 3202 N N . GLY B 1 106 ? 1.226 -8.172 -19.625 1 94.75 106 GLY B N 1
ATOM 3203 C CA . GLY B 1 106 ? 1.677 -7.004 -20.359 1 94.75 106 GLY B CA 1
ATOM 3204 C C . GLY B 1 106 ? 3.105 -7.125 -20.844 1 94.75 106 GLY B C 1
ATOM 3205 O O . GLY B 1 106 ? 3.865 -6.156 -20.812 1 94.75 106 GLY B O 1
ATOM 3206 N N . VAL B 1 107 ? 3.443 -8.328 -21.266 1 96.31 107 VAL B N 1
ATOM 3207 C CA . VAL B 1 107 ? 4.812 -8.578 -21.703 1 96.31 107 VAL B CA 1
ATOM 3208 C C . VAL B 1 107 ? 4.824 -8.906 -23.188 1 96.31 107 VAL B C 1
ATOM 3210 O O . VAL B 1 107 ? 5.879 -8.859 -23.828 1 96.31 107 VAL B O 1
ATOM 3213 N N . PHE B 1 108 ? 3.754 -9.141 -23.766 1 95.88 108 PHE B N 1
ATOM 3214 C CA . PHE B 1 108 ? 3.615 -9.688 -25.125 1 95.88 108 PHE B CA 1
ATOM 3215 C C . PHE B 1 108 ? 4.371 -8.828 -26.125 1 95.88 108 PHE B C 1
ATOM 3217 O O . PHE B 1 108 ? 5.121 -9.352 -26.953 1 95.88 108 PHE B O 1
ATOM 3224 N N . ASP B 1 109 ? 4.32 -7.555 -26.047 1 95.75 109 ASP B N 1
ATOM 3225 C CA . ASP B 1 109 ? 4.836 -6.625 -27.047 1 95.75 109 ASP B CA 1
ATOM 3226 C C . ASP B 1 109 ? 6.363 -6.594 -27.031 1 95.75 109 ASP B C 1
ATOM 3228 O O . ASP B 1 109 ? 6.992 -6.176 -28.016 1 95.75 109 ASP B O 1
ATOM 3232 N N . TYR B 1 110 ? 6.941 -7.027 -25.922 1 96.62 110 TYR B N 1
ATOM 3233 C CA . TYR B 1 110 ? 8.398 -6.949 -25.844 1 96.62 110 TYR B CA 1
ATOM 3234 C C . TYR B 1 110 ? 9 -8.297 -25.469 1 96.62 110 TYR B C 1
ATOM 3236 O O . TYR B 1 110 ? 10.117 -8.359 -24.953 1 96.62 110 TYR B O 1
ATOM 3244 N N . ILE B 1 111 ? 8.336 -9.312 -25.766 1 95.75 111 ILE B N 1
ATOM 3245 C CA . ILE B 1 111 ? 8.727 -10.656 -25.359 1 95.75 111 ILE B CA 1
ATOM 3246 C C . ILE B 1 111 ? 10.023 -11.055 -26.062 1 95.75 111 ILE B C 1
ATOM 3248 O O . ILE B 1 111 ? 10.781 -11.883 -25.547 1 95.75 111 ILE B O 1
ATOM 3252 N N . ASP B 1 112 ? 10.281 -10.43 -27.172 1 96.62 112 ASP B N 1
ATOM 3253 C CA . ASP B 1 112 ? 11.453 -10.781 -27.969 1 96.62 112 ASP B CA 1
ATOM 3254 C C . ASP B 1 112 ? 12.586 -9.773 -27.75 1 96.62 112 ASP B C 1
ATOM 3256 O O . ASP B 1 112 ? 13.656 -9.891 -28.359 1 96.62 112 ASP B O 1
ATOM 3260 N N . LYS B 1 113 ? 12.414 -8.859 -26.844 1 97.38 113 LYS B N 1
ATOM 3261 C CA . LYS B 1 113 ? 13.445 -7.867 -26.547 1 97.38 113 LYS B CA 1
ATOM 3262 C C . LYS B 1 113 ? 14.406 -8.391 -25.484 1 97.38 113 LYS B C 1
ATOM 3264 O O . LYS B 1 113 ? 14 -9.125 -24.578 1 97.38 113 LYS B O 1
ATOM 3269 N N . LYS B 1 114 ? 15.641 -7.938 -25.656 1 97.94 114 LYS B N 1
ATOM 3270 C CA . LYS B 1 114 ? 16.641 -8.258 -24.641 1 97.94 114 LYS B CA 1
ATOM 3271 C C . LYS B 1 114 ? 16.266 -7.637 -23.297 1 97.94 114 LYS B C 1
ATOM 3273 O O . LYS B 1 114 ? 15.82 -6.488 -23.234 1 97.94 114 LYS B O 1
ATOM 3278 N N . VAL B 1 115 ? 16.547 -8.367 -22.219 1 97.06 115 VAL B N 1
ATOM 3279 C CA . VAL B 1 115 ? 16.203 -7.934 -20.875 1 97.06 115 VAL B CA 1
ATOM 3280 C C . VAL B 1 115 ? 16.969 -6.66 -20.516 1 97.06 115 VAL B C 1
ATOM 3282 O O . VAL B 1 115 ? 16.438 -5.781 -19.844 1 97.06 115 VAL B O 1
ATOM 3285 N N . SER B 1 116 ? 18.125 -6.527 -21 1 96.94 116 SER B N 1
ATOM 3286 C CA . SER B 1 116 ? 18.969 -5.379 -20.688 1 96.94 116 SER B CA 1
ATOM 3287 C C . SER B 1 116 ? 18.328 -4.078 -21.188 1 96.94 116 SER B C 1
ATOM 3289 O O . SER B 1 116 ? 18.672 -2.996 -20.703 1 96.94 116 SER B O 1
ATOM 3291 N N . LYS B 1 117 ? 17.438 -4.16 -22.078 1 96.62 117 LYS B N 1
ATOM 3292 C CA . LYS B 1 117 ? 16.812 -2.988 -22.688 1 96.62 117 LYS B CA 1
ATOM 3293 C C . LYS B 1 117 ? 15.5 -2.648 -21.984 1 96.62 117 LYS B C 1
ATOM 3295 O O . LYS B 1 117 ? 14.852 -1.654 -22.328 1 96.62 117 LYS B O 1
ATOM 3300 N N . LEU B 1 118 ? 15.18 -3.41 -21.031 1 95.56 118 LEU B N 1
ATOM 3301 C CA . LEU B 1 118 ? 13.883 -3.246 -20.391 1 95.56 118 LEU B CA 1
ATOM 3302 C C . LEU B 1 118 ? 14.008 -2.348 -19.156 1 95.56 118 LEU B C 1
ATOM 3304 O O . LEU B 1 118 ? 15.039 -2.334 -18.484 1 95.56 118 LEU B O 1
ATOM 3308 N N . SER B 1 119 ? 12.898 -1.634 -18.891 1 91 119 SER B N 1
ATOM 3309 C CA . SER B 1 119 ? 12.797 -0.896 -17.641 1 91 119 SER B CA 1
ATOM 3310 C C . SER B 1 119 ? 12.617 -1.841 -16.453 1 91 119 SER B C 1
ATOM 3312 O O . SER B 1 119 ? 12.367 -3.035 -16.641 1 91 119 SER B O 1
ATOM 3314 N N . SER B 1 120 ? 12.75 -1.343 -15.25 1 89.94 120 SER B N 1
ATOM 3315 C CA . SER B 1 120 ? 12.586 -2.141 -14.039 1 89.94 120 SER B CA 1
ATOM 3316 C C . SER B 1 120 ? 11.195 -2.764 -13.969 1 89.94 120 SER B C 1
ATOM 3318 O O . SER B 1 120 ? 11.047 -3.924 -13.578 1 89.94 120 SER B O 1
ATOM 3320 N N . GLY B 1 121 ? 10.211 -1.971 -14.336 1 92.38 121 GLY B N 1
ATOM 3321 C CA . GLY B 1 121 ? 8.844 -2.482 -14.344 1 92.38 121 GLY B CA 1
ATOM 3322 C C . GLY B 1 121 ? 8.633 -3.59 -15.352 1 92.38 121 GLY B C 1
ATOM 3323 O O . GLY B 1 121 ? 7.953 -4.578 -15.062 1 92.38 121 GLY B O 1
ATOM 3324 N N . MET B 1 122 ? 9.219 -3.389 -16.453 1 94.38 122 MET B N 1
ATOM 3325 C CA . MET B 1 122 ? 9.133 -4.406 -17.5 1 94.38 122 MET B CA 1
ATOM 3326 C C . MET B 1 122 ? 9.836 -5.691 -17.062 1 94.38 122 MET B C 1
ATOM 3328 O O . MET B 1 122 ? 9.328 -6.789 -17.297 1 94.38 122 MET B O 1
ATOM 3332 N N . LYS B 1 123 ? 10.938 -5.504 -16.453 1 96.06 123 LYS B N 1
ATOM 3333 C CA . LYS B 1 123 ? 11.68 -6.656 -15.969 1 96.06 123 LYS B CA 1
ATOM 3334 C C . LYS B 1 123 ? 10.883 -7.418 -14.914 1 96.06 123 LYS B C 1
ATOM 3336 O O . LYS B 1 123 ? 10.906 -8.648 -14.875 1 96.06 123 LYS B O 1
ATOM 3341 N N . GLN B 1 124 ? 10.211 -6.688 -14.109 1 95.94 124 GLN B N 1
ATOM 3342 C CA . GLN B 1 124 ? 9.383 -7.32 -13.086 1 95.94 124 GLN B CA 1
ATOM 3343 C C . GLN B 1 124 ? 8.289 -8.18 -13.711 1 95.94 124 GLN B C 1
ATOM 3345 O O . GLN B 1 124 ? 8.055 -9.312 -13.273 1 95.94 124 GLN B O 1
ATOM 3350 N N . LYS B 1 125 ? 7.656 -7.633 -14.68 1 96.25 125 LYS B N 1
ATOM 3351 C CA . LYS B 1 125 ? 6.613 -8.367 -15.383 1 96.25 125 LYS B CA 1
ATOM 3352 C C . LYS B 1 125 ? 7.18 -9.602 -16.078 1 96.25 125 LYS B C 1
ATOM 3354 O O . LYS B 1 125 ? 6.562 -10.672 -16.062 1 96.25 125 LYS B O 1
ATOM 3359 N N . ALA B 1 126 ? 8.336 -9.422 -16.641 1 96.06 126 ALA B N 1
ATOM 3360 C CA . ALA B 1 126 ? 9 -10.547 -17.281 1 96.06 126 ALA B CA 1
ATOM 3361 C C . ALA B 1 126 ? 9.32 -11.656 -16.281 1 96.06 126 ALA B C 1
ATOM 3363 O O . ALA B 1 126 ? 9.102 -12.836 -16.562 1 96.06 126 ALA B O 1
ATOM 3364 N N . ALA B 1 127 ? 9.805 -11.266 -15.156 1 95.81 127 ALA B N 1
ATOM 3365 C CA . ALA B 1 127 ? 10.125 -12.234 -14.109 1 95.81 127 ALA B CA 1
ATOM 3366 C C . ALA B 1 127 ? 8.875 -13 -13.672 1 95.81 127 ALA B C 1
ATOM 3368 O O . ALA B 1 127 ? 8.922 -14.211 -13.438 1 95.81 127 ALA B O 1
ATOM 3369 N N . LEU B 1 128 ? 7.812 -12.289 -13.578 1 96.12 128 LEU B N 1
ATOM 3370 C CA . LEU B 1 128 ? 6.543 -12.914 -13.219 1 96.12 128 LEU B CA 1
ATOM 3371 C C . LEU B 1 128 ? 6.113 -13.914 -14.289 1 96.12 128 LEU B C 1
ATOM 3373 O O . LEU B 1 128 ? 5.68 -15.023 -13.977 1 96.12 128 LEU B O 1
ATOM 3377 N N . LEU B 1 129 ? 6.258 -13.516 -15.484 1 94.88 129 LEU B N 1
ATOM 3378 C CA . LEU B 1 129 ? 5.898 -14.398 -16.594 1 94.88 129 LEU B CA 1
ATOM 3379 C C . LEU B 1 129 ? 6.707 -15.695 -16.531 1 94.88 129 LEU B C 1
ATOM 3381 O O . LEU B 1 129 ? 6.156 -16.781 -16.703 1 94.88 129 LEU B O 1
ATOM 3385 N N . ILE B 1 130 ? 7.906 -15.57 -16.266 1 92.94 130 ILE B N 1
ATOM 3386 C CA . ILE B 1 130 ? 8.773 -16.75 -16.188 1 92.94 130 ILE B CA 1
ATOM 3387 C C . ILE B 1 130 ? 8.328 -17.641 -15.047 1 92.94 130 ILE B C 1
ATOM 3389 O O . ILE B 1 130 ? 8.242 -18.859 -15.203 1 92.94 130 ILE B O 1
ATOM 3393 N N . ALA B 1 131 ? 8.031 -17.047 -13.992 1 93.06 131 ALA B N 1
ATOM 3394 C CA . ALA B 1 131 ? 7.637 -17.812 -12.805 1 93.06 131 ALA B CA 1
ATOM 3395 C C . ALA B 1 131 ? 6.367 -18.609 -13.062 1 93.06 131 ALA B C 1
ATOM 3397 O O . ALA B 1 131 ? 6.215 -19.734 -12.555 1 93.06 131 ALA B O 1
ATOM 3398 N N . VAL B 1 132 ? 5.492 -18.078 -13.938 1 92.75 132 VAL B N 1
ATOM 3399 C CA . VAL B 1 132 ? 4.199 -18.734 -14.133 1 92.75 132 VAL B CA 1
ATOM 3400 C C . VAL B 1 132 ? 4.258 -19.656 -15.352 1 92.75 132 VAL B C 1
ATOM 3402 O O . VAL B 1 132 ? 3.365 -20.469 -15.562 1 92.75 132 VAL B O 1
ATOM 3405 N N . SER B 1 133 ? 5.25 -19.516 -16.156 1 88.88 133 SER B N 1
ATOM 3406 C CA . SER B 1 133 ? 5.328 -20.172 -17.453 1 88.88 133 SER B CA 1
ATOM 3407 C C . SER B 1 133 ? 5.375 -21.688 -17.312 1 88.88 133 SER B C 1
ATOM 3409 O O . SER B 1 133 ? 5.051 -22.406 -18.266 1 88.88 133 SER B O 1
ATOM 3411 N N . MET B 1 134 ? 5.641 -22.266 -16.234 1 79.06 134 MET B N 1
ATOM 3412 C CA . MET B 1 134 ? 5.656 -23.719 -16.094 1 79.06 134 MET B CA 1
ATOM 3413 C C . MET B 1 134 ? 4.348 -24.219 -15.484 1 79.06 134 MET B C 1
ATOM 3415 O O . MET B 1 134 ? 4.211 -25.406 -15.188 1 79.06 134 MET B O 1
ATOM 3419 N N . ASN B 1 135 ? 3.422 -23.328 -15.367 1 83.38 135 ASN B N 1
ATOM 3420 C CA . ASN B 1 135 ? 2.164 -23.672 -14.719 1 83.38 135 ASN B CA 1
ATOM 3421 C C . ASN B 1 135 ? 2.398 -24.391 -13.383 1 83.38 135 ASN B C 1
ATOM 3423 O O . ASN B 1 135 ? 1.929 -25.516 -13.18 1 83.38 135 ASN B O 1
ATOM 3427 N N . PRO B 1 136 ? 3.033 -23.766 -12.539 1 90.75 136 PRO B N 1
ATOM 3428 C CA . PRO B 1 136 ? 3.455 -24.391 -11.289 1 90.75 136 PRO B CA 1
ATOM 3429 C C . PRO B 1 136 ? 2.283 -24.719 -10.367 1 90.75 136 PRO B C 1
ATOM 3431 O O . PRO B 1 136 ? 1.222 -24.094 -10.469 1 90.75 136 PRO B O 1
ATOM 3434 N N . ASP B 1 137 ? 2.588 -25.734 -9.516 1 90.75 137 ASP B N 1
ATOM 3435 C CA . ASP B 1 137 ? 1.646 -26.078 -8.461 1 90.75 137 ASP B CA 1
ATOM 3436 C C . ASP B 1 137 ? 1.673 -25.031 -7.344 1 90.75 137 ASP B C 1
ATOM 3438 O O . ASP B 1 137 ? 0.67 -24.828 -6.66 1 90.75 137 ASP B O 1
ATOM 3442 N N . LEU B 1 138 ? 2.787 -24.531 -7.199 1 95.44 138 LEU B N 1
ATOM 3443 C CA . LEU B 1 138 ? 3.045 -23.531 -6.176 1 95.44 138 LEU B CA 1
ATOM 3444 C C . LEU B 1 138 ? 3.818 -22.344 -6.754 1 95.44 138 LEU B C 1
ATOM 3446 O O . LEU B 1 138 ? 4.875 -22.531 -7.359 1 95.44 138 LEU B O 1
ATOM 3450 N N . LEU B 1 139 ? 3.217 -21.203 -6.648 1 96.31 139 LEU B N 1
ATOM 3451 C CA . LEU B 1 139 ? 3.885 -19.969 -7.062 1 96.31 139 LEU B CA 1
ATOM 3452 C C . LEU B 1 139 ? 4.406 -19.203 -5.855 1 96.31 139 LEU B C 1
ATOM 3454 O O . LEU B 1 139 ? 3.645 -18.875 -4.941 1 96.31 139 LEU B O 1
ATOM 3458 N N . VAL B 1 140 ? 5.727 -19.016 -5.812 1 96.69 140 VAL B N 1
ATOM 3459 C CA . VAL B 1 140 ? 6.371 -18.281 -4.727 1 96.69 140 VAL B CA 1
ATOM 3460 C C . VAL B 1 140 ? 6.883 -16.938 -5.242 1 96.69 140 VAL B C 1
ATOM 3462 O O . VAL B 1 140 ? 7.652 -16.891 -6.203 1 96.69 140 VAL B O 1
ATOM 3465 N N . LEU B 1 141 ? 6.414 -15.883 -4.609 1 96.69 141 LEU B N 1
ATOM 3466 C CA . LEU B 1 141 ? 6.773 -14.539 -5.035 1 96.69 141 LEU B CA 1
ATOM 3467 C C . LEU B 1 141 ? 7.43 -13.766 -3.893 1 96.69 141 LEU B C 1
ATOM 3469 O O . LEU B 1 141 ? 6.84 -13.617 -2.818 1 96.69 141 LEU B O 1
ATOM 3473 N N . ASP B 1 142 ? 8.57 -13.328 -4.133 1 95.56 142 ASP B N 1
ATOM 3474 C CA . ASP B 1 142 ? 9.281 -12.516 -3.152 1 95.56 142 ASP B CA 1
ATOM 3475 C C . ASP B 1 142 ? 9.211 -11.031 -3.521 1 95.56 142 ASP B C 1
ATOM 3477 O O . ASP B 1 142 ? 9.969 -10.57 -4.375 1 95.56 142 ASP B O 1
ATOM 3481 N N . GLU B 1 143 ? 8.297 -10.289 -2.91 1 94.19 143 GLU B N 1
ATOM 3482 C CA . GLU B 1 143 ? 8.102 -8.852 -3.104 1 94.19 143 GLU B CA 1
ATOM 3483 C C . GLU B 1 143 ? 7.824 -8.531 -4.57 1 94.19 143 GLU B C 1
ATOM 3485 O O . GLU B 1 143 ? 8.508 -7.695 -5.164 1 94.19 143 GLU B O 1
ATOM 3490 N N . PRO B 1 144 ? 6.754 -8.992 -5.094 1 95.19 144 PRO B N 1
ATOM 3491 C CA . PRO B 1 144 ? 6.488 -8.867 -6.531 1 95.19 144 PRO B CA 1
ATOM 3492 C C . PRO B 1 144 ? 6.152 -7.441 -6.949 1 95.19 144 PRO B C 1
ATOM 3494 O O . PRO B 1 144 ? 6.215 -7.109 -8.141 1 95.19 144 PRO B O 1
ATOM 3497 N N . THR B 1 145 ? 5.809 -6.598 -5.977 1 92.88 145 THR B N 1
ATOM 3498 C CA . THR B 1 145 ? 5.371 -5.262 -6.359 1 92.88 145 THR B CA 1
ATOM 3499 C C . THR B 1 145 ? 6.324 -4.199 -5.812 1 92.88 145 THR B C 1
ATOM 3501 O O . THR B 1 145 ? 5.992 -3.014 -5.785 1 92.88 145 THR B O 1
ATOM 3504 N N . ALA B 1 146 ? 7.445 -4.605 -5.406 1 89 146 ALA B N 1
ATOM 3505 C CA . ALA B 1 146 ? 8.398 -3.672 -4.812 1 89 146 ALA B CA 1
ATOM 3506 C C . ALA B 1 146 ? 8.961 -2.721 -5.863 1 89 146 ALA B C 1
ATOM 3508 O O . ALA B 1 146 ? 9.258 -3.133 -6.988 1 89 146 ALA B O 1
ATOM 3509 N N . ASN B 1 147 ? 9.023 -1.438 -5.547 1 85.69 147 ASN B N 1
ATOM 3510 C CA . ASN B 1 147 ? 9.703 -0.415 -6.332 1 85.69 147 ASN B CA 1
ATOM 3511 C C . ASN B 1 147 ? 9.094 -0.28 -7.727 1 85.69 147 ASN B C 1
ATOM 3513 O O . ASN B 1 147 ? 9.82 -0.172 -8.719 1 85.69 147 ASN B O 1
ATOM 3517 N N . LEU B 1 148 ? 7.824 -0.417 -7.824 1 90 148 LEU B N 1
ATOM 3518 C CA . LEU B 1 148 ? 7.133 -0.31 -9.102 1 90 148 LEU B CA 1
ATOM 3519 C C . LEU B 1 148 ? 6.27 0.945 -9.156 1 90 148 LEU B C 1
ATOM 3521 O O . LEU B 1 148 ? 5.836 1.445 -8.109 1 90 148 LEU B O 1
ATOM 3525 N N . ASP B 1 149 ? 6.113 1.393 -10.406 1 88.12 149 ASP B N 1
ATOM 3526 C CA . ASP B 1 149 ? 5.16 2.484 -10.586 1 88.12 149 ASP B CA 1
ATOM 3527 C C . ASP B 1 149 ? 3.727 1.996 -10.398 1 88.12 149 ASP B C 1
ATOM 3529 O O . ASP B 1 149 ? 3.49 0.797 -10.234 1 88.12 149 ASP B O 1
ATOM 3533 N N . ILE B 1 150 ? 2.826 2.916 -10.422 1 88.81 150 ILE B N 1
ATOM 3534 C CA . ILE B 1 150 ? 1.429 2.666 -10.086 1 88.81 150 ILE B CA 1
ATOM 3535 C C . ILE B 1 150 ? 0.831 1.674 -11.086 1 88.81 150 ILE B C 1
ATOM 3537 O O . ILE B 1 150 ? 0.214 0.683 -10.688 1 88.81 150 ILE B O 1
ATOM 3541 N N . GLU B 1 151 ? 1.061 1.914 -12.289 1 88.38 151 GLU B N 1
ATOM 3542 C CA . GLU B 1 151 ? 0.437 1.104 -13.336 1 88.38 151 GLU B CA 1
ATOM 3543 C C . GLU B 1 151 ? 0.954 -0.331 -13.297 1 88.38 151 GLU B C 1
ATOM 3545 O O . GLU B 1 151 ? 0.172 -1.281 -13.383 1 88.38 151 GLU B O 1
ATOM 3550 N N . THR B 1 152 ? 2.207 -0.461 -13.234 1 91 152 THR B N 1
ATOM 3551 C CA . THR B 1 152 ? 2.814 -1.787 -13.195 1 91 152 THR B CA 1
ATOM 3552 C C . THR B 1 152 ? 2.357 -2.559 -11.961 1 91 152 THR B C 1
ATOM 3554 O O . THR B 1 152 ? 2.023 -3.742 -12.055 1 91 152 THR B O 1
ATOM 3557 N N . ARG B 1 153 ? 2.357 -1.882 -10.891 1 91.56 153 ARG B N 1
ATOM 3558 C CA . ARG B 1 153 ? 1.906 -2.494 -9.641 1 91.56 153 ARG B CA 1
ATOM 3559 C C . ARG B 1 153 ? 0.48 -3.016 -9.773 1 91.56 153 ARG B C 1
ATOM 3561 O O . ARG B 1 153 ? 0.201 -4.168 -9.438 1 91.56 153 ARG B O 1
ATOM 3568 N N . ILE B 1 154 ? -0.37 -2.199 -10.25 1 89.31 154 ILE B N 1
ATOM 3569 C CA . ILE B 1 154 ? -1.776 -2.557 -10.398 1 89.31 154 ILE B CA 1
ATOM 3570 C C . ILE B 1 154 ? -1.913 -3.748 -11.344 1 89.31 154 ILE B C 1
ATOM 3572 O O . ILE B 1 154 ? -2.684 -4.672 -11.078 1 89.31 154 ILE B O 1
ATOM 3576 N N . ASN B 1 155 ? -1.193 -3.703 -12.383 1 91.56 155 ASN B N 1
ATOM 3577 C CA . ASN B 1 155 ? -1.231 -4.789 -13.352 1 91.56 155 ASN B CA 1
ATOM 3578 C C . ASN B 1 155 ? -0.839 -6.121 -12.719 1 91.56 155 ASN B C 1
ATOM 3580 O O . ASN B 1 155 ? -1.539 -7.121 -12.883 1 91.56 155 ASN B O 1
ATOM 3584 N N . ILE B 1 156 ? 0.193 -6.102 -12.023 1 94.38 156 ILE B N 1
ATOM 3585 C CA . ILE B 1 156 ? 0.697 -7.32 -11.391 1 94.38 156 ILE B CA 1
ATOM 3586 C C . ILE B 1 156 ? -0.297 -7.809 -10.344 1 94.38 156 ILE B C 1
ATOM 3588 O O . ILE B 1 156 ? -0.619 -9 -10.289 1 94.38 156 ILE B O 1
ATOM 3592 N N . LEU B 1 157 ? -0.813 -6.922 -9.562 1 92.81 157 LEU B N 1
ATOM 3593 C CA . LEU B 1 157 ? -1.775 -7.285 -8.531 1 92.81 157 LEU B CA 1
ATOM 3594 C C . LEU B 1 157 ? -3.039 -7.879 -9.148 1 92.81 157 LEU B C 1
ATOM 3596 O O . LEU B 1 157 ? -3.551 -8.891 -8.672 1 92.81 157 LEU B O 1
ATOM 3600 N N . ASN B 1 158 ? -3.502 -7.227 -10.148 1 90.19 158 ASN B N 1
ATOM 3601 C CA . ASN B 1 158 ? -4.691 -7.73 -10.828 1 90.19 158 ASN B CA 1
ATOM 3602 C C . ASN B 1 158 ? -4.457 -9.125 -11.406 1 90.19 158 ASN B C 1
ATOM 3604 O O . ASN B 1 158 ? -5.32 -10 -11.289 1 90.19 158 ASN B O 1
ATOM 3608 N N . PHE B 1 159 ? -3.371 -9.297 -11.961 1 93.94 159 PHE B N 1
ATOM 3609 C CA . PHE B 1 159 ? -3.037 -10.609 -12.5 1 93.94 159 PHE B CA 1
ATOM 3610 C C . PHE B 1 159 ? -3.02 -11.656 -11.398 1 93.94 159 PHE B C 1
ATOM 3612 O O . PHE B 1 159 ? -3.602 -12.734 -11.547 1 93.94 159 PHE B O 1
ATOM 3619 N N . LEU B 1 160 ? -2.363 -11.352 -10.344 1 94.94 160 LEU B N 1
ATOM 3620 C CA . LEU B 1 160 ? -2.215 -12.305 -9.25 1 94.94 160 LEU B CA 1
ATOM 3621 C C . LEU B 1 160 ? -3.572 -12.656 -8.648 1 94.94 160 LEU B C 1
ATOM 3623 O O . LEU B 1 160 ? -3.811 -13.805 -8.266 1 94.94 160 LEU B O 1
ATOM 3627 N N . LYS B 1 161 ? -4.434 -11.695 -8.57 1 90.5 161 LYS B N 1
ATOM 3628 C CA . LYS B 1 161 ? -5.777 -11.938 -8.055 1 90.5 161 LYS B CA 1
ATOM 3629 C C . LYS B 1 161 ? -6.527 -12.938 -8.93 1 90.5 161 LYS B C 1
ATOM 3631 O O . LYS B 1 161 ? -7.199 -13.836 -8.414 1 90.5 161 LYS B O 1
ATOM 3636 N N . GLU B 1 162 ? -6.355 -12.734 -10.141 1 88.5 162 GLU B N 1
ATOM 3637 C CA . GLU B 1 162 ? -7.02 -13.625 -11.086 1 88.5 162 GLU B CA 1
ATOM 3638 C C . GLU B 1 162 ? -6.352 -15 -11.125 1 88.5 162 GLU B C 1
ATOM 3640 O O . GLU B 1 162 ? -7.027 -16.031 -11.141 1 88.5 162 GLU B O 1
ATOM 3645 N N . TYR B 1 163 ? -5.094 -14.992 -11.141 1 90.75 163 TYR B N 1
ATOM 3646 C CA . TYR B 1 163 ? -4.301 -16.219 -11.266 1 90.75 163 TYR B CA 1
ATOM 3647 C C . TYR B 1 163 ? -4.457 -17.094 -10.031 1 90.75 163 TYR B C 1
ATOM 3649 O O . TYR B 1 163 ? -4.43 -18.328 -10.133 1 90.75 163 TYR B O 1
ATOM 3657 N N . SER B 1 164 ? -4.695 -16.516 -8.898 1 84.81 164 SER B N 1
ATOM 3658 C CA . SER B 1 164 ? -4.633 -17.219 -7.621 1 84.81 164 SER B CA 1
ATOM 3659 C C . SER B 1 164 ? -5.926 -17.969 -7.348 1 84.81 164 SER B C 1
ATOM 3661 O O . SER B 1 164 ? -6.012 -18.734 -6.379 1 84.81 164 SER B O 1
ATOM 3663 N N . LYS B 1 165 ? -6.918 -17.812 -8.125 1 82.31 165 LYS B N 1
ATOM 3664 C CA . LYS B 1 165 ? -8.211 -18.422 -7.848 1 82.31 165 LYS B CA 1
ATOM 3665 C C . LYS B 1 165 ? -8.086 -19.938 -7.719 1 82.31 165 LYS B C 1
ATOM 3667 O O . LYS B 1 165 ? -8.719 -20.547 -6.855 1 82.31 165 LYS B O 1
ATOM 3672 N N . ASP B 1 166 ? -7.238 -20.547 -8.453 1 83.19 166 ASP B N 1
ATOM 3673 C CA . ASP B 1 166 ? -7.121 -22 -8.414 1 83.19 166 ASP B CA 1
ATOM 3674 C C . ASP B 1 166 ? -5.668 -22.422 -8.203 1 83.19 166 ASP B C 1
ATOM 3676 O O . ASP B 1 166 ? -5.281 -23.531 -8.594 1 83.19 166 ASP B O 1
ATOM 3680 N N . LYS B 1 167 ? -4.875 -21.562 -7.68 1 91.44 167 LYS B N 1
ATOM 3681 C CA . LYS B 1 167 ? -3.453 -21.844 -7.516 1 91.44 167 LYS B CA 1
ATOM 3682 C C . LYS B 1 167 ? -3.018 -21.656 -6.066 1 91.44 167 LYS B C 1
ATOM 3684 O O . LYS B 1 167 ? -3.717 -21 -5.285 1 91.44 167 LYS B O 1
ATOM 3689 N N . THR B 1 168 ? -1.975 -22.344 -5.738 1 95.88 168 THR B N 1
ATOM 3690 C CA . THR B 1 168 ? -1.33 -22.109 -4.449 1 95.88 168 THR B CA 1
ATOM 3691 C C . THR B 1 168 ? -0.236 -21.062 -4.566 1 95.88 168 THR B C 1
ATOM 3693 O O . THR B 1 168 ? 0.633 -21.156 -5.438 1 95.88 168 THR B O 1
ATOM 3696 N N . ILE B 1 169 ? -0.352 -20.047 -3.732 1 96.94 169 ILE B N 1
ATOM 3697 C CA . ILE B 1 169 ? 0.599 -18.938 -3.832 1 96.94 169 ILE B CA 1
ATOM 3698 C C . ILE B 1 169 ? 1.184 -18.641 -2.455 1 96.94 169 ILE B C 1
ATOM 3700 O O . ILE B 1 169 ? 0.475 -18.688 -1.446 1 96.94 169 ILE B O 1
ATOM 3704 N N . VAL B 1 170 ? 2.484 -18.391 -2.426 1 97.31 170 VAL B N 1
ATOM 3705 C CA . VAL B 1 170 ? 3.182 -17.828 -1.274 1 97.31 170 VAL B CA 1
ATOM 3706 C C . VAL B 1 170 ? 3.824 -16.5 -1.659 1 97.31 170 VAL B C 1
ATOM 3708 O O . VAL B 1 170 ? 4.57 -16.422 -2.637 1 97.31 170 VAL B O 1
ATOM 3711 N N . ILE B 1 171 ? 3.5 -15.453 -0.914 1 97 171 ILE B N 1
ATOM 3712 C CA . ILE B 1 171 ? 3.975 -14.125 -1.299 1 97 171 ILE B CA 1
ATOM 3713 C C . ILE B 1 171 ? 4.516 -13.398 -0.072 1 97 171 ILE B C 1
ATOM 3715 O O . ILE B 1 171 ? 3.941 -13.484 1.016 1 97 171 ILE B O 1
ATOM 3719 N N . THR B 1 172 ? 5.648 -12.789 -0.22 1 95.81 172 THR B N 1
ATOM 3720 C CA . THR B 1 172 ? 6.129 -11.828 0.766 1 95.81 172 THR B CA 1
ATOM 3721 C C . THR B 1 172 ? 5.949 -10.398 0.262 1 95.81 172 THR B C 1
ATOM 3723 O O . THR B 1 172 ? 6.055 -10.141 -0.939 1 95.81 172 THR B O 1
ATOM 3726 N N . SER B 1 173 ? 5.594 -9.5 1.146 1 92.75 173 SER B N 1
ATOM 3727 C CA . SER B 1 173 ? 5.469 -8.094 0.792 1 92.75 173 SER B CA 1
ATOM 3728 C C . SER B 1 173 ? 5.621 -7.199 2.02 1 92.75 173 SER B C 1
ATOM 3730 O O . SER B 1 173 ? 5.227 -7.578 3.123 1 92.75 173 SER B O 1
ATOM 3732 N N . HIS B 1 174 ? 6.137 -6.062 1.726 1 89.5 174 HIS B N 1
ATOM 3733 C CA . HIS B 1 174 ? 6.145 -5.039 2.764 1 89.5 174 HIS B CA 1
ATOM 3734 C C . HIS B 1 174 ? 4.859 -4.219 2.742 1 89.5 174 HIS B C 1
ATOM 3736 O O . HIS B 1 174 ? 4.598 -3.445 3.666 1 89.5 174 HIS B O 1
ATOM 3742 N N . ASN B 1 175 ? 4.172 -4.344 1.781 1 89.88 175 ASN B N 1
ATOM 3743 C CA . ASN B 1 175 ? 2.871 -3.686 1.688 1 89.88 175 ASN B CA 1
ATOM 3744 C C . ASN B 1 175 ? 1.746 -4.598 2.168 1 89.88 175 ASN B C 1
ATOM 3746 O O . ASN B 1 175 ? 1.304 -5.484 1.435 1 89.88 175 ASN B O 1
ATOM 3750 N N . LEU B 1 176 ? 1.24 -4.281 3.25 1 91.88 176 LEU B N 1
ATOM 3751 C CA . LEU B 1 176 ? 0.261 -5.16 3.885 1 91.88 176 LEU B CA 1
ATOM 3752 C C . LEU B 1 176 ? -1.076 -5.098 3.154 1 91.88 176 LEU B C 1
ATOM 3754 O O . LEU B 1 176 ? -1.87 -6.039 3.227 1 91.88 176 LEU B O 1
ATOM 3758 N N . ASN B 1 177 ? -1.306 -4.035 2.473 1 88.5 177 ASN B N 1
ATOM 3759 C CA . ASN B 1 177 ? -2.52 -3.967 1.664 1 88.5 177 ASN B CA 1
ATOM 3760 C C . ASN B 1 177 ? -2.494 -4.988 0.529 1 88.5 177 ASN B C 1
ATOM 3762 O O . ASN B 1 177 ? -3.525 -5.57 0.192 1 88.5 177 ASN B O 1
ATOM 3766 N N . ASP B 1 178 ? -1.354 -5.137 -0.036 1 91.5 178 ASP B N 1
ATOM 3767 C CA . ASP B 1 178 ? -1.21 -6.141 -1.084 1 91.5 178 ASP B CA 1
ATOM 3768 C C . ASP B 1 178 ? -1.524 -7.539 -0.552 1 91.5 178 ASP B C 1
ATOM 3770 O O . ASP B 1 178 ? -2.201 -8.328 -1.219 1 91.5 178 ASP B O 1
ATOM 3774 N N . ILE B 1 179 ? -1.032 -7.777 0.633 1 93.44 179 ILE B N 1
ATOM 3775 C CA . ILE B 1 179 ? -1.248 -9.07 1.273 1 93.44 179 ILE B CA 1
ATOM 3776 C C . ILE B 1 179 ? -2.74 -9.281 1.521 1 93.44 179 ILE B C 1
ATOM 3778 O O . ILE B 1 179 ? -3.281 -10.344 1.22 1 93.44 179 ILE B O 1
ATOM 3782 N N . GLU B 1 180 ? -3.379 -8.289 1.964 1 89.5 180 GLU B N 1
ATOM 3783 C CA . GLU B 1 180 ? -4.809 -8.375 2.252 1 89.5 180 GLU B CA 1
ATOM 3784 C C . GLU B 1 180 ? -5.617 -8.602 0.978 1 89.5 180 GLU B C 1
ATOM 3786 O O . GLU B 1 180 ? -6.66 -9.258 1.006 1 89.5 180 GLU B O 1
ATOM 3791 N N . GLU B 1 181 ? -5.129 -8.086 -0.029 1 86.31 181 GLU B N 1
ATOM 3792 C CA . GLU B 1 181 ? -5.859 -8.148 -1.291 1 86.31 181 GLU B CA 1
ATOM 3793 C C . GLU B 1 181 ? -5.691 -9.516 -1.956 1 86.31 181 GLU B C 1
ATOM 3795 O O . GLU B 1 181 ? -6.617 -10.008 -2.604 1 86.31 181 GLU B O 1
ATOM 3800 N N . ILE B 1 182 ? -4.605 -10.125 -1.769 1 92.38 182 ILE B N 1
ATOM 3801 C CA . ILE B 1 182 ? -4.27 -11.305 -2.555 1 92.38 182 ILE B CA 1
ATOM 3802 C C . ILE B 1 182 ? -4.43 -12.562 -1.695 1 92.38 182 ILE B C 1
ATOM 3804 O O . ILE B 1 182 ? -4.887 -13.602 -2.18 1 92.38 182 ILE B O 1
ATOM 3808 N N . CYS B 1 183 ? -4.129 -12.445 -0.437 1 94.94 183 CYS B N 1
ATOM 3809 C CA . CYS B 1 183 ? -3.949 -13.633 0.389 1 94.94 183 CYS B CA 1
ATOM 3810 C C . CYS B 1 183 ? -5.184 -13.891 1.246 1 94.94 183 CYS B C 1
ATOM 3812 O O . CYS B 1 183 ? -5.91 -12.961 1.589 1 94.94 183 CYS B O 1
ATOM 3814 N N . ASP B 1 184 ? -5.371 -15.141 1.563 1 92.69 184 ASP B N 1
ATOM 3815 C CA . ASP B 1 184 ? -6.414 -15.531 2.504 1 92.69 184 ASP B CA 1
ATOM 3816 C C . ASP B 1 184 ? -5.816 -15.93 3.854 1 92.69 184 ASP B C 1
ATOM 3818 O O . ASP B 1 184 ? -6.523 -15.977 4.859 1 92.69 184 ASP B O 1
ATOM 3822 N N . LYS B 1 185 ? -4.551 -16.281 3.809 1 94.31 185 LYS B N 1
ATOM 3823 C CA . LYS B 1 185 ? -3.801 -16.641 5.004 1 94.31 185 LYS B CA 1
ATOM 3824 C C . LYS B 1 185 ? -2.555 -15.781 5.16 1 94.31 185 LYS B C 1
ATOM 3826 O O . LYS B 1 185 ? -2.016 -15.273 4.172 1 94.31 185 LYS B O 1
ATOM 3831 N N . VAL B 1 186 ? -2.213 -15.672 6.414 1 94.88 186 VAL B N 1
ATOM 3832 C CA . VAL B 1 186 ? -1.012 -14.875 6.656 1 94.88 186 VAL B CA 1
ATOM 3833 C C . VAL B 1 186 ? -0.237 -15.453 7.836 1 94.88 186 VAL B C 1
ATOM 3835 O O . VAL B 1 186 ? -0.833 -15.977 8.781 1 94.88 186 VAL B O 1
ATOM 3838 N N . ILE B 1 187 ? 1.071 -15.414 7.684 1 94.62 187 ILE B N 1
ATOM 3839 C CA . ILE B 1 187 ? 1.939 -15.742 8.812 1 94.62 187 ILE B CA 1
ATOM 3840 C C . ILE B 1 187 ? 2.811 -14.539 9.164 1 94.62 187 ILE B C 1
ATOM 3842 O O . ILE B 1 187 ? 3.283 -13.828 8.273 1 94.62 187 ILE B O 1
ATOM 3846 N N . PHE B 1 188 ? 2.902 -14.336 10.43 1 92.62 188 PHE B N 1
ATOM 3847 C CA . PHE B 1 188 ? 3.814 -13.328 10.953 1 92.62 188 PHE B CA 1
ATOM 3848 C C . PHE B 1 188 ? 5.043 -13.984 11.578 1 92.62 188 PHE B C 1
ATOM 3850 O O . PHE B 1 188 ? 4.926 -14.727 12.562 1 92.62 188 PHE B O 1
ATOM 3857 N N . ILE B 1 189 ? 6.172 -13.648 10.977 1 93 189 ILE B N 1
ATOM 3858 C CA . ILE B 1 189 ? 7.406 -14.242 11.477 1 93 189 ILE B CA 1
ATOM 3859 C C . ILE B 1 189 ? 8.258 -13.172 12.156 1 93 189 ILE B C 1
ATOM 3861 O O . ILE B 1 189 ? 8.383 -12.055 11.641 1 93 189 ILE B O 1
ATOM 3865 N N . LYS B 1 190 ? 8.727 -13.539 13.312 1 90.12 190 LYS B N 1
ATOM 3866 C CA . LYS B 1 190 ? 9.602 -12.664 14.086 1 90.12 190 LYS B CA 1
ATOM 3867 C C . LYS B 1 190 ? 10.688 -13.469 14.805 1 90.12 190 LYS B C 1
ATOM 3869 O O . LYS B 1 190 ? 10.383 -14.469 15.461 1 90.12 190 LYS B O 1
ATOM 3874 N N . ASP B 1 191 ? 11.883 -13.008 14.656 1 90.81 191 ASP B N 1
ATOM 3875 C CA . ASP B 1 191 ? 13.016 -13.641 15.312 1 90.81 191 ASP B CA 1
ATOM 3876 C C . ASP B 1 191 ? 13.047 -15.141 15.039 1 90.81 191 ASP B C 1
ATOM 3878 O O . ASP B 1 191 ? 13.305 -15.938 15.938 1 90.81 191 ASP B O 1
ATOM 3882 N N . GLY B 1 192 ? 12.617 -15.477 13.875 1 93.62 192 GLY B N 1
ATOM 3883 C CA . GLY B 1 192 ? 12.688 -16.859 13.43 1 93.62 192 GLY B CA 1
ATOM 3884 C C . GLY B 1 192 ? 11.531 -17.703 13.906 1 93.62 192 GLY B C 1
ATOM 3885 O O . GLY B 1 192 ? 11.516 -18.922 13.703 1 93.62 192 GLY B O 1
ATOM 3886 N N . GLU B 1 193 ? 10.578 -17.062 14.57 1 94.19 193 GLU B N 1
ATOM 3887 C CA . GLU B 1 193 ? 9.422 -17.781 15.102 1 94.19 193 GLU B CA 1
ATOM 3888 C C . GLU B 1 193 ? 8.125 -17.266 14.484 1 94.19 193 GLU B C 1
ATOM 3890 O O . GLU B 1 193 ? 8.008 -16.078 14.172 1 94.19 193 GLU B O 1
ATOM 3895 N N . LEU B 1 194 ? 7.148 -18.203 14.367 1 92.69 194 LEU B N 1
ATOM 3896 C CA . LEU B 1 194 ? 5.836 -17.797 13.875 1 92.69 194 LEU B CA 1
ATOM 3897 C C . LEU B 1 194 ? 4.973 -17.234 15.008 1 92.69 194 LEU B C 1
ATOM 3899 O O . LEU B 1 194 ? 4.723 -17.938 15.992 1 92.69 194 LEU B O 1
ATOM 3903 N N . GLN B 1 195 ? 4.559 -16.016 14.844 1 85.19 195 GLN B N 1
ATOM 3904 C CA . GLN B 1 195 ? 3.713 -15.375 15.844 1 85.19 195 GLN B CA 1
ATOM 3905 C C . GLN B 1 195 ? 2.234 -15.617 15.547 1 85.19 195 GLN B C 1
ATOM 3907 O O . GLN B 1 195 ? 1.424 -15.734 16.469 1 85.19 195 GLN B O 1
ATOM 3912 N N .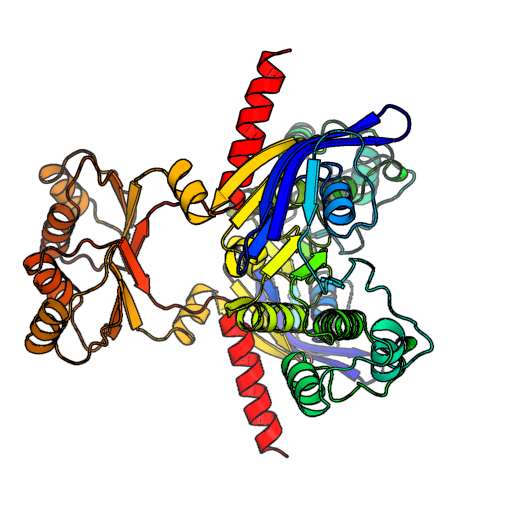 ILE B 1 196 ? 1.908 -15.539 14.352 1 82.44 196 ILE B N 1
ATOM 3913 C CA . ILE B 1 196 ? 0.546 -15.773 13.883 1 82.44 196 ILE B CA 1
ATOM 3914 C C . ILE B 1 196 ? 0.573 -16.672 12.648 1 82.44 196 ILE B C 1
ATOM 3916 O O . ILE B 1 196 ? 1.49 -16.594 11.836 1 82.44 196 ILE B O 1
ATOM 3920 N N . ASN B 1 197 ? -0.314 -17.562 12.695 1 83.44 197 ASN B N 1
ATOM 3921 C CA . ASN B 1 197 ? -0.543 -18.453 11.562 1 83.44 197 ASN B CA 1
ATOM 3922 C C . ASN B 1 197 ? -2.023 -18.781 11.398 1 83.44 197 ASN B C 1
ATOM 3924 O O . ASN B 1 197 ? -2.492 -19.812 11.898 1 83.44 197 ASN B O 1
ATOM 3928 N N . ASN B 1 198 ? -2.748 -17.828 10.75 1 84 198 ASN B N 1
ATOM 3929 C CA . ASN B 1 198 ? -4.195 -17.953 10.641 1 84 198 ASN B CA 1
ATOM 3930 C C . ASN B 1 198 ? -4.719 -17.312 9.352 1 84 198 ASN B C 1
ATOM 3932 O O . ASN B 1 198 ? -3.955 -16.703 8.609 1 84 198 ASN B O 1
ATOM 3936 N N . SER B 1 199 ? -5.949 -17.641 9.156 1 87.19 199 SER B N 1
ATOM 3937 C CA . SER B 1 199 ? -6.613 -16.906 8.094 1 87.19 199 SER B CA 1
ATOM 3938 C C . SER B 1 199 ? -6.715 -15.414 8.438 1 87.19 199 SER B C 1
ATOM 3940 O O . SER B 1 199 ? -6.781 -15.055 9.609 1 87.19 199 SER B O 1
ATOM 3942 N N . ILE B 1 200 ? -6.633 -14.688 7.398 1 85.94 200 ILE B N 1
ATOM 3943 C CA . ILE B 1 200 ? -6.746 -13.25 7.586 1 85.94 200 ILE B CA 1
ATOM 3944 C C . ILE B 1 200 ? -8.086 -12.922 8.25 1 85.94 200 ILE B C 1
ATOM 3946 O O . ILE B 1 200 ? -8.148 -12.078 9.148 1 85.94 200 ILE B O 1
ATOM 3950 N N . LYS B 1 201 ? -9.062 -13.609 7.871 1 79.81 201 LYS B N 1
ATOM 3951 C CA . LYS B 1 201 ? -10.383 -13.43 8.469 1 79.81 201 LYS B CA 1
ATOM 3952 C C . LYS B 1 201 ? -10.344 -13.703 9.969 1 79.81 201 LYS B C 1
ATOM 3954 O O . LYS B 1 201 ? -10.867 -12.922 10.766 1 79.81 201 LYS B O 1
ATOM 3959 N N . GLU B 1 202 ? -9.719 -14.773 10.305 1 81.81 202 GLU B N 1
ATOM 3960 C CA . GLU B 1 202 ? -9.625 -15.172 11.711 1 81.81 202 GLU B CA 1
ATOM 3961 C C . GLU B 1 202 ? -8.805 -14.156 12.508 1 81.81 202 GLU B C 1
ATOM 3963 O O . GLU B 1 202 ? -9.156 -13.828 13.641 1 81.81 202 GLU B O 1
ATOM 3968 N N . ILE B 1 203 ? -7.82 -13.703 11.898 1 82.31 203 ILE B N 1
ATOM 3969 C CA . ILE B 1 203 ? -6.949 -12.758 12.578 1 82.31 203 ILE B CA 1
ATOM 3970 C C . ILE B 1 203 ? -7.688 -11.438 12.789 1 82.31 203 ILE B C 1
ATOM 3972 O O . ILE B 1 203 ? -7.609 -10.844 13.867 1 82.31 203 ILE B O 1
ATOM 3976 N N . LYS B 1 204 ? -8.328 -11.031 11.812 1 78.44 204 LYS B N 1
ATOM 3977 C CA . LYS B 1 204 ? -9.102 -9.789 11.922 1 78.44 204 LYS B CA 1
ATOM 3978 C C . LYS B 1 204 ? -10.188 -9.914 12.984 1 78.44 204 LYS B C 1
ATOM 3980 O O . LYS B 1 204 ? -10.438 -8.977 13.742 1 78.44 204 LYS B O 1
ATOM 3985 N N . ASN B 1 205 ? -10.734 -11.07 13.07 1 73.88 205 ASN B N 1
ATOM 3986 C CA . ASN B 1 205 ? -11.758 -11.312 14.078 1 73.88 205 ASN B CA 1
ATOM 3987 C C . ASN B 1 205 ? -11.172 -11.305 15.484 1 73.88 205 ASN B C 1
ATOM 3989 O O . ASN B 1 205 ? -11.789 -10.773 16.422 1 73.88 205 ASN B O 1
ATOM 3993 N N . LYS B 1 206 ? -10.078 -11.891 15.57 1 74.56 206 LYS B N 1
ATOM 3994 C CA . LYS B 1 206 ? -9.422 -12 16.875 1 74.56 206 LYS B CA 1
ATOM 3995 C C . LYS B 1 206 ? -9.008 -10.633 17.406 1 74.56 206 LYS B C 1
ATOM 3997 O O . LYS B 1 206 ? -9.023 -10.398 18.609 1 74.56 206 LYS B O 1
ATOM 4002 N N . PHE B 1 207 ? -8.641 -9.781 16.484 1 71.06 207 PHE B N 1
ATOM 4003 C CA . PHE B 1 207 ? -8.094 -8.5 16.906 1 71.06 207 PHE B CA 1
ATOM 4004 C C . PHE B 1 207 ? -9.156 -7.406 16.828 1 71.06 207 PHE B C 1
ATOM 4006 O O . PHE B 1 207 ? -8.883 -6.246 17.141 1 71.06 207 PHE B O 1
ATOM 4013 N N . SER B 1 208 ? -10.203 -7.625 16.125 1 64.56 208 SER B N 1
ATOM 4014 C CA . SER B 1 208 ? -11.234 -6.605 15.969 1 64.56 208 SER B CA 1
ATOM 4015 C C . SER B 1 208 ? -12.062 -6.438 17.234 1 64.56 208 SER B C 1
ATOM 4017 O O . SER B 1 208 ? -12.219 -7.387 18.016 1 64.56 208 SER B O 1
ATOM 4019 N N . ASP B 1 209 ? -12.164 -5.109 17.578 1 62.56 209 ASP B N 1
ATOM 4020 C CA . ASP B 1 209 ? -13.25 -4.836 18.516 1 62.56 209 ASP B CA 1
ATOM 4021 C C . ASP B 1 209 ? -14.609 -5.074 17.859 1 62.56 209 ASP B C 1
ATOM 4023 O O . ASP B 1 209 ? -14.766 -4.898 16.641 1 62.56 209 ASP B O 1
ATOM 4027 N N . GLU B 1 210 ? -15.391 -5.93 18.391 1 64.88 210 GLU B N 1
ATOM 4028 C CA . GLU B 1 210 ? -16.719 -6.258 17.906 1 64.88 210 GLU B CA 1
ATOM 4029 C C . GLU B 1 210 ? -17.609 -5.016 17.844 1 64.88 210 GLU B C 1
ATOM 4031 O O . GLU B 1 210 ? -18.828 -5.105 18 1 64.88 210 GLU B O 1
ATOM 4036 N N . ARG B 1 211 ? -16.953 -3.842 17.547 1 79.5 211 ARG B N 1
ATOM 4037 C CA . ARG B 1 211 ? -17.797 -2.656 17.5 1 79.5 211 ARG B CA 1
ATOM 4038 C C . ARG B 1 211 ? -18.219 -2.342 16.078 1 79.5 211 ARG B C 1
ATOM 4040 O O . ARG B 1 211 ? -17.484 -2.611 15.125 1 79.5 211 ARG B O 1
ATOM 4047 N N . VAL B 1 212 ? -19.469 -1.88 15.992 1 87.44 212 VAL B N 1
ATOM 4048 C CA . VAL B 1 212 ? -20.047 -1.475 14.719 1 87.44 212 VAL B CA 1
ATOM 4049 C C . VAL B 1 212 ? -20.172 0.046 14.672 1 87.44 212 VAL B C 1
ATOM 4051 O O . VAL B 1 212 ? -20.578 0.675 15.656 1 87.44 212 VAL B O 1
ATOM 4054 N N . LYS B 1 213 ? -19.703 0.593 13.625 1 88.38 213 LYS B N 1
ATOM 4055 C CA . LYS B 1 213 ? -19.797 2.031 13.398 1 88.38 213 LYS B CA 1
ATOM 4056 C C . LYS B 1 213 ? -20.812 2.355 12.312 1 88.38 213 LYS B C 1
ATOM 4058 O O . LYS B 1 213 ? -20.75 1.818 11.211 1 88.38 213 LYS B O 1
ATOM 4063 N N . ILE B 1 214 ? -21.797 3.129 12.688 1 91.38 214 ILE B N 1
ATOM 4064 C CA . ILE B 1 214 ? -22.766 3.645 11.711 1 91.38 214 ILE B CA 1
ATOM 4065 C C . ILE B 1 214 ? -22.438 5.102 11.398 1 91.38 214 ILE B C 1
ATOM 4067 O O . ILE B 1 214 ? -22.531 5.969 12.266 1 91.38 214 ILE B O 1
ATOM 4071 N N . ILE B 1 215 ? -22.078 5.387 10.164 1 89.5 215 ILE B N 1
ATOM 4072 C CA . ILE B 1 215 ? -21.672 6.727 9.742 1 89.5 215 ILE B CA 1
ATOM 4073 C C . ILE B 1 215 ? -22.812 7.383 8.961 1 89.5 215 ILE B C 1
ATOM 4075 O O . ILE B 1 215 ? -23.438 6.746 8.109 1 89.5 215 ILE B O 1
ATOM 4079 N N . PHE B 1 216 ? -23.047 8.641 9.305 1 90.12 216 PHE B N 1
ATOM 4080 C CA . PHE B 1 216 ? -24.141 9.375 8.672 1 90.12 216 PHE B CA 1
ATOM 4081 C C . PHE B 1 216 ? -23.594 10.43 7.719 1 90.12 216 PHE B C 1
ATOM 4083 O O . PHE B 1 216 ? -22.438 10.836 7.824 1 90.12 216 PHE B O 1
ATOM 4090 N N . THR B 1 217 ? -24.359 10.828 6.75 1 84.25 217 THR B N 1
ATOM 4091 C CA . THR B 1 217 ? -23.984 11.836 5.77 1 84.25 217 THR B CA 1
ATOM 4092 C C . THR B 1 217 ? -23.875 13.211 6.418 1 84.25 217 THR B C 1
ATOM 4094 O O . THR B 1 217 ? -23.125 14.078 5.938 1 84.25 217 THR B O 1
ATOM 4097 N N . GLU B 1 218 ? -24.578 13.406 7.484 1 86 218 GLU B N 1
ATOM 4098 C CA . GLU B 1 218 ? -24.594 14.68 8.188 1 86 218 GLU B CA 1
ATOM 4099 C C . GLU B 1 218 ? -24.281 14.492 9.672 1 86 218 GLU B C 1
ATOM 4101 O O . GLU B 1 218 ? -24.312 13.375 10.18 1 86 218 GLU B O 1
ATOM 4106 N N . ASN B 1 219 ? -23.906 15.562 10.273 1 91.44 219 ASN B N 1
ATOM 4107 C CA . ASN B 1 219 ? -23.672 15.531 11.719 1 91.44 219 ASN B CA 1
ATOM 4108 C C . ASN B 1 219 ? -24.969 15.258 12.484 1 91.44 219 ASN B C 1
ATOM 4110 O O . ASN B 1 219 ? -26.047 15.68 12.07 1 91.44 219 ASN B O 1
ATOM 4114 N N . ILE B 1 220 ? -24.797 14.578 13.578 1 91.81 220 ILE B N 1
ATOM 4115 C CA . ILE B 1 220 ? -25.922 14.297 14.469 1 91.81 220 ILE B CA 1
ATOM 4116 C C . ILE B 1 220 ? -26.141 15.492 15.398 1 91.81 220 ILE B C 1
ATOM 4118 O O . ILE B 1 220 ? -25.266 15.844 16.188 1 91.81 220 ILE B O 1
ATOM 4122 N N . SER B 1 221 ? -27.266 16.125 15.289 1 92.06 221 SER B N 1
ATOM 4123 C CA . SER B 1 221 ? -27.578 17.266 16.156 1 92.06 221 SER B CA 1
ATOM 4124 C C . SER B 1 221 ? -27.641 16.844 17.609 1 92.06 221 SER B C 1
ATOM 4126 O O . SER B 1 221 ? -27.781 15.672 17.922 1 92.06 221 SER B O 1
ATOM 4128 N N . VAL B 1 222 ? -27.484 17.844 18.406 1 92.25 222 VAL B N 1
ATOM 4129 C CA . VAL B 1 222 ? -27.516 17.609 19.844 1 92.25 222 VAL B CA 1
ATOM 4130 C C . VAL B 1 222 ? -28.875 17 20.234 1 92.25 222 VAL B C 1
ATOM 4132 O O . VAL B 1 222 ? -28.938 16.078 21.047 1 92.25 222 VAL B O 1
ATOM 4135 N N . GLU B 1 223 ? -29.938 17.531 19.688 1 92.38 223 GLU B N 1
ATOM 4136 C CA . GLU B 1 223 ? -31.281 17.047 19.953 1 92.38 223 GLU B CA 1
ATOM 4137 C C . GLU B 1 223 ? -31.438 15.586 19.562 1 92.38 223 GLU B C 1
ATOM 4139 O O . GLU B 1 223 ? -31.984 14.789 20.328 1 92.38 223 GLU B O 1
ATOM 4144 N N . LYS B 1 224 ? -30.953 15.312 18.422 1 93.62 224 LYS B N 1
ATOM 4145 C CA . LYS B 1 224 ? -31.047 13.938 17.938 1 93.62 224 LYS B CA 1
ATOM 4146 C C . LYS B 1 224 ? -30.188 12.992 18.781 1 93.62 224 LYS B C 1
ATOM 4148 O O . LYS B 1 224 ? -30.594 11.859 19.047 1 93.62 224 LYS B O 1
ATOM 4153 N N . SER B 1 225 ? -29.016 13.445 19.094 1 93.25 225 SER B N 1
ATOM 4154 C CA . SER B 1 225 ? -28.125 12.648 19.938 1 93.25 225 SER B CA 1
ATOM 4155 C C . SER B 1 225 ? -28.781 12.289 21.266 1 93.25 225 SER B C 1
ATOM 4157 O O . SER B 1 225 ? -28.703 11.148 21.719 1 93.25 225 SER B O 1
ATOM 4159 N N . LYS B 1 226 ? -29.391 13.266 21.859 1 92.31 226 LYS B N 1
ATOM 4160 C CA . LYS B 1 226 ? -30.094 13.039 23.125 1 92.31 226 LYS B CA 1
ATOM 4161 C C . LYS B 1 226 ? -31.219 12.031 22.953 1 92.31 226 LYS B C 1
ATOM 4163 O O . LYS B 1 226 ? -31.422 11.172 23.812 1 92.31 226 LYS B O 1
ATOM 4168 N N . PHE B 1 227 ? -32 12.195 21.969 1 92.94 227 PHE B N 1
ATOM 4169 C CA . PHE B 1 227 ? -33.094 11.297 21.688 1 92.94 227 PHE B CA 1
ATOM 4170 C C . PHE B 1 227 ? -32.625 9.859 21.562 1 92.94 227 PHE B C 1
ATOM 4172 O O . PHE B 1 227 ? -33.219 8.938 22.109 1 92.94 227 PHE B O 1
ATOM 4179 N N . ILE B 1 228 ? -31.531 9.656 20.828 1 92.94 228 ILE B N 1
ATOM 4180 C CA . ILE B 1 228 ? -30.984 8.328 20.594 1 92.94 228 ILE B CA 1
ATOM 4181 C C . ILE B 1 228 ? -30.516 7.719 21.906 1 92.94 228 ILE B C 1
ATOM 4183 O O . ILE B 1 228 ? -30.797 6.555 22.188 1 92.94 228 ILE B O 1
ATOM 4187 N N . LYS B 1 229 ? -29.828 8.484 22.641 1 92.12 229 LYS B N 1
ATOM 4188 C CA . LYS B 1 229 ? -29.281 8.008 23.906 1 92.12 229 LYS B CA 1
ATOM 4189 C C . LYS B 1 229 ? -30.391 7.648 24.891 1 92.12 229 LYS B C 1
ATOM 4191 O O . LYS B 1 229 ? -30.219 6.766 25.734 1 92.12 229 LYS B O 1
ATOM 4196 N N . ASP B 1 230 ? -31.453 8.367 24.812 1 91.75 230 ASP B N 1
ATOM 4197 C CA . ASP B 1 230 ? -32.594 8.078 25.672 1 91.75 230 ASP B CA 1
ATOM 4198 C C . ASP B 1 230 ? -33.188 6.711 25.359 1 91.75 230 ASP B C 1
ATOM 4200 O O . ASP B 1 230 ? -33.75 6.055 26.234 1 91.75 230 ASP B O 1
ATOM 4204 N N . LYS B 1 231 ? -33.125 6.301 24.172 1 91.94 231 LYS B N 1
ATOM 4205 C CA . LYS B 1 231 ? -33.75 5.055 23.719 1 91.94 231 LYS B CA 1
ATOM 4206 C C . LYS B 1 231 ? -32.75 3.891 23.797 1 91.94 231 LYS B C 1
ATOM 4208 O O . LYS B 1 231 ? -33.156 2.74 23.984 1 91.94 231 LYS B O 1
ATOM 4213 N N . ILE B 1 232 ? -31.562 4.168 23.453 1 91.06 232 ILE B N 1
ATOM 4214 C CA . ILE B 1 232 ? -30.562 3.111 23.406 1 91.06 232 ILE B CA 1
ATOM 4215 C C . ILE B 1 232 ? -29.406 3.443 24.344 1 91.06 232 ILE B C 1
ATOM 4217 O O . ILE B 1 232 ? -28.75 4.473 24.188 1 91.06 232 ILE B O 1
ATOM 4221 N N . ASN B 1 233 ? -29.188 2.41 25.125 1 84.5 233 ASN B N 1
ATOM 4222 C CA . ASN B 1 233 ? -28.062 2.572 26.047 1 84.5 233 ASN B CA 1
ATOM 4223 C C . ASN B 1 233 ? -26.781 1.971 25.469 1 84.5 233 ASN B C 1
ATOM 4225 O O . ASN B 1 233 ? -26.812 1.306 24.438 1 84.5 233 ASN B O 1
ATOM 4229 N N . GLU B 1 234 ? -25.578 2.422 25.938 1 88.19 234 GLU B N 1
ATOM 4230 C CA . GLU B 1 234 ? -24.266 1.833 25.656 1 88.19 234 GLU B CA 1
ATOM 4231 C C . GLU B 1 234 ? -23.812 2.156 24.234 1 88.19 234 GLU B C 1
ATOM 4233 O O . GLU B 1 234 ? -23.406 1.264 23.484 1 88.19 234 GLU B O 1
ATOM 4238 N N . ILE B 1 235 ? -24.203 3.225 23.75 1 91.56 235 ILE B N 1
ATOM 4239 C CA . ILE B 1 235 ? -23.719 3.662 22.453 1 91.56 235 ILE B CA 1
ATOM 4240 C C . ILE B 1 235 ? -22.875 4.926 22.609 1 91.56 235 ILE B C 1
ATOM 4242 O O . ILE B 1 235 ? -23.016 5.652 23.594 1 91.56 235 ILE B O 1
ATOM 4246 N N . VAL B 1 236 ? -21.953 5.094 21.812 1 91.94 236 VAL B N 1
ATOM 4247 C CA . VAL B 1 236 ? -21.156 6.316 21.719 1 91.94 236 VAL B CA 1
ATOM 4248 C C . VAL B 1 236 ? -21.547 7.098 20.469 1 91.94 236 VAL B C 1
ATOM 4250 O O . VAL B 1 236 ? -21.594 6.539 19.375 1 91.94 236 VAL B O 1
ATOM 4253 N N . ILE B 1 237 ? -21.938 8.352 20.703 1 92.44 237 ILE B N 1
ATOM 4254 C CA . ILE B 1 237 ? -22.312 9.195 19.578 1 92.44 237 ILE B CA 1
ATOM 4255 C C . ILE B 1 237 ? -21.25 10.266 19.359 1 92.44 237 ILE B C 1
ATOM 4257 O O . ILE B 1 237 ? -20.828 10.945 20.297 1 92.44 237 ILE B O 1
ATOM 4261 N N . GLU B 1 238 ? -20.703 10.359 18.172 1 89.69 238 GLU B N 1
ATOM 4262 C CA . GLU B 1 238 ? -19.781 11.406 17.75 1 89.69 238 GLU B CA 1
ATOM 4263 C C . GLU B 1 238 ? -20.406 12.32 16.703 1 89.69 238 GLU B C 1
ATOM 4265 O O . GLU B 1 238 ? -21.625 12.266 16.484 1 89.69 238 GLU B O 1
ATOM 4270 N N . LYS B 1 239 ? -19.625 13.188 16.109 1 87.88 239 LYS B N 1
ATOM 4271 C CA . LYS B 1 239 ? -20.156 14.219 15.227 1 87.88 239 LYS B CA 1
ATOM 4272 C C . LYS B 1 239 ? -21.031 13.617 14.133 1 87.88 239 LYS B C 1
ATOM 4274 O O . LYS B 1 239 ? -22.172 14.039 13.938 1 87.88 239 LYS B O 1
ATOM 4279 N N . ASN B 1 240 ? -20.594 12.547 13.531 1 91.44 240 ASN B N 1
ATOM 4280 C CA . ASN B 1 240 ? -21.391 12.047 12.422 1 91.44 240 ASN B CA 1
ATOM 4281 C C . ASN B 1 240 ? -21.5 10.523 12.445 1 91.44 240 ASN B C 1
ATOM 4283 O O . ASN B 1 240 ? -21.734 9.898 11.406 1 91.44 240 ASN B O 1
ATOM 4287 N N . TYR B 1 241 ? -21.156 9.992 13.625 1 92.75 241 TYR B N 1
ATOM 4288 C CA . TYR B 1 241 ? -21.297 8.539 13.625 1 92.75 241 TYR B CA 1
ATOM 4289 C C . TYR B 1 241 ? -21.688 8.031 15.008 1 92.75 241 TYR B C 1
ATOM 4291 O O . TYR B 1 241 ? -21.578 8.758 16 1 92.75 241 TYR B O 1
ATOM 4299 N N . ILE B 1 242 ? -22.297 6.773 14.984 1 93.12 242 ILE B N 1
ATOM 4300 C CA . ILE B 1 242 ? -22.641 6.035 16.203 1 93.12 242 ILE B CA 1
ATOM 4301 C C . ILE B 1 242 ? -21.766 4.785 16.297 1 93.12 242 ILE B C 1
ATOM 4303 O O . ILE B 1 242 ? -21.547 4.094 15.305 1 93.12 242 ILE B O 1
ATOM 4307 N N . LEU B 1 243 ? -21.219 4.602 17.5 1 91.62 243 LEU B N 1
ATOM 4308 C CA . LEU B 1 243 ? -20.438 3.4 17.797 1 91.62 243 LEU B CA 1
ATOM 4309 C C . LEU B 1 243 ? -21.125 2.547 18.844 1 91.62 243 LEU B C 1
ATOM 4311 O O . LEU B 1 243 ? -21.625 3.072 19.844 1 91.62 243 LEU B O 1
ATOM 4315 N N . PHE B 1 244 ? -21.219 1.27 18.5 1 89.62 244 PHE B N 1
ATOM 4316 C CA . PHE B 1 244 ? -21.859 0.403 19.5 1 89.62 244 PHE B CA 1
ATOM 4317 C C . PHE B 1 244 ? -21.297 -1.016 19.406 1 89.62 244 PHE B C 1
ATOM 4319 O O . PHE B 1 244 ? -20.688 -1.383 18.406 1 89.62 244 PHE B O 1
ATOM 4326 N N . ASP B 1 245 ? -21.438 -1.754 20.516 1 85.88 245 ASP B N 1
ATOM 4327 C CA . ASP B 1 245 ? -21.094 -3.17 20.594 1 85.88 245 ASP B CA 1
ATOM 4328 C C . ASP B 1 245 ? -22.281 -4.047 20.234 1 85.88 245 ASP B C 1
ATOM 4330 O O . ASP B 1 245 ? -23.312 -4.02 20.922 1 85.88 245 ASP B O 1
ATOM 4334 N N . GLU B 1 246 ? -22.094 -4.801 19.203 1 82.25 246 GLU B N 1
ATOM 4335 C CA . GLU B 1 246 ? -23.188 -5.609 18.703 1 82.25 246 GLU B CA 1
ATOM 4336 C C . GLU B 1 246 ? -23.625 -6.656 19.734 1 82.25 246 GLU B C 1
ATOM 4338 O O . GLU B 1 246 ? -24.734 -7.176 19.672 1 82.25 246 GLU B O 1
ATOM 4343 N N . GLU B 1 247 ? -22.734 -6.977 20.625 1 80.81 247 GLU B N 1
ATOM 4344 C CA . GLU B 1 247 ? -23.078 -7.938 21.672 1 80.81 247 GLU B CA 1
ATOM 4345 C C . GLU B 1 247 ? -24 -7.312 22.719 1 80.81 247 GLU B C 1
ATOM 4347 O O . GLU B 1 247 ? -24.719 -8.023 23.422 1 80.81 247 GLU B O 1
ATOM 4352 N N . LYS B 1 248 ? -23.984 -6.023 22.766 1 85.69 248 LYS B N 1
ATOM 4353 C CA . LYS B 1 248 ? -24.719 -5.34 23.828 1 85.69 248 LYS B CA 1
ATOM 4354 C C . LYS B 1 248 ? -26 -4.699 23.281 1 85.69 248 LYS B C 1
ATOM 4356 O O . LYS B 1 248 ? -26.969 -4.527 24.016 1 85.69 248 LYS B O 1
ATOM 4361 N N . VAL B 1 249 ? -25.891 -4.285 22.078 1 88.06 249 VAL B N 1
ATOM 4362 C CA . VAL B 1 249 ? -27.031 -3.57 21.516 1 88.06 249 VAL B CA 1
ATOM 4363 C C . VAL B 1 249 ? -27.422 -4.195 20.172 1 88.06 249 VAL B C 1
ATOM 4365 O O . VAL B 1 249 ? -26.562 -4.473 19.344 1 88.06 249 VAL B O 1
ATOM 4368 N N . ASP B 1 250 ? -28.734 -4.324 20.031 1 87.62 250 ASP B N 1
ATOM 4369 C CA . ASP B 1 250 ? -29.266 -4.828 18.766 1 87.62 250 ASP B CA 1
ATOM 4370 C C . ASP B 1 250 ? -29.188 -3.764 17.672 1 87.62 250 ASP B C 1
ATOM 4372 O O . ASP B 1 250 ? -29.766 -2.678 17.812 1 87.62 250 ASP B O 1
ATOM 4376 N N . MET B 1 251 ? -28.562 -4.164 16.594 1 88.56 251 MET B N 1
ATOM 4377 C CA . MET B 1 251 ? -28.391 -3.225 15.484 1 88.56 251 MET B CA 1
ATOM 4378 C C . MET B 1 251 ? -29.734 -2.744 14.953 1 88.56 251 MET B C 1
ATOM 4380 O O . MET B 1 251 ? -29.875 -1.575 14.594 1 88.56 251 MET B O 1
ATOM 4384 N N . TYR B 1 252 ? -30.688 -3.615 14.898 1 87.75 252 TYR B N 1
ATOM 4385 C CA . TYR B 1 252 ? -31.969 -3.248 14.328 1 87.75 252 TYR B CA 1
ATOM 4386 C C . TYR B 1 252 ? -32.719 -2.252 15.219 1 87.75 252 TYR B C 1
ATOM 4388 O O . TYR B 1 252 ? -33.469 -1.405 14.734 1 87.75 252 TYR B O 1
ATOM 4396 N N . LEU B 1 253 ? -32.5 -2.379 16.422 1 89.62 253 LEU B N 1
ATOM 4397 C CA . LEU B 1 253 ? -33.062 -1.377 17.328 1 89.62 253 LEU B CA 1
ATOM 4398 C C . LEU B 1 253 ? -32.469 0.006 17.016 1 89.62 253 LEU B C 1
ATOM 4400 O O . LEU B 1 253 ? -33.219 0.991 17 1 89.62 253 LEU B O 1
ATOM 4404 N N . ILE B 1 254 ? -31.203 -0.005 16.812 1 92.38 254 ILE B N 1
ATOM 4405 C CA . ILE B 1 254 ? -30.547 1.257 16.484 1 92.38 254 ILE B CA 1
ATOM 4406 C C . ILE B 1 254 ? -31.078 1.797 15.164 1 92.38 254 ILE B C 1
ATOM 4408 O O . ILE B 1 254 ? -31.391 2.984 15.055 1 92.38 254 ILE B O 1
ATOM 4412 N N . LEU B 1 255 ? -31.219 0.949 14.242 1 91.44 255 LEU B N 1
ATOM 4413 C CA . LEU B 1 255 ? -31.688 1.348 12.914 1 91.44 255 LEU B CA 1
ATOM 4414 C C . LEU B 1 255 ? -33.094 1.927 12.992 1 91.44 255 LEU B C 1
ATOM 4416 O O . LEU B 1 255 ? -33.406 2.883 12.281 1 91.44 255 LEU B O 1
ATOM 4420 N N . ASP B 1 256 ? -33.906 1.381 13.875 1 90.69 256 ASP B N 1
ATOM 4421 C CA . ASP B 1 256 ? -35.25 1.885 14.07 1 90.69 256 ASP B CA 1
ATOM 4422 C C . ASP B 1 256 ? -35.25 3.314 14.609 1 90.69 256 ASP B C 1
ATOM 4424 O O . ASP B 1 256 ? -36 4.168 14.141 1 90.69 256 ASP B O 1
ATOM 4428 N N . VAL B 1 257 ? -34.438 3.49 15.477 1 92.12 257 VAL B N 1
ATOM 4429 C CA . VAL B 1 257 ? -34.375 4.805 16.109 1 92.12 257 VAL B CA 1
ATOM 4430 C C . VAL B 1 257 ? -33.844 5.828 15.109 1 92.12 257 VAL B C 1
ATOM 4432 O O . VAL B 1 257 ? -34.375 6.941 15.016 1 92.12 257 VAL B O 1
ATOM 4435 N N . ILE B 1 258 ? -32.812 5.469 14.367 1 92.31 258 ILE B N 1
ATOM 4436 C CA . ILE B 1 258 ? -32.219 6.34 13.375 1 92.31 258 ILE B CA 1
ATOM 4437 C C . ILE B 1 258 ? -33.219 6.711 12.297 1 92.31 258 ILE B C 1
ATOM 4439 O O . ILE B 1 258 ? -33.281 7.863 11.867 1 92.31 258 ILE B O 1
ATOM 4443 N N . LYS B 1 259 ? -33.938 5.746 11.953 1 90.38 259 LYS B N 1
ATOM 4444 C CA . LYS B 1 259 ? -35 5.977 10.953 1 90.38 259 LYS B CA 1
ATOM 4445 C C . LYS B 1 259 ? -36 7.012 11.438 1 90.38 259 LYS B C 1
ATOM 4447 O O . LYS B 1 259 ? -36.406 7.887 10.664 1 90.38 259 LYS B O 1
ATOM 4452 N N . ALA B 1 260 ? -36.344 6.902 12.586 1 90.06 260 ALA B N 1
ATOM 4453 C CA . ALA B 1 260 ? -37.312 7.809 13.188 1 90.06 260 ALA B CA 1
ATOM 4454 C C . ALA B 1 260 ? -36.812 9.242 13.195 1 90.06 260 ALA B C 1
ATOM 4456 O O . ALA B 1 260 ? -37.594 10.195 13.219 1 90.06 260 ALA B O 1
ATOM 4457 N N . MET B 1 261 ? -35.562 9.422 13.156 1 90.44 261 MET B N 1
ATOM 4458 C CA . MET B 1 261 ? -34.938 10.742 13.227 1 90.44 261 MET B CA 1
ATOM 4459 C C . MET B 1 261 ? -34.562 11.25 11.844 1 90.44 261 MET B C 1
ATOM 4461 O O . MET B 1 261 ? -34 12.328 11.703 1 90.44 261 MET B O 1
ATOM 4465 N N . ASP B 1 262 ? -34.781 10.508 10.875 1 87.56 262 ASP B N 1
ATOM 4466 C CA . ASP B 1 262 ? -34.531 10.852 9.477 1 87.56 262 ASP B CA 1
ATOM 4467 C C . ASP B 1 262 ? -33.062 11.086 9.211 1 87.56 262 ASP B C 1
ATOM 4469 O O . ASP B 1 262 ? -32.688 12.039 8.531 1 87.56 262 ASP B O 1
ATOM 4473 N N . LEU B 1 263 ? -32.25 10.367 9.883 1 89.56 263 LEU B N 1
ATOM 4474 C CA . LEU B 1 263 ? -30.812 10.414 9.602 1 89.56 263 LEU B CA 1
ATOM 4475 C C . LEU B 1 263 ? -30.469 9.539 8.406 1 89.56 263 LEU B C 1
ATOM 4477 O O . LEU B 1 263 ? -31 8.438 8.258 1 89.56 263 LEU B O 1
ATOM 4481 N N . ILE B 1 264 ? -29.656 10 7.605 1 85.81 264 ILE B N 1
ATOM 4482 C CA . ILE B 1 264 ? -29.281 9.25 6.41 1 85.81 264 ILE B CA 1
ATOM 4483 C C . ILE B 1 264 ? -27.969 8.5 6.656 1 85.81 264 ILE B C 1
ATOM 4485 O O . ILE B 1 264 ? -26.938 9.117 6.941 1 85.81 264 ILE B O 1
ATOM 4489 N N . ILE B 1 265 ? -28.062 7.188 6.496 1 87.25 265 ILE B N 1
ATOM 4490 C CA . ILE B 1 265 ? -26.906 6.336 6.727 1 87.25 265 ILE B CA 1
ATOM 4491 C C . ILE B 1 265 ? -25.984 6.387 5.512 1 87.25 265 ILE B C 1
ATOM 4493 O O . ILE B 1 265 ? -26.406 6.117 4.387 1 87.25 265 ILE B O 1
ATOM 4497 N N . PHE B 1 266 ? -24.766 6.719 5.777 1 84.06 266 PHE B N 1
ATOM 4498 C CA . PHE B 1 266 ? -23.734 6.707 4.738 1 84.06 266 PHE B CA 1
ATOM 4499 C C . PHE B 1 266 ? -23.062 5.34 4.652 1 84.06 266 PHE B C 1
ATOM 4501 O O . PHE B 1 266 ? -22.891 4.797 3.559 1 84.06 266 PHE B O 1
ATOM 4508 N N . GLU B 1 267 ? -22.766 4.828 5.801 1 86.69 267 GLU B N 1
ATOM 4509 C CA . GLU B 1 267 ? -22.047 3.559 5.848 1 86.69 267 GLU B CA 1
ATOM 4510 C C . GLU B 1 267 ? -22.219 2.879 7.203 1 86.69 267 GLU B C 1
ATOM 4512 O O . GLU B 1 267 ? -22.391 3.549 8.219 1 86.69 267 GLU B O 1
ATOM 4517 N N . ILE B 1 268 ? -22.344 1.607 7.148 1 86.62 268 ILE B N 1
ATOM 4518 C CA . ILE B 1 268 ? -22.234 0.79 8.352 1 86.62 268 ILE B CA 1
ATOM 4519 C C . ILE B 1 268 ? -21.031 -0.146 8.227 1 86.62 268 ILE B C 1
ATOM 4521 O O . ILE B 1 268 ? -20.922 -0.908 7.258 1 86.62 268 ILE B O 1
ATOM 4525 N N . ARG B 1 269 ? -20.125 0.003 9.133 1 83.81 269 ARG B N 1
ATOM 4526 C CA . ARG B 1 269 ? -18.953 -0.854 9.047 1 83.81 269 ARG B CA 1
ATOM 4527 C C . ARG B 1 269 ? -18.547 -1.359 10.422 1 83.81 269 ARG B C 1
ATOM 4529 O O . ARG B 1 269 ? -18.844 -0.729 11.438 1 83.81 269 ARG B O 1
ATOM 4536 N N . ARG B 1 270 ? -18 -2.518 10.352 1 77.38 270 ARG B N 1
ATOM 4537 C CA . ARG B 1 270 ? -17.422 -3.045 11.586 1 77.38 270 ARG B CA 1
ATOM 4538 C C . ARG B 1 270 ? -15.992 -2.543 11.773 1 77.38 270 ARG B C 1
ATOM 4540 O O . ARG B 1 270 ? -15.234 -2.436 10.805 1 77.38 270 ARG B O 1
ATOM 4547 N N . GLU B 1 271 ? -15.852 -2.029 12.852 1 71.75 271 GLU B N 1
ATOM 4548 C CA . GLU B 1 271 ? -14.5 -1.548 13.133 1 71.75 271 GLU B CA 1
ATOM 4549 C C . GLU B 1 271 ? -13.523 -2.707 13.258 1 71.75 271 GLU B C 1
ATOM 4551 O O . GLU B 1 271 ? -13.633 -3.523 14.18 1 71.75 271 GLU B O 1
ATOM 4556 N N . SER B 1 272 ? -13.133 -3.164 12.07 1 70.81 272 SER B N 1
ATOM 4557 C CA . SER B 1 272 ? -12.102 -4.195 12.102 1 70.81 272 SER B CA 1
ATOM 4558 C C . SER B 1 272 ? -10.727 -3.611 11.766 1 70.81 272 SER B C 1
ATOM 4560 O O . SER B 1 272 ? -10.633 -2.615 11.055 1 70.81 272 SER B O 1
ATOM 4562 N N . LYS B 1 273 ? -9.867 -4.172 12.516 1 74.25 273 LYS B N 1
ATOM 4563 C CA . LYS B 1 273 ? -8.5 -3.73 12.266 1 74.25 273 LYS B CA 1
ATOM 4564 C C . LYS B 1 273 ? -7.969 -4.297 10.945 1 74.25 273 LYS B C 1
ATOM 4566 O O . LYS B 1 273 ? -8.273 -5.434 10.586 1 74.25 273 LYS B O 1
ATOM 4571 N N . ASN B 1 274 ? -7.453 -3.441 10.156 1 79.12 274 ASN B N 1
ATOM 4572 C CA . ASN B 1 274 ? -6.734 -3.949 8.992 1 79.12 274 ASN B CA 1
ATOM 4573 C C . ASN B 1 274 ? -5.426 -4.625 9.391 1 79.12 274 ASN B C 1
ATOM 4575 O O . ASN B 1 274 ? -5.055 -4.625 10.562 1 79.12 274 ASN B O 1
ATOM 4579 N N . LEU B 1 275 ? -4.789 -5.258 8.492 1 85.38 275 LEU B N 1
ATOM 4580 C CA . LEU B 1 275 ? -3.594 -6.039 8.781 1 85.38 275 LEU B CA 1
ATOM 4581 C C . LEU B 1 275 ? -2.488 -5.16 9.352 1 85.38 275 LEU B C 1
ATOM 4583 O O . LEU B 1 275 ? -1.71 -5.602 10.195 1 85.38 275 LEU B O 1
ATOM 4587 N N . GLN B 1 276 ? -2.488 -3.932 8.875 1 82 276 GLN B N 1
ATOM 4588 C CA . GLN B 1 276 ? -1.486 -3.008 9.391 1 82 276 GLN B CA 1
ATOM 4589 C C . GLN B 1 276 ? -1.679 -2.77 10.883 1 82 276 GLN B C 1
ATOM 4591 O O . GLN B 1 276 ? -0.716 -2.812 11.656 1 82 276 GLN B O 1
ATOM 4596 N N . ASP B 1 277 ? -2.859 -2.533 11.266 1 79.69 277 ASP B N 1
ATOM 4597 C CA . ASP B 1 277 ? -3.164 -2.295 12.672 1 79.69 277 ASP B CA 1
ATOM 4598 C C . ASP B 1 277 ? -2.885 -3.539 13.516 1 79.69 277 ASP B C 1
ATOM 4600 O O . ASP B 1 277 ? -2.375 -3.439 14.633 1 79.69 277 ASP B O 1
ATOM 4604 N N . ILE B 1 278 ? -3.227 -4.594 12.922 1 82.25 278 ILE B N 1
ATOM 4605 C CA . ILE B 1 278 ? -2.998 -5.855 13.617 1 82.25 278 ILE B CA 1
ATOM 4606 C C . ILE B 1 278 ? -1.497 -6.086 13.789 1 82.25 278 ILE B C 1
ATOM 4608 O O . ILE B 1 278 ? -1.047 -6.508 14.852 1 82.25 278 ILE B O 1
ATOM 4612 N N . TYR B 1 279 ? -0.764 -5.84 12.742 1 85.38 279 TYR B N 1
ATOM 4613 C CA . TYR B 1 279 ? 0.691 -5.941 12.789 1 85.38 279 TYR B CA 1
ATOM 4614 C C . TYR B 1 279 ? 1.262 -5.09 13.922 1 85.38 279 TYR B C 1
ATOM 4616 O O . TYR B 1 279 ? 2.109 -5.551 14.688 1 85.38 279 TYR B O 1
ATOM 4624 N N . LEU B 1 280 ? 0.75 -3.965 14.07 1 82 280 LEU B N 1
ATOM 4625 C CA . LEU B 1 280 ? 1.212 -3.037 15.094 1 82 280 LEU B CA 1
ATOM 4626 C C . LEU B 1 280 ? 0.869 -3.555 16.484 1 82 280 LEU B C 1
ATOM 4628 O O . LEU B 1 280 ? 1.67 -3.428 17.422 1 82 280 LEU B O 1
ATOM 4632 N N . ASP B 1 281 ? -0.287 -4.066 16.594 1 77.81 281 ASP B N 1
ATOM 4633 C CA . ASP B 1 281 ? -0.718 -4.621 17.875 1 77.81 281 ASP B CA 1
ATOM 4634 C C . ASP B 1 281 ? 0.189 -5.77 18.312 1 77.81 281 ASP B C 1
ATOM 4636 O O . ASP B 1 281 ? 0.544 -5.875 19.484 1 77.81 281 ASP B O 1
ATOM 4640 N N . ILE B 1 282 ? 0.489 -6.555 17.375 1 77.62 282 ILE B N 1
ATOM 4641 C CA . ILE B 1 282 ? 1.337 -7.707 17.672 1 77.62 282 ILE B CA 1
ATOM 4642 C C . ILE B 1 282 ? 2.725 -7.234 18.094 1 77.62 282 ILE B C 1
ATOM 4644 O O . ILE B 1 282 ? 3.307 -7.766 19.047 1 77.62 282 ILE B O 1
ATOM 4648 N N . ARG B 1 283 ? 3.15 -6.254 17.453 1 79.25 283 ARG B N 1
ATOM 4649 C CA . ARG B 1 283 ? 4.484 -5.734 17.734 1 79.25 283 ARG B CA 1
ATOM 4650 C C . ARG B 1 283 ? 4.523 -5.039 19.094 1 79.25 283 ARG B C 1
ATOM 4652 O O . ARG B 1 283 ? 5.52 -5.125 19.812 1 79.25 283 ARG B O 1
ATOM 4659 N N . LYS B 1 284 ? 3.438 -4.277 19.344 1 70.38 284 LYS B N 1
ATOM 4660 C CA . LYS B 1 284 ? 3.342 -3.586 20.625 1 70.38 284 LYS B CA 1
ATOM 4661 C C . LYS B 1 284 ? 3.24 -4.578 21.781 1 70.38 284 LYS B C 1
ATOM 4663 O O . LYS B 1 284 ? 3.785 -4.34 22.859 1 70.38 284 LYS B O 1
ATOM 4668 N N . GLY B 1 285 ? 2.287 -5.438 21.656 1 60.97 285 GLY B N 1
ATOM 4669 C CA . GLY B 1 285 ? 2.158 -6.438 22.703 1 60.97 285 GLY B CA 1
ATOM 4670 C C . GLY B 1 285 ? 3.469 -7.121 23.047 1 60.97 285 GLY B C 1
ATOM 4671 O O . GLY B 1 285 ? 3.703 -7.492 24.188 1 60.97 285 GLY B O 1
ATOM 4672 N N . GLU B 1 286 ? 4.266 -7.328 22.062 1 55.5 286 GLU B N 1
ATOM 4673 C CA . GLU B 1 286 ? 5.582 -7.91 22.297 1 55.5 286 GLU B CA 1
ATOM 4674 C C . GLU B 1 286 ? 6.492 -6.934 23.031 1 55.5 286 GLU B C 1
ATOM 4676 O O . GLU B 1 286 ? 7.289 -7.336 23.891 1 55.5 286 GLU B O 1
ATOM 4681 N N . VAL B 1 287 ? 6.453 -5.637 22.547 1 46.78 287 VAL B N 1
ATOM 4682 C CA . VAL B 1 287 ? 7.289 -4.656 23.234 1 46.78 287 VAL B CA 1
ATOM 4683 C C . VAL B 1 287 ? 6.906 -4.59 24.719 1 46.78 287 VAL B C 1
ATOM 4685 O O . VAL B 1 287 ? 7.766 -4.426 25.578 1 46.78 287 VAL B O 1
ATOM 4688 N N . ARG B 1 288 ? 5.574 -4.66 24.953 1 45.03 288 ARG B N 1
ATOM 4689 C CA . ARG B 1 288 ? 5.188 -4.707 26.359 1 45.03 288 ARG B CA 1
ATOM 4690 C C . ARG B 1 288 ? 5.789 -5.93 27.047 1 45.03 288 ARG B C 1
ATOM 4692 O O . ARG B 1 288 ? 6.207 -5.852 28.203 1 45.03 288 ARG B O 1
ATOM 4699 N N . ASP B 1 289 ? 5.758 -6.902 26.359 1 42.69 289 ASP B N 1
ATOM 4700 C CA . ASP B 1 289 ? 6.332 -8.094 26.984 1 42.69 289 ASP B CA 1
ATOM 4701 C C . ASP B 1 289 ? 7.852 -7.973 27.094 1 42.69 289 ASP B C 1
ATOM 4703 O O . ASP B 1 289 ? 8.445 -8.461 28.047 1 42.69 289 ASP B O 1
ATOM 4707 N N . GLU B 1 290 ? 8.484 -7.434 26.188 1 41.12 290 GLU B N 1
ATOM 4708 C CA . GLU B 1 290 ? 9.93 -7.25 26.281 1 41.12 290 GLU B CA 1
ATOM 4709 C C . GLU B 1 290 ? 10.289 -6.207 27.328 1 41.12 290 GLU B C 1
ATOM 4711 O O . GLU B 1 290 ? 11.305 -6.34 28.016 1 41.12 290 GLU B O 1
ATOM 4716 N N . GLU B 1 291 ? 9.617 -5.113 27.359 1 36.88 291 GLU B N 1
ATOM 4717 C CA . GLU B 1 291 ? 9.891 -4.16 28.438 1 36.88 291 GLU B CA 1
ATOM 4718 C C . GLU B 1 291 ? 9.586 -4.766 29.797 1 36.88 291 GLU B C 1
ATOM 4720 O O . GLU B 1 291 ? 10.156 -4.352 30.812 1 36.88 291 GLU B O 1
ATOM 4725 N N . ALA B 1 292 ? 8.617 -5.578 29.938 1 38.09 292 ALA B N 1
ATOM 4726 C CA . ALA B 1 292 ? 8.32 -6.168 31.234 1 38.09 292 ALA B CA 1
ATOM 4727 C C . ALA B 1 292 ? 9.445 -7.102 31.688 1 38.09 292 ALA B C 1
ATOM 4729 O O . ALA B 1 292 ? 9.523 -7.484 32.844 1 38.09 292 ALA B O 1
ATOM 4730 N N . ILE B 1 293 ? 10.109 -7.633 30.812 1 33.5 293 ILE B N 1
ATOM 4731 C CA . ILE B 1 293 ? 11.195 -8.539 31.172 1 33.5 293 ILE B CA 1
ATOM 4732 C C . ILE B 1 293 ? 12.438 -7.734 31.531 1 33.5 293 ILE B C 1
ATOM 4734 O O . ILE B 1 293 ? 13.414 -8.281 32.062 1 33.5 293 ILE B O 1
ATOM 4738 N N . GLU B 1 294 ? 12.508 -6.527 30.969 1 28.22 294 GLU B N 1
ATOM 4739 C CA . GLU B 1 294 ? 13.586 -5.812 31.641 1 28.22 294 GLU B CA 1
ATOM 4740 C C . GLU B 1 294 ? 13.141 -5.277 33 1 28.22 294 GLU B C 1
ATOM 4742 O O . GLU B 1 294 ? 12.039 -4.727 33.125 1 28.22 294 GLU B O 1
#

InterPro domains:
  IPR003439 ABC transporter-like, ATP-binding domain [PF00005] (17-146)
  IPR003439 ABC transporter-like, ATP-binding domain [PS50893] (2-216)
  IPR003593 AAA+ ATPase domain [SM00382] (26-193)
  IPR017871 ABC transporter-like, conserved site [PS00211] (118-132)
  IPR027417 P-loop containing nucleoside triphosphate hydrolase [G3DSA:3.40.50.300] (1-234)
  IPR027417 P-loop containing nucleoside triphosphate hydrolase [SSF52540] (2-207)
  IPR050763 ABC transporter ATP-binding component [PTHR42711] (1-288)

Secondary structure (DSSP, 8-state):
-EEEEEEEEEETTEEEEEEEEEEE-TT-EEEEE--TTSSHHHHHHHHHTSS--SEEEEEE--S-EEEE-TT----TTSBHHHHHHHHHTT----HHHHHHHHHHHT-GGGTTSBGGGS-HHHHHHHHHHHHHTT--SEEEEESTTTT--HHHHHHHHHHHHHHGGGSEEEEE-S-HHHHHHH-SEEEEEETTEEEEEEEHHHHHHHHS--EEEEEESSPPPHHHHHHHHHH--SEEE-SSEEEEETTTS-HHHHHHHHHHTTPPEEEEEE-PPPHHHHHHHHHHHHHHHHHHH-/-EEEEEEEEEETTEEEEEEEEEEE-TT-EEEEE--TTSSHHHHHHHHHTSS--SEEEEEE--S-EEEE-TT----TTSBHHHHHHHHHTT----HHHHHHHHHHHT-GGGTTSBGGGS-HHHHHHHHHHHHHTT--SEEEEESTTTT--HHHHHHHHHHHHHHGGGSEEEEE-S-HHHHHHH-SEEEEEETTEEEEEEEHHHHHHHHS--EEEEEESSPPPHHHHHHHHHH--SEEE-SSEEEEETTTS-HHHHHHHHHHTTPPEEEEEE-PPPHHHHHHHHHHHHHHHHHHH-

pLDDT: mean 88.27, std 11.26, range [28.22, 97.94]

Sequence (588 aa):
MIEAISVNKSIKDKYLLKNINLEIRKGDKLGIIGPVGSGKTTLLRVILGIYKISNGTLKKNVKHIGFMPSSKGLYEELSVKENIEAYTGVKILKEKELIYFSKRIGVFDYIDKKVSKLSSGMKQKAALLIAVSMNPDLLVLDEPTANLDIETRINILNFLKEYSKDKTIVITSHNLNDIEEICDKVIFIKDGELQINNSIKEIKNKFSDERVKIIFTENISVEKSKFIKDKINEIVIEKNYILFDEEKVDMYLILDVIKAMDLIIFEIRRESKNLQDIYLDIRKGEVRDEEAIEMIEAISVNKSIKDKYLLKNINLEIRKGDKLGIIGPVGSGKTTLLRVILGIYKISNGTLKKNVKHIGFMPSSKGLYEELSVKENIEAYTGVKILKEKELIYFSKRIGVFDYIDKKVSKLSSGMKQKAALLIAVSMNPDLLVLDEPTANLDIETRINILNFLKEYSKDKTIVITSHNLNDIEEICDKVIFIKDGELQINNSIKEIKNKFSDERVKIIFTENISVEKSKFIKDKINEIVIEKNYILFDEEKVDMYLILDVIKAMDLIIFEIRRESKNLQDIYLDIRKGEVRDEEAIE

Organism: NCBI:txid29372

Radius of gyration: 26.46 Å; Cα contacts (8 Å, |Δi|>4): 1081; chains: 2; bounding box: 71×66×66 Å

Foldseek 3Di:
DKFWAQWWADDPRATLAGGDGDDFDFLFFEEEEEDPSLNSVVVLCVLVVVDDTDDTDMDDDWDFEQEQAPVLPADQAAALLVRLCVLQPPQWADPVVLCVLCVLLVNNVRRRPGNNPDDPLNSLSSSVSSSPGNVTQEYEYEASQPPDDPVSNVSVLVVLQVVSRRHHYYYYHPDLVSCVSRGQWYWYGGNNYTPDTDGPVVLQVVPFDQKKKWFFPFFQDPVLVVQLCVQDPAWDHDGGMIIHHVVRDPPVSSVVSCVVVVTHTDDMDGRTDRPVRSVVVSVVVVVVVVVVVD/DKFWAQWWADDPRATLAGGDGDDFDFLFFEEEEEDPSLNSVVVLCVLVVVDDTDDTDMDDDWDFEQEQAPVLPADQAAALLVRLCVLQPPQWADPVVLCVLCVLLVNNVRRRPGNNPDDPLNSLSSSVSSSPGNVTQEYEYEASQPPDDPVSNVSVLVSLQVVSRRHHYYYYHPDLVSCVSRGQWYWYGGNNYTPDTDGQVVLQVVPFDQKKKWFFPFFQDPVLVVQLCVQDPAWDHDGGMIIHHVVRDPPVSSVVSCVVVVTHTPDMDGRTDRPVRSVVVSVVVVVVVVVVVD